Protein AF-A0A5M8SG16-F1 (afdb_monomer)

Solvent-accessible surface area (backbone atoms only — not comparable to full-atom values): 38757 Å² total; per-residue (Å²): 137,87,78,81,84,77,72,60,74,63,59,62,46,60,79,75,53,76,85,70,78,80,72,74,80,71,79,63,68,28,86,44,67,43,66,34,24,41,26,34,72,92,68,40,74,62,63,86,71,55,71,87,38,53,45,42,21,52,70,82,40,81,51,70,75,57,34,71,46,74,31,48,87,50,85,51,88,56,58,54,30,36,37,42,34,42,34,58,57,69,35,53,75,70,54,40,53,52,50,48,55,37,52,35,53,42,30,44,39,77,87,9,53,45,95,43,36,32,28,52,34,39,38,39,83,64,26,34,29,26,46,95,56,70,39,41,52,17,51,62,54,35,48,32,68,79,39,58,85,71,33,44,74,78,43,76,44,81,87,71,86,73,73,93,70,65,76,55,59,57,49,39,52,50,31,53,52,50,54,23,45,54,48,47,52,28,60,63,40,44,76,45,82,43,45,30,44,34,42,37,44,30,84,52,54,70,37,85,74,43,55,65,46,55,48,68,55,54,48,46,51,51,48,40,30,49,71,16,36,36,30,29,30,29,34,36,60,66,87,48,83,79,64,82,57,87,74,44,52,68,71,69,90,66,70,48,68,86,65,49,43,25,45,69,68,17,48,37,16,49,7,41,44,34,34,36,39,65,47,80,69,77,88,53,60,40,60,52,51,52,50,50,47,65,57,57,66,36,29,34,41,38,15,23,66,77,79,82,38,90,43,66,60,36,63,38,44,43,47,63,46,48,78,45,92,64,40,48,62,39,33,51,41,51,47,63,38,38,30,23,83,60,61,68,75,77,87,64,75,61,38,41,67,69,55,47,54,53,48,50,60,75,41,62,85,49,53,40,67,57,39,17,58,53,50,62,73,60,35,66,57,24,19,57,43,73,70,51,45,70,65,50,53,77,74,49,59,80,67,50,28,54,49,33,51,49,52,50,28,58,70,11,67,81,47,62,63,49,76,91,66,41,56,97,63,82,82,73,54,74,67,55,51,51,52,25,51,51,34,27,52,54,46,57,66,43,43,66,80,65,53,66,45,27,34,30,36,40,38,35,36,42,25,32,35,66,78,79,55,92,88,55,61,54,42,48,65,70,93,58,72,52,70,43,81,46,77,76,45,79,45,55,37,35,32,52,92,57,36,77,44,69,65,77,72,76,83,67,76,87,62,94,60,84,82,88,72,82,86,85,77,37,76,76,45,53,56,60,52,50,52,56,56,39,34,72,41,84,88,24,37,74,45,86,70,48,50,39,75,50,102,91,43,75,25,41,29,30,36,38,38,21,76,72,43,84,54,70,48,74,46,93,26,58,39,38,78,93,49,61,54,63,46,70,45,65,36,16,34,34,37,40,42,32,24,35,59,88,67,12,48,68,41,34,40,38,45,36,52,54,63,63,80,89,49,73,40,79,43,49,34,42,33,42,32,38,42,83,42,83,50,98,93,43,77,42,80,39,60,39,38,33,38,37,40,36,30,29,46,37,70,40,76,44,79,54,63,95,37,62,36,39,42,78,23,29,62,42,51,41,37,35,45,34,41,46,44,78,70,43,69,71,68,87,89,81,80,85,81,86,74,83,76,80,82,129

Nearest PDB structures (foldseek):
  3nvt-assembly1_A-2  TM=2.091E-01  e=1.050E+00  Listeria monocytogenes EGD-e
  1zco-assembly1_A  TM=2.314E-01  e=1.676E+00  Pyrococcus furiosus
  4r27-assembly1_A  TM=2.996E-01  e=1.434E+00  Microbacterium sp. Gsoil167
  4ufc-assembly2_B  TM=1.584E-01  e=5.259E+00  Bacteroides ovatus

pLDDT: mean 83.46, std 17.47, range [24.56, 98.5]

Sequence (696 aa):
MARPAQPALLGLLALLLVPRSSAAQAPAEGLIALDVMVTGQSAAIVSGLKAEDFTLLDNGQKTGLVSFRDHTLEPPDPPTEILLVLDALNLSSQQMAVANRQAEAFLRQNSGRLAHPATLYRISDAGLFGSPQPVSDGNQLAEAIASPSRLRAVWHQELRAVEDSLTIDYAHTRNQLSLRALGAIAIEARRRPGRKLLFWIGPGWPVDTGGDSSMDQIVEFSTRLREARITLFSLIVSDSFPLPRADEGFARSVRSAKETAPSDLALAVLATKSGGATLTTPPNLPRLIDACLGESAPFYHLSFDPPRATRPDEYHELTVVINRPGAQARTNAEYYDQPTFYDEAPAAAPVSVAQLAHALDSLNRLSDSDRARHLSTMEPGERLTPAAIDTLKPLLHGSKAPGELAILSDRSSFLPPPPSEVPAMPAPELHDQRLMLDRTLHYVDGLTATLPNLFATRTTISYQEPAQKQDEPWKTVASDQSLHPGAPQTLTVLVRNSREVTEAAKPVRRESGRRRSLVTEGTFGPILAMVLADVAIPPGKIEWARWEQSPQGPQAVFRYSVPSGHYEVGFCCLADPDGTVPFHTTTGYHGEITINPESGIVYRITVQADLAPRLPMLRSDVMVEYGPVSLGGQTYICPVHSVSISRSRTIRLLHQWNMSFGVYGPFETILDDVTFSNYHLFRSDHRILTEVSPAQ

Radius of gyration: 31.91 Å; Cα contacts (8 Å, |Δi|>4): 1355; chains: 1; bounding box: 92×86×84 Å

Structure (mmCIF, N/CA/C/O backbone):
data_AF-A0A5M8SG16-F1
#
_entry.id   AF-A0A5M8SG16-F1
#
loop_
_atom_site.group_PDB
_atom_site.id
_atom_site.type_symbol
_atom_site.label_atom_id
_atom_site.label_alt_id
_atom_site.label_comp_id
_atom_site.label_asym_id
_atom_site.label_entity_id
_atom_site.label_seq_id
_atom_site.pdbx_PDB_ins_code
_atom_site.Cartn_x
_atom_site.Cartn_y
_atom_site.Cartn_z
_atom_site.occupancy
_atom_site.B_iso_or_equiv
_atom_site.auth_seq_id
_atom_site.auth_comp_id
_atom_site.auth_asym_id
_atom_site.auth_atom_id
_atom_site.pdbx_PDB_model_num
ATOM 1 N N . MET A 1 1 ? -55.017 -10.481 8.754 1.00 31.92 1 MET A N 1
ATOM 2 C CA . MET A 1 1 ? -54.733 -10.053 7.368 1.00 31.92 1 MET A CA 1
ATOM 3 C C . MET A 1 1 ? -53.578 -9.074 7.418 1.00 31.92 1 MET A C 1
ATOM 5 O O . MET A 1 1 ? -53.741 -7.975 7.930 1.00 31.92 1 MET A O 1
ATOM 9 N N . ALA A 1 2 ? -52.402 -9.547 7.013 1.00 29.89 2 ALA A N 1
ATOM 10 C CA . ALA A 1 2 ? -51.152 -8.802 7.039 1.00 29.89 2 ALA A CA 1
ATOM 11 C C . ALA A 1 2 ? -51.183 -7.667 6.005 1.00 29.89 2 ALA A C 1
ATOM 13 O O . ALA A 1 2 ? -51.533 -7.896 4.848 1.00 29.89 2 ALA A O 1
ATOM 14 N N . ARG A 1 3 ? -50.825 -6.452 6.427 1.00 24.56 3 ARG A N 1
ATOM 15 C CA . ARG A 1 3 ? -50.432 -5.375 5.513 1.00 24.56 3 ARG A CA 1
ATOM 16 C C . ARG A 1 3 ? -48.914 -5.469 5.317 1.00 24.56 3 ARG A C 1
ATOM 18 O O . ARG A 1 3 ? -48.215 -5.589 6.320 1.00 24.56 3 ARG A O 1
ATOM 25 N N . PRO A 1 4 ? -48.402 -5.444 4.078 1.00 29.47 4 PRO A N 1
ATOM 26 C CA . PRO A 1 4 ? -46.966 -5.466 3.838 1.00 29.47 4 PRO A CA 1
ATOM 27 C C . PRO A 1 4 ? -46.341 -4.139 4.292 1.00 29.47 4 PRO A C 1
ATOM 29 O O . PRO A 1 4 ? -46.902 -3.069 4.046 1.00 29.47 4 PRO A O 1
ATOM 32 N N . ALA A 1 5 ? -45.196 -4.225 4.972 1.00 28.05 5 ALA A N 1
ATOM 33 C CA . ALA A 1 5 ? -44.369 -3.080 5.334 1.00 28.05 5 ALA A CA 1
ATOM 34 C C . ALA A 1 5 ? -43.871 -2.357 4.065 1.00 28.05 5 ALA A C 1
ATOM 36 O O . ALA A 1 5 ? -43.524 -2.989 3.068 1.00 28.05 5 ALA A O 1
ATOM 37 N N . GLN A 1 6 ? -43.910 -1.024 4.096 1.00 33.47 6 GLN A N 1
ATOM 38 C CA . GLN A 1 6 ? -43.607 -0.126 2.978 1.00 33.47 6 GLN A CA 1
ATOM 39 C C . GLN A 1 6 ? -42.090 0.035 2.712 1.00 33.47 6 GLN A C 1
ATOM 41 O O . GLN A 1 6 ? -41.285 -0.109 3.627 1.00 33.47 6 GLN A O 1
ATOM 46 N N . PRO A 1 7 ? -41.692 0.407 1.476 1.00 34.66 7 PRO A N 1
ATOM 47 C CA . PRO A 1 7 ? -40.316 0.369 0.957 1.00 34.66 7 PRO A CA 1
ATOM 48 C C . PRO A 1 7 ? -39.465 1.616 1.294 1.00 34.66 7 PRO A C 1
ATOM 50 O O . PRO A 1 7 ? -38.627 2.031 0.494 1.00 34.66 7 PRO A O 1
ATOM 53 N N . ALA A 1 8 ? -39.679 2.258 2.446 1.00 39.66 8 ALA A N 1
ATOM 54 C CA . ALA A 1 8 ? -39.067 3.560 2.746 1.00 39.66 8 ALA A CA 1
ATOM 55 C C . ALA A 1 8 ? -37.543 3.489 2.988 1.00 39.66 8 ALA A C 1
ATOM 57 O O . ALA A 1 8 ? -36.818 4.379 2.544 1.00 39.66 8 ALA A O 1
ATOM 58 N N . LEU A 1 9 ? -37.047 2.394 3.580 1.00 36.41 9 LEU A N 1
ATOM 59 C CA . LEU A 1 9 ? -35.615 2.195 3.849 1.00 36.41 9 LEU A CA 1
ATOM 60 C C . LEU A 1 9 ? -34.783 2.101 2.550 1.00 36.41 9 LEU A C 1
ATOM 62 O O . LEU A 1 9 ? -33.680 2.632 2.466 1.00 36.41 9 LEU A O 1
ATOM 66 N N . LEU A 1 10 ? -35.350 1.503 1.494 1.00 34.62 10 LEU A N 1
ATOM 67 C CA . LEU A 1 10 ? -34.725 1.387 0.167 1.00 34.62 10 LEU A CA 1
ATOM 68 C C . LEU A 1 10 ? -34.644 2.734 -0.577 1.00 34.62 10 LEU A C 1
ATOM 70 O O . LEU A 1 10 ? -33.715 2.958 -1.350 1.00 34.62 10 LEU A O 1
ATOM 74 N N . GLY A 1 11 ? -35.599 3.641 -0.341 1.00 29.20 11 GLY A N 1
ATOM 75 C CA . GLY A 1 11 ? -35.677 4.934 -1.029 1.00 29.20 11 GLY A CA 1
ATOM 76 C C . GLY A 1 11 ? -34.643 5.962 -0.559 1.00 29.20 11 GLY A C 1
ATOM 77 O O . GLY A 1 11 ? -34.167 6.753 -1.371 1.00 29.20 11 GLY A O 1
ATOM 78 N N . LEU A 1 12 ? -34.259 5.937 0.725 1.00 37.16 12 LEU A N 1
ATOM 79 C CA . LEU A 1 12 ? -33.216 6.823 1.261 1.00 37.16 12 LEU A CA 1
ATOM 80 C C . LEU A 1 12 ? -31.798 6.315 0.941 1.00 37.16 12 LEU A C 1
ATOM 82 O O . LEU A 1 12 ? -30.905 7.124 0.689 1.00 37.16 12 LEU A O 1
ATOM 86 N N . LEU A 1 13 ? -31.611 4.989 0.873 1.00 36.50 13 LEU A N 1
ATOM 87 C CA . LEU A 1 13 ? -30.363 4.362 0.424 1.00 36.50 13 LEU A CA 1
ATOM 88 C C . LEU A 1 13 ? -30.046 4.718 -1.045 1.00 36.50 13 LEU A C 1
ATOM 90 O O . LEU A 1 13 ? -28.898 5.004 -1.376 1.00 36.50 13 LEU A O 1
ATOM 94 N N . ALA A 1 14 ? -31.055 4.801 -1.918 1.00 33.50 14 ALA A N 1
ATOM 95 C CA . ALA A 1 14 ? -30.872 5.081 -3.349 1.00 33.50 14 ALA A CA 1
ATOM 96 C C . ALA A 1 14 ? -30.300 6.481 -3.679 1.00 33.50 14 ALA A C 1
ATOM 98 O O . ALA A 1 14 ? -29.799 6.690 -4.781 1.00 33.50 14 ALA A O 1
ATOM 99 N N . LEU A 1 15 ? -30.348 7.440 -2.745 1.00 33.38 15 LEU A N 1
ATOM 100 C CA . LEU A 1 15 ? -29.772 8.785 -2.917 1.00 33.38 15 LEU A CA 1
ATOM 101 C C . LEU A 1 15 ? -28.333 8.915 -2.383 1.00 33.38 15 LEU A C 1
ATOM 103 O O . LEU A 1 15 ? -27.679 9.920 -2.656 1.00 33.38 15 LEU A O 1
ATOM 107 N N . LEU A 1 16 ? -27.836 7.912 -1.650 1.00 35.41 16 LEU A N 1
ATOM 108 C CA . LEU A 1 16 ? -26.456 7.839 -1.142 1.00 35.41 16 LEU A CA 1
ATOM 109 C C . LEU A 1 16 ? -25.637 6.713 -1.797 1.00 35.41 16 LEU A C 1
ATOM 111 O O . LEU A 1 16 ? -24.411 6.749 -1.759 1.00 35.41 16 LEU A O 1
ATOM 115 N N . LEU A 1 17 ? -26.299 5.756 -2.449 1.00 36.50 17 LEU A N 1
ATOM 116 C CA . LEU A 1 17 ? -25.685 4.624 -3.134 1.00 36.50 17 LEU A CA 1
ATOM 117 C C . LEU A 1 17 ? -25.655 4.860 -4.642 1.00 36.50 17 LEU A C 1
ATOM 119 O O . LEU A 1 17 ? -26.489 4.355 -5.391 1.00 36.50 17 LEU A O 1
ATOM 123 N N . VAL A 1 18 ? -24.653 5.602 -5.110 1.00 27.61 18 VAL A N 1
ATOM 124 C CA . VAL A 1 18 ? -24.173 5.358 -6.473 1.00 27.61 18 VAL A CA 1
ATOM 125 C C . VAL A 1 18 ? -23.434 4.019 -6.414 1.00 27.61 18 VAL A C 1
ATOM 127 O O . VAL A 1 18 ? -22.449 3.936 -5.679 1.00 27.61 18 VAL A O 1
ATOM 130 N N . PRO A 1 19 ? -23.856 2.975 -7.149 1.00 26.28 19 PRO A N 1
ATOM 131 C CA . PRO A 1 19 ? -23.090 1.743 -7.224 1.00 26.28 19 PRO A CA 1
ATOM 132 C C . PRO A 1 19 ? -21.784 2.061 -7.952 1.00 26.28 19 PRO A C 1
ATOM 134 O O . PRO A 1 19 ? -21.729 2.134 -9.179 1.00 26.28 19 PRO A O 1
ATOM 137 N N . ARG A 1 20 ? -20.714 2.304 -7.194 1.00 34.19 20 ARG A N 1
ATOM 138 C CA . ARG A 1 20 ? -19.367 2.176 -7.737 1.00 34.19 20 ARG A CA 1
ATOM 139 C C . ARG A 1 20 ? -19.113 0.685 -7.839 1.00 34.19 20 ARG A C 1
ATOM 141 O O . ARG A 1 20 ? -19.256 -0.030 -6.854 1.00 34.19 20 ARG A O 1
ATOM 148 N N . SER A 1 21 ? -18.843 0.237 -9.064 1.00 26.97 21 SER A N 1
ATOM 149 C CA . SER A 1 21 ? -18.552 -1.153 -9.401 1.00 26.97 21 SER A CA 1
ATOM 150 C C . SER A 1 21 ? -17.704 -1.786 -8.303 1.00 26.97 21 SER A C 1
ATOM 152 O O . SER A 1 21 ? -16.590 -1.326 -8.060 1.00 26.97 21 SER A O 1
ATOM 154 N N . SER A 1 22 ? -18.232 -2.831 -7.660 1.00 31.30 22 SER A N 1
ATOM 155 C CA . SER A 1 22 ? -17.416 -3.761 -6.889 1.00 31.30 22 SER A CA 1
ATOM 156 C C . SER A 1 22 ? -16.332 -4.249 -7.843 1.00 31.30 22 SER A C 1
ATOM 158 O O . SER A 1 22 ? -16.615 -4.957 -8.812 1.00 31.30 22 SER A O 1
ATOM 160 N N . ALA A 1 23 ? -15.107 -3.757 -7.664 1.00 30.78 23 ALA A N 1
ATOM 161 C CA . ALA A 1 23 ? -13.964 -4.344 -8.327 1.00 30.78 23 ALA A CA 1
ATOM 162 C C . ALA A 1 23 ? -13.872 -5.757 -7.755 1.00 30.78 23 ALA A C 1
ATOM 164 O O . ALA A 1 23 ? -13.615 -5.919 -6.562 1.00 30.78 23 ALA A O 1
ATOM 165 N N . ALA A 1 24 ? -14.168 -6.764 -8.580 1.00 29.97 24 ALA A N 1
ATOM 166 C CA . ALA A 1 24 ? -13.884 -8.149 -8.242 1.00 29.97 24 ALA A CA 1
ATOM 167 C C . ALA A 1 24 ? -12.464 -8.190 -7.666 1.00 29.97 24 ALA A C 1
ATOM 169 O O . ALA A 1 24 ? -11.539 -7.698 -8.317 1.00 29.97 24 ALA A O 1
ATOM 170 N N . GLN A 1 25 ? -12.320 -8.669 -6.426 1.00 37.22 25 GLN A N 1
ATOM 171 C CA . GLN A 1 25 ? -11.033 -8.718 -5.734 1.00 37.22 25 GLN A CA 1
ATOM 172 C C . GLN A 1 25 ? -10.010 -9.363 -6.670 1.00 37.22 25 GLN A C 1
ATOM 174 O O . GLN A 1 25 ? -10.120 -10.545 -7.003 1.00 37.22 25 GLN A O 1
ATOM 179 N N . ALA A 1 26 ? -9.048 -8.566 -7.143 1.00 46.12 26 ALA A N 1
ATOM 180 C CA . ALA A 1 26 ? -7.927 -9.093 -7.897 1.00 46.12 26 ALA A CA 1
ATOM 181 C C . ALA A 1 26 ? -7.248 -10.168 -7.028 1.00 46.12 26 ALA A C 1
ATOM 183 O O . ALA A 1 26 ? -7.151 -9.977 -5.810 1.00 46.12 26 ALA A O 1
ATOM 184 N N . PRO A 1 27 ? -6.812 -11.304 -7.604 1.00 52.03 27 PRO A N 1
ATOM 185 C CA . PRO A 1 27 ? -6.087 -12.307 -6.835 1.00 52.03 27 PRO A CA 1
ATOM 186 C C . PRO A 1 27 ? -4.900 -11.633 -6.147 1.00 52.03 27 PRO A C 1
ATOM 188 O O . PRO A 1 27 ? -4.228 -10.800 -6.755 1.00 52.03 27 PRO A O 1
ATOM 191 N N . ALA A 1 28 ? -4.684 -11.961 -4.873 1.00 67.56 28 ALA A N 1
ATOM 192 C CA . ALA A 1 28 ? -3.642 -11.337 -4.072 1.00 67.56 28 ALA A CA 1
ATOM 193 C C . ALA A 1 28 ? -2.271 -11.557 -4.740 1.00 67.56 28 ALA A C 1
ATOM 195 O O . ALA A 1 28 ? -1.840 -12.699 -4.893 1.00 67.56 28 ALA A O 1
ATOM 196 N N . GLU A 1 29 ? -1.602 -10.481 -5.155 1.00 81.19 29 GLU A N 1
ATOM 197 C CA . GLU A 1 29 ? -0.243 -10.529 -5.709 1.00 81.19 29 GLU A CA 1
ATOM 198 C C . GLU A 1 29 ? 0.785 -10.582 -4.578 1.00 81.19 29 GLU A C 1
ATOM 200 O O . GLU A 1 29 ? 0.566 -10.012 -3.515 1.00 81.19 29 GLU A O 1
ATOM 205 N N . GLY A 1 30 ? 1.894 -11.288 -4.789 1.00 85.75 30 GLY A N 1
ATOM 206 C CA . GLY A 1 30 ? 3.037 -11.279 -3.872 1.00 85.75 30 GLY A CA 1
ATOM 207 C C . GLY A 1 30 ? 3.800 -9.953 -3.917 1.00 85.75 30 GLY A C 1
ATOM 208 O O . GLY A 1 30 ? 3.632 -9.165 -4.847 1.00 85.75 30 GLY A O 1
ATOM 209 N N . LEU A 1 31 ? 4.670 -9.720 -2.930 1.00 85.69 31 LEU A N 1
ATOM 210 C CA . LEU A 1 31 ? 5.476 -8.489 -2.829 1.00 85.69 31 LEU A CA 1
ATOM 211 C C . LEU A 1 31 ? 6.380 -8.234 -4.052 1.00 85.69 31 LEU A C 1
ATOM 213 O O . LEU A 1 31 ? 6.687 -7.086 -4.382 1.00 85.69 31 LEU A O 1
ATOM 217 N N . ILE A 1 32 ? 6.818 -9.296 -4.732 1.00 90.88 32 ILE A N 1
ATOM 218 C CA . ILE A 1 32 ? 7.620 -9.211 -5.954 1.00 90.88 32 ILE A CA 1
ATOM 219 C C . ILE A 1 32 ? 6.834 -9.823 -7.099 1.00 90.88 32 ILE A C 1
ATOM 221 O O . ILE A 1 32 ? 6.443 -10.987 -7.037 1.00 90.88 32 ILE A O 1
ATOM 225 N N . ALA A 1 33 ? 6.674 -9.052 -8.171 1.00 92.19 33 ALA A N 1
ATOM 226 C CA . ALA A 1 33 ? 6.099 -9.504 -9.426 1.00 92.19 33 ALA A CA 1
ATOM 227 C C . ALA A 1 33 ? 7.149 -9.533 -10.547 1.00 92.19 33 ALA A C 1
ATOM 229 O O . ALA A 1 33 ? 8.053 -8.693 -10.586 1.00 92.19 33 ALA A O 1
ATOM 230 N N . LEU A 1 34 ? 7.011 -10.505 -11.448 1.00 94.94 34 LEU A N 1
ATOM 231 C CA . LEU A 1 34 ? 7.901 -10.788 -12.570 1.00 94.94 34 LEU A CA 1
ATOM 232 C C . LEU A 1 34 ? 7.074 -11.037 -13.835 1.00 94.94 34 LEU A C 1
ATOM 234 O O . LEU A 1 34 ? 6.135 -11.833 -13.818 1.00 94.94 34 LEU A O 1
ATOM 238 N N . ASP A 1 35 ? 7.467 -10.411 -14.942 1.00 95.12 35 ASP A N 1
ATOM 239 C CA . ASP A 1 35 ? 6.949 -10.736 -16.271 1.00 95.12 35 ASP A CA 1
ATOM 240 C C . ASP A 1 35 ? 7.974 -11.619 -16.998 1.00 95.12 35 ASP A C 1
ATOM 242 O O . ASP A 1 35 ? 9.057 -11.172 -17.380 1.00 95.12 35 ASP A O 1
ATOM 246 N N . VAL A 1 36 ? 7.631 -12.894 -17.172 1.00 95.50 36 VAL A N 1
ATOM 247 C CA . VAL A 1 36 ? 8.528 -13.940 -17.663 1.00 95.50 36 VAL A CA 1
ATOM 248 C C . VAL A 1 36 ? 8.224 -14.273 -19.117 1.00 95.50 36 VAL A C 1
ATOM 250 O O . VAL A 1 36 ? 7.141 -14.750 -19.453 1.00 95.50 36 VAL A O 1
ATOM 253 N N . MET A 1 37 ? 9.213 -14.076 -19.983 1.00 93.62 37 MET A N 1
ATOM 254 C CA . MET A 1 37 ? 9.187 -14.547 -21.368 1.00 93.62 37 MET A CA 1
ATOM 255 C C . MET A 1 37 ? 9.740 -15.964 -21.422 1.00 93.62 37 MET A C 1
ATOM 257 O O . MET A 1 37 ? 10.792 -16.225 -20.836 1.00 93.62 37 MET A O 1
ATOM 261 N N . VAL A 1 38 ? 9.069 -16.866 -22.139 1.00 94.50 38 VAL A N 1
ATOM 262 C CA . VAL A 1 38 ? 9.538 -18.246 -22.306 1.00 94.50 38 VAL A CA 1
ATOM 263 C C . VAL A 1 38 ? 9.713 -18.569 -23.779 1.00 94.50 38 VAL A C 1
ATOM 265 O O . VAL A 1 38 ? 8.770 -18.491 -24.567 1.00 94.50 38 VAL A O 1
ATOM 268 N N . THR A 1 39 ? 10.926 -18.979 -24.132 1.00 91.88 39 THR A N 1
ATOM 269 C CA . THR A 1 39 ? 11.281 -19.425 -25.481 1.00 91.88 39 THR A CA 1
ATOM 270 C C . THR A 1 39 ? 11.749 -20.874 -25.453 1.00 91.88 39 THR A C 1
ATOM 272 O O . THR A 1 39 ? 12.297 -21.342 -24.461 1.00 91.88 39 THR A O 1
ATOM 275 N N . GLY A 1 40 ? 11.483 -21.618 -26.519 1.00 86.69 40 GLY A N 1
ATOM 276 C CA . GLY A 1 40 ? 11.920 -22.991 -26.717 1.00 86.69 40 GLY A CA 1
ATOM 277 C C . GLY A 1 40 ? 13.206 -23.064 -27.534 1.00 86.69 40 GLY A C 1
ATOM 278 O O . GLY A 1 40 ? 13.895 -22.070 -27.779 1.00 86.69 40 GLY A O 1
ATOM 279 N N . GLN A 1 41 ? 13.499 -24.263 -28.033 1.00 77.88 41 GLN A N 1
ATOM 280 C CA . GLN A 1 41 ? 14.555 -24.445 -29.027 1.00 77.88 41 GLN A CA 1
ATOM 281 C C . GLN A 1 41 ? 14.243 -23.583 -30.267 1.00 77.88 41 GLN A C 1
ATOM 283 O O . GLN A 1 41 ? 13.093 -23.497 -30.693 1.00 77.88 41 GLN A O 1
ATOM 288 N N . SER A 1 42 ? 15.262 -22.915 -30.817 1.00 74.88 42 SER A N 1
ATOM 289 C CA . SER A 1 42 ? 15.130 -21.970 -31.943 1.00 74.88 42 SER A CA 1
ATOM 290 C C . SER A 1 42 ? 14.372 -20.662 -31.644 1.00 74.88 42 SER A C 1
ATOM 292 O O . SER A 1 42 ? 13.843 -20.060 -32.573 1.00 74.88 42 SER A O 1
ATOM 294 N N . ALA A 1 43 ? 14.337 -20.207 -30.383 1.00 73.88 43 ALA A N 1
ATOM 295 C CA . ALA A 1 43 ? 13.722 -18.936 -29.957 1.00 73.88 43 ALA A CA 1
ATOM 296 C C . ALA A 1 43 ? 12.200 -18.822 -30.212 1.00 73.88 43 ALA A C 1
ATOM 298 O O . ALA A 1 43 ? 11.624 -17.741 -30.116 1.00 73.88 43 ALA A O 1
ATOM 299 N N . ALA A 1 44 ? 11.521 -19.939 -30.495 1.00 84.44 44 ALA A N 1
ATOM 300 C CA . ALA A 1 44 ? 10.068 -19.970 -30.631 1.00 84.44 44 ALA A CA 1
ATOM 301 C C . ALA A 1 44 ? 9.386 -19.775 -29.269 1.00 84.44 44 ALA A C 1
ATOM 303 O O . ALA A 1 44 ? 9.825 -20.336 -28.269 1.00 84.44 44 ALA A O 1
ATOM 304 N N . ILE A 1 45 ? 8.295 -19.018 -29.223 1.00 88.88 45 ILE A N 1
ATOM 305 C CA . ILE A 1 45 ? 7.548 -18.749 -27.986 1.00 88.88 45 ILE A CA 1
ATOM 306 C C . ILE A 1 45 ? 6.893 -20.033 -27.479 1.00 88.88 45 ILE A C 1
ATOM 308 O O . ILE A 1 45 ? 6.325 -20.800 -28.260 1.00 88.88 45 ILE A O 1
ATOM 312 N N . VAL A 1 46 ? 6.946 -20.255 -26.166 1.00 91.50 46 VAL A N 1
ATOM 313 C CA . VAL A 1 46 ? 6.245 -21.364 -25.511 1.00 91.50 46 VAL A CA 1
ATOM 314 C C . VAL A 1 46 ? 5.028 -20.816 -24.774 1.00 91.50 46 VAL A C 1
ATOM 316 O O . VAL A 1 46 ? 5.168 -20.151 -23.748 1.00 91.50 46 VAL A O 1
ATOM 319 N N . SER A 1 47 ? 3.839 -21.121 -25.289 1.00 93.06 47 SER A N 1
ATOM 320 C CA . SER A 1 47 ? 2.547 -20.689 -24.737 1.00 93.06 47 SER A CA 1
ATOM 321 C C . SER A 1 47 ? 1.837 -21.802 -23.955 1.00 93.06 47 SER A C 1
ATOM 323 O O . SER A 1 47 ? 2.152 -22.985 -24.124 1.00 93.06 47 SER A O 1
ATOM 325 N N . GLY A 1 48 ? 0.843 -21.441 -23.138 1.00 92.94 48 GLY A N 1
ATOM 326 C CA . GLY A 1 48 ? -0.034 -22.398 -22.454 1.00 92.94 48 GLY A CA 1
ATOM 327 C C . GLY A 1 48 ? 0.640 -23.213 -21.346 1.00 92.94 48 GLY A C 1
ATOM 328 O O . GLY A 1 48 ? 0.198 -24.327 -21.043 1.00 92.94 48 GLY A O 1
ATOM 329 N N . LEU A 1 49 ? 1.734 -22.704 -20.772 1.00 95.06 49 LEU A N 1
ATOM 330 C CA . LEU A 1 49 ? 2.347 -23.293 -19.583 1.00 95.06 49 LEU A CA 1
ATOM 331 C C . LEU A 1 49 ? 1.494 -23.013 -18.343 1.00 95.06 49 LEU A C 1
ATOM 333 O O . LEU A 1 49 ? 0.829 -21.985 -18.230 1.00 95.06 49 LEU A O 1
ATOM 337 N N . LYS A 1 50 ? 1.533 -23.937 -17.387 1.00 95.25 50 LYS A N 1
ATOM 338 C CA . LYS A 1 50 ? 0.847 -23.819 -16.096 1.00 95.25 50 LYS A CA 1
ATOM 339 C C . LYS A 1 50 ? 1.832 -23.417 -15.007 1.00 95.25 50 LYS A C 1
ATOM 341 O O . LYS A 1 50 ? 3.025 -23.638 -15.155 1.00 95.25 50 LYS A O 1
ATOM 346 N N . ALA A 1 51 ? 1.338 -22.944 -13.863 1.00 94.81 51 ALA A N 1
ATOM 347 C CA . ALA A 1 51 ? 2.180 -22.600 -12.711 1.00 94.81 51 ALA A CA 1
ATOM 348 C C . ALA A 1 51 ? 3.158 -23.724 -12.293 1.00 94.81 51 ALA A C 1
ATOM 350 O O . ALA A 1 51 ? 4.294 -23.447 -11.930 1.00 94.81 51 ALA A O 1
ATOM 351 N N . GLU A 1 52 ? 2.746 -24.992 -12.397 1.00 95.56 52 GLU A N 1
ATOM 352 C CA . GLU A 1 52 ? 3.572 -26.181 -12.106 1.00 95.56 52 GLU A CA 1
ATOM 353 C C . GLU A 1 52 ? 4.758 -26.388 -13.071 1.00 95.56 52 GLU A C 1
ATOM 355 O O . GLU A 1 52 ? 5.741 -27.048 -12.721 1.00 95.56 52 GLU A O 1
ATOM 360 N N . ASP A 1 53 ? 4.706 -25.791 -14.267 1.00 96.81 53 ASP A N 1
ATOM 361 C CA . ASP A 1 53 ? 5.818 -25.788 -15.220 1.00 96.81 53 ASP A CA 1
ATOM 362 C C . ASP A 1 53 ? 6.946 -24.824 -14.784 1.00 96.81 53 ASP A C 1
ATOM 364 O O . ASP A 1 53 ? 8.017 -24.847 -15.387 1.00 96.81 53 ASP A O 1
ATOM 368 N N . PHE A 1 54 ? 6.747 -23.998 -13.748 1.00 97.31 54 PHE A N 1
ATOM 369 C CA . PHE A 1 54 ? 7.717 -23.003 -13.285 1.00 97.31 54 PHE A CA 1
ATOM 370 C C . PHE A 1 54 ? 8.300 -23.378 -11.921 1.00 97.31 54 PHE A C 1
ATOM 372 O O . PHE A 1 54 ? 7.584 -23.661 -10.960 1.00 97.31 54 PHE A O 1
ATOM 379 N N . THR A 1 55 ? 9.624 -23.297 -11.812 1.00 97.25 55 THR A N 1
ATOM 380 C CA . THR A 1 55 ? 10.337 -23.320 -10.533 1.00 97.25 55 THR A CA 1
ATOM 381 C C . THR A 1 55 ? 11.070 -21.996 -10.364 1.00 97.25 55 THR A C 1
ATOM 383 O O . THR A 1 55 ? 12.021 -21.717 -11.092 1.00 97.25 55 THR A O 1
ATOM 386 N N . LEU A 1 56 ? 10.633 -21.184 -9.400 1.00 97.06 56 LEU A N 1
ATOM 387 C CA . LEU A 1 56 ? 11.321 -19.955 -9.016 1.00 97.06 56 LEU A CA 1
ATOM 388 C C . LEU A 1 56 ? 12.362 -20.257 -7.936 1.00 97.06 56 LEU A C 1
ATOM 390 O O . LEU A 1 56 ? 12.040 -20.878 -6.919 1.00 97.06 56 LEU A O 1
ATOM 394 N N . LEU A 1 57 ? 13.591 -19.802 -8.161 1.00 97.12 57 LEU A N 1
ATOM 395 C CA . LEU A 1 57 ? 14.673 -19.825 -7.188 1.00 97.12 57 LEU A CA 1
ATOM 396 C C . LEU A 1 57 ? 15.056 -18.391 -6.814 1.00 97.12 57 LEU A C 1
ATOM 398 O O . LEU A 1 57 ? 15.322 -17.578 -7.699 1.00 97.12 57 LEU A O 1
ATOM 402 N N . ASP A 1 58 ? 15.128 -18.121 -5.518 1.00 96.12 58 ASP A N 1
ATOM 403 C CA . ASP A 1 58 ? 15.682 -16.907 -4.928 1.00 96.12 58 ASP A CA 1
ATOM 404 C C . ASP A 1 58 ? 16.968 -17.276 -4.178 1.00 96.12 58 ASP A C 1
ATOM 406 O O . ASP A 1 58 ? 16.957 -18.128 -3.287 1.00 96.12 58 ASP A O 1
ATOM 410 N N . ASN A 1 59 ? 18.104 -16.715 -4.602 1.00 95.88 59 ASN A N 1
ATOM 411 C CA . ASN A 1 59 ? 19.440 -17.088 -4.125 1.00 95.88 59 ASN A CA 1
ATOM 412 C C . ASN A 1 59 ? 19.678 -18.615 -4.174 1.00 95.88 59 ASN A C 1
ATOM 414 O O . ASN A 1 59 ? 20.279 -19.215 -3.281 1.00 95.88 59 ASN A O 1
ATOM 418 N N . GLY A 1 60 ? 19.158 -19.263 -5.223 1.00 95.06 60 GLY A N 1
ATOM 419 C CA . GLY A 1 60 ? 19.227 -20.713 -5.425 1.00 95.06 60 GLY A CA 1
ATOM 420 C C . GLY A 1 60 ? 18.255 -21.541 -4.572 1.00 95.06 60 GLY A C 1
ATOM 421 O O . GLY A 1 60 ? 18.183 -22.757 -4.753 1.00 95.06 60 GLY A O 1
ATOM 422 N N . GLN A 1 61 ? 17.483 -20.924 -3.674 1.00 96.31 61 GLN A N 1
ATOM 423 C CA . GLN A 1 61 ? 16.469 -21.598 -2.862 1.00 96.31 61 GLN A CA 1
ATOM 424 C C . GLN A 1 61 ? 15.102 -21.539 -3.538 1.00 96.31 61 GLN A C 1
ATOM 426 O O . GLN A 1 61 ? 14.694 -20.501 -4.044 1.00 96.31 61 GLN A O 1
ATOM 431 N N . LYS A 1 62 ? 14.370 -22.656 -3.544 1.00 95.75 62 LYS A N 1
ATOM 432 C CA . LYS A 1 62 ? 13.037 -22.712 -4.153 1.00 95.75 62 LYS A CA 1
ATOM 433 C C . LYS A 1 62 ? 12.037 -21.870 -3.359 1.00 95.75 62 LYS A C 1
ATOM 435 O O . LYS A 1 62 ? 11.812 -22.150 -2.184 1.00 95.75 62 LYS A O 1
ATOM 440 N N . THR A 1 63 ? 11.362 -20.953 -4.046 1.00 93.69 63 THR A N 1
ATOM 441 C CA . THR A 1 63 ? 10.329 -20.080 -3.474 1.00 93.69 63 THR A CA 1
ATOM 442 C C . THR A 1 63 ? 8.961 -20.392 -4.078 1.00 93.69 63 THR A C 1
ATOM 444 O O . THR A 1 63 ? 8.838 -20.717 -5.261 1.00 93.69 63 THR A O 1
ATOM 447 N N . GLY A 1 64 ? 7.917 -20.350 -3.247 1.00 93.38 64 GLY A N 1
ATOM 448 C CA . GLY A 1 64 ? 6.540 -20.595 -3.674 1.00 93.38 64 GLY A CA 1
ATOM 449 C C . GLY A 1 64 ? 5.959 -19.417 -4.456 1.00 93.38 64 GLY A C 1
ATOM 450 O O . GLY A 1 64 ? 6.150 -18.263 -4.078 1.00 93.38 64 GLY A O 1
ATOM 451 N N . LEU A 1 65 ? 5.219 -19.708 -5.528 1.00 94.56 65 LEU A N 1
ATOM 452 C CA . LEU A 1 65 ? 4.455 -18.692 -6.249 1.00 94.56 65 LEU A CA 1
ATOM 453 C C . LEU A 1 65 ? 3.189 -18.338 -5.461 1.00 94.56 65 LEU A C 1
ATOM 455 O O . LEU A 1 65 ? 2.434 -19.219 -5.056 1.00 94.56 65 LEU A O 1
ATOM 459 N N . VAL A 1 66 ? 2.955 -17.041 -5.284 1.00 92.56 66 VAL A N 1
ATOM 460 C CA . VAL A 1 66 ? 1.729 -16.478 -4.703 1.00 92.56 66 VAL A CA 1
ATOM 461 C C . VAL A 1 66 ? 0.641 -16.353 -5.769 1.00 92.56 66 VAL A C 1
ATOM 463 O O . VAL A 1 66 ? -0.514 -16.678 -5.511 1.00 92.56 66 VAL A O 1
ATOM 466 N N . SER A 1 67 ? 1.005 -15.913 -6.977 1.00 93.00 67 SER A N 1
ATOM 467 C CA . SER A 1 67 ? 0.074 -15.799 -8.102 1.00 93.00 67 SER A CA 1
ATOM 468 C C . SER A 1 67 ? 0.755 -16.131 -9.432 1.00 93.00 67 SER A C 1
ATOM 470 O O . SER A 1 67 ? 1.980 -16.049 -9.562 1.00 93.00 67 SER A O 1
ATOM 472 N N . PHE A 1 68 ? -0.060 -16.546 -10.402 1.00 94.75 68 PHE A N 1
ATOM 473 C CA . PHE A 1 68 ? 0.344 -16.939 -11.748 1.00 94.75 68 PHE A CA 1
ATOM 474 C C . PHE A 1 68 ? -0.732 -16.507 -12.747 1.00 94.75 68 PHE A C 1
ATOM 476 O O . PHE A 1 68 ? -1.911 -16.801 -12.534 1.00 94.75 68 PHE A O 1
ATOM 483 N N . ARG A 1 69 ? -0.344 -15.859 -13.849 1.00 93.44 69 ARG A N 1
ATOM 484 C CA . ARG A 1 69 ? -1.234 -15.566 -14.983 1.00 93.44 69 ARG A CA 1
ATOM 485 C C . ARG A 1 69 ? -0.520 -15.830 -16.304 1.00 93.44 69 ARG A C 1
ATOM 487 O O . ARG A 1 69 ? 0.642 -15.467 -16.465 1.00 93.44 69 ARG A O 1
ATOM 494 N N . ASP A 1 70 ? -1.232 -16.430 -17.248 1.00 94.31 70 ASP A N 1
ATOM 495 C CA . ASP A 1 70 ? -0.758 -16.654 -18.614 1.00 94.31 70 ASP A CA 1
ATOM 496 C C . ASP A 1 70 ? -1.308 -15.553 -19.535 1.00 94.31 70 ASP A C 1
ATOM 498 O O . ASP A 1 70 ? -2.521 -15.424 -19.691 1.00 94.31 70 ASP A O 1
ATOM 502 N N . HIS A 1 71 ? -0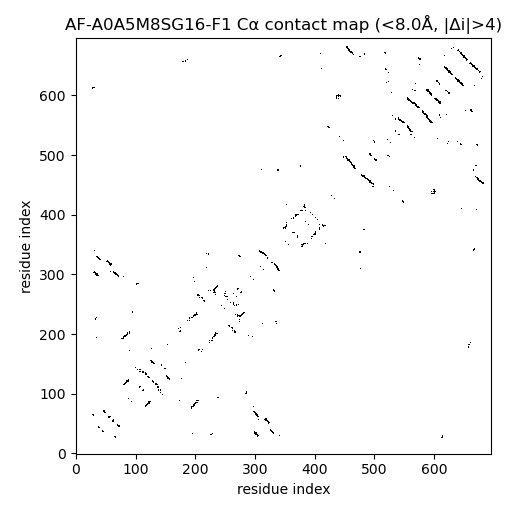.417 -14.762 -20.137 1.00 93.19 71 HIS A N 1
ATOM 503 C CA . HIS A 1 71 ? -0.729 -13.738 -21.141 1.00 93.19 71 HIS A CA 1
ATOM 504 C C . HIS A 1 71 ? -0.156 -14.104 -22.522 1.00 93.19 71 HIS A C 1
ATOM 506 O O . HIS A 1 71 ? 0.138 -13.234 -23.341 1.00 93.19 71 HIS A O 1
ATOM 512 N N . THR A 1 72 ? 0.066 -15.395 -22.782 1.00 91.06 72 THR A N 1
ATOM 513 C CA . THR A 1 72 ? 0.598 -15.898 -24.058 1.00 91.06 72 THR A CA 1
ATOM 514 C C . THR A 1 72 ? -0.475 -16.332 -25.051 1.00 91.06 72 THR A C 1
ATOM 516 O O . THR A 1 72 ? -0.186 -16.448 -26.242 1.00 91.06 72 THR A O 1
ATOM 519 N N . LEU A 1 73 ? -1.694 -16.595 -24.572 1.00 87.06 73 LEU A N 1
ATOM 520 C CA . LEU A 1 73 ? -2.821 -17.071 -25.381 1.00 87.06 73 LEU A CA 1
ATOM 521 C C . LEU A 1 73 ? -3.808 -15.954 -25.736 1.00 87.06 73 LEU A C 1
ATOM 523 O O . LEU A 1 73 ? -4.440 -16.007 -26.789 1.00 87.06 73 LEU A O 1
ATOM 527 N N . GLU A 1 74 ? -3.917 -14.939 -24.880 1.00 84.75 74 GLU A N 1
ATOM 528 C CA . GLU A 1 74 ? -4.823 -13.804 -25.043 1.00 84.75 74 GLU A CA 1
ATOM 529 C C . GLU A 1 74 ? -4.070 -12.486 -24.808 1.00 84.75 74 GLU A C 1
ATOM 531 O O . GLU A 1 74 ? -3.175 -12.441 -23.954 1.00 84.75 74 GLU A O 1
ATOM 536 N N . PRO A 1 75 ? -4.406 -11.402 -25.537 1.00 80.62 75 PRO A N 1
ATOM 537 C CA . PRO A 1 75 ? -3.825 -10.090 -25.282 1.00 80.62 75 PRO A CA 1
ATOM 538 C C . PRO A 1 75 ? -4.091 -9.636 -23.837 1.00 80.62 75 PRO A C 1
ATOM 540 O O . PRO A 1 75 ? -5.223 -9.760 -23.367 1.00 80.62 75 PRO A O 1
ATOM 543 N N . PRO A 1 76 ? -3.089 -9.088 -23.127 1.00 86.94 76 PRO A N 1
ATOM 544 C CA . PRO A 1 76 ? -3.292 -8.588 -21.773 1.00 86.94 76 PRO A CA 1
ATOM 545 C C . PRO A 1 76 ? -4.225 -7.368 -21.768 1.00 86.94 76 PRO A C 1
ATOM 547 O O . PRO A 1 76 ? -4.190 -6.546 -22.685 1.00 86.94 76 PRO A O 1
ATOM 550 N N . ASP A 1 77 ? -5.014 -7.230 -20.702 1.00 83.38 77 ASP A N 1
ATOM 551 C CA . ASP A 1 77 ? -5.773 -6.019 -20.380 1.00 83.38 77 ASP A CA 1
ATOM 552 C C . ASP A 1 77 ? -5.291 -5.482 -19.020 1.00 83.38 77 ASP A C 1
ATOM 554 O O . ASP A 1 77 ? -5.444 -6.173 -18.004 1.00 83.38 77 ASP A O 1
ATOM 558 N N . PRO A 1 78 ? -4.646 -4.303 -18.968 1.00 87.44 78 PRO A N 1
ATOM 559 C CA . PRO A 1 78 ? -4.350 -3.392 -20.083 1.00 87.44 78 PRO A CA 1
ATOM 560 C C . PRO A 1 78 ? -3.269 -3.923 -21.049 1.00 87.44 78 PRO A C 1
ATOM 562 O O . PRO A 1 78 ? -2.408 -4.714 -20.642 1.00 87.44 78 PRO A O 1
ATOM 565 N N . PRO A 1 79 ? -3.268 -3.459 -22.317 1.00 90.88 79 PRO A N 1
ATOM 566 C CA . PRO A 1 79 ? -2.342 -3.930 -23.343 1.00 90.88 79 PRO A CA 1
ATOM 567 C C . PRO A 1 79 ? -0.887 -3.567 -23.034 1.00 90.88 79 PRO A C 1
ATOM 569 O O . PRO A 1 79 ? -0.597 -2.546 -22.410 1.00 90.88 79 PRO A O 1
ATOM 572 N N . THR A 1 80 ? 0.045 -4.375 -23.546 1.00 94.31 80 THR A N 1
ATOM 573 C CA . THR A 1 80 ? 1.477 -4.051 -23.528 1.00 94.31 80 THR A CA 1
ATOM 574 C C . THR A 1 80 ? 1.737 -2.742 -24.269 1.00 94.31 80 THR A C 1
ATOM 576 O O . THR A 1 80 ? 1.279 -2.576 -25.400 1.00 94.31 80 THR A O 1
ATOM 579 N N . GLU A 1 81 ? 2.502 -1.839 -23.653 1.00 95.44 81 GLU A N 1
ATOM 580 C CA . GLU A 1 81 ? 2.866 -0.537 -24.222 1.00 95.44 81 GLU A CA 1
ATOM 581 C C . GLU A 1 81 ? 4.311 -0.530 -24.742 1.00 95.44 81 GLU A C 1
ATOM 583 O O . GLU A 1 81 ? 5.203 -1.167 -24.176 1.00 95.44 81 GLU A O 1
ATOM 588 N N . ILE A 1 82 ? 4.564 0.252 -25.790 1.00 97.25 82 ILE A N 1
ATOM 589 C CA . ILE A 1 82 ? 5.906 0.499 -26.328 1.00 97.25 82 ILE A CA 1
ATOM 590 C C . ILE A 1 82 ? 6.398 1.865 -25.846 1.00 97.25 82 ILE A C 1
ATOM 592 O O . ILE A 1 82 ? 5.710 2.870 -26.011 1.00 97.25 82 ILE A O 1
ATOM 596 N N . LEU A 1 83 ? 7.617 1.939 -25.313 1.00 98.38 83 LEU A N 1
ATOM 597 C CA . LEU A 1 83 ? 8.287 3.206 -25.009 1.00 98.38 83 LEU A CA 1
ATOM 598 C C . LEU A 1 83 ? 9.492 3.360 -25.946 1.00 98.38 83 LEU A C 1
ATOM 600 O O . LEU A 1 83 ? 10.469 2.631 -25.824 1.00 98.38 83 LEU A O 1
ATOM 604 N N . LEU A 1 84 ? 9.431 4.293 -26.895 1.00 97.50 84 LEU A N 1
ATOM 605 C CA . LEU A 1 84 ? 10.525 4.577 -27.832 1.00 97.50 84 LEU A CA 1
ATOM 606 C C . LEU A 1 84 ? 11.318 5.783 -27.339 1.00 97.50 84 LEU A C 1
ATOM 608 O O . LEU A 1 84 ? 10.747 6.863 -27.217 1.00 97.50 84 LEU A O 1
ATOM 612 N N . VAL A 1 85 ? 12.619 5.628 -27.099 1.00 97.94 85 VAL A N 1
ATOM 613 C CA . VAL A 1 85 ? 13.489 6.724 -26.642 1.00 97.94 85 VAL A CA 1
ATOM 614 C C . VAL A 1 85 ? 14.513 7.058 -27.720 1.00 97.94 85 VAL A C 1
ATOM 616 O O . VAL A 1 85 ? 15.312 6.210 -28.105 1.00 97.94 85 VAL A O 1
ATOM 619 N N . LEU A 1 86 ? 14.495 8.303 -28.198 1.00 95.94 86 LEU A N 1
ATOM 620 C CA . LEU A 1 86 ? 15.486 8.843 -29.130 1.00 95.94 86 LEU A CA 1
ATOM 621 C C . LEU A 1 86 ? 16.585 9.583 -28.363 1.00 95.94 86 LEU A C 1
ATOM 623 O O . LEU A 1 86 ? 16.330 10.640 -27.773 1.00 95.94 86 LEU A O 1
ATOM 627 N N . ASP A 1 87 ? 17.805 9.046 -28.401 1.00 93.50 87 ASP A N 1
ATOM 628 C CA . ASP A 1 87 ? 18.953 9.571 -27.660 1.00 93.50 87 ASP A CA 1
ATOM 629 C C . ASP A 1 87 ? 19.691 10.689 -28.414 1.00 93.50 87 ASP A C 1
ATOM 631 O O . ASP A 1 87 ? 20.830 10.537 -28.855 1.00 93.50 87 ASP A O 1
ATOM 635 N N . ALA A 1 88 ? 19.032 11.841 -28.572 1.00 92.75 88 ALA A N 1
ATOM 636 C CA . ALA A 1 88 ? 19.634 13.021 -29.201 1.00 92.75 88 ALA A CA 1
ATOM 637 C C . ALA A 1 88 ? 20.746 13.656 -28.359 1.00 92.75 88 ALA A C 1
ATOM 639 O O . ALA A 1 88 ? 21.430 14.557 -28.842 1.00 92.75 88 ALA A O 1
ATOM 640 N N . LEU A 1 89 ? 20.914 13.200 -27.117 1.00 90.31 89 LEU A N 1
ATOM 641 C CA . LEU A 1 89 ? 22.027 13.581 -26.275 1.00 90.31 89 LEU A CA 1
ATOM 642 C C . LEU A 1 89 ? 23.284 12.845 -26.739 1.00 90.31 89 LEU A C 1
ATOM 644 O O . LEU A 1 89 ? 24.249 13.511 -27.102 1.00 90.31 89 LEU A O 1
ATOM 648 N N . ASN A 1 90 ? 23.266 11.508 -26.784 1.00 86.81 90 ASN A N 1
ATOM 649 C CA . ASN A 1 90 ? 24.446 10.663 -27.011 1.00 86.81 90 ASN A CA 1
ATOM 650 C C . ASN A 1 90 ? 24.751 10.314 -28.467 1.00 86.81 90 ASN A C 1
ATOM 652 O O . ASN A 1 90 ? 25.863 9.885 -28.768 1.00 86.81 90 ASN A O 1
ATOM 656 N N . LEU A 1 91 ? 23.818 10.556 -29.383 1.00 86.94 91 LEU A N 1
ATOM 657 C CA . LEU A 1 91 ? 24.034 10.359 -30.813 1.00 86.94 91 LEU A CA 1
ATOM 658 C C . LEU A 1 91 ? 24.532 11.641 -31.498 1.00 86.94 91 LEU A C 1
ATOM 660 O O . LEU A 1 91 ? 24.040 12.740 -31.249 1.00 86.94 91 LEU A O 1
ATOM 664 N N . SER A 1 92 ? 25.469 11.497 -32.438 1.00 85.38 92 SER A N 1
ATOM 665 C CA . SER A 1 92 ? 25.839 12.581 -33.357 1.00 85.38 92 SER A CA 1
ATOM 666 C C . SER A 1 92 ? 24.675 12.958 -34.282 1.00 85.38 92 SER A C 1
ATOM 668 O O . SER A 1 92 ? 23.780 12.152 -34.541 1.00 85.38 92 SER A O 1
ATOM 670 N N . SER A 1 93 ? 24.717 14.150 -34.885 1.00 87.12 93 SER A N 1
ATOM 671 C CA . SER A 1 93 ? 23.690 14.610 -35.835 1.00 87.12 93 SER A CA 1
ATOM 672 C C . SER A 1 93 ? 23.451 13.634 -36.996 1.00 87.12 93 SER A C 1
ATOM 674 O O . SER A 1 93 ? 22.311 13.440 -37.419 1.00 87.12 93 SER A O 1
ATOM 676 N N . GLN A 1 94 ? 24.508 12.980 -37.495 1.00 86.06 94 GLN A N 1
ATOM 677 C CA . GLN A 1 94 ? 24.393 11.981 -38.561 1.00 86.06 94 GLN A CA 1
ATOM 678 C C . GLN A 1 94 ? 23.666 10.723 -38.076 1.00 86.06 94 GLN A C 1
ATOM 680 O O . GLN A 1 94 ? 22.744 10.250 -38.743 1.00 86.06 94 GLN A O 1
ATOM 685 N N . GLN A 1 95 ? 24.044 10.201 -36.909 1.00 86.06 95 GLN A N 1
ATOM 686 C CA . GLN A 1 95 ? 23.400 9.016 -36.344 1.00 86.06 95 GLN A CA 1
ATOM 687 C C . GLN A 1 95 ? 21.953 9.310 -35.937 1.00 86.06 95 GLN A C 1
ATOM 689 O O . GLN A 1 95 ? 21.077 8.484 -36.173 1.00 86.06 95 GLN A O 1
ATOM 694 N N . MET A 1 96 ? 21.670 10.512 -35.428 1.00 89.94 96 MET A N 1
ATOM 695 C CA . MET A 1 96 ? 20.308 10.958 -35.138 1.00 89.94 96 MET A CA 1
ATOM 696 C C . MET A 1 96 ? 19.429 11.006 -36.382 1.00 89.94 96 MET A C 1
ATOM 698 O O . MET A 1 96 ? 18.266 10.616 -36.318 1.00 89.94 96 MET A O 1
ATOM 702 N N . ALA A 1 97 ? 19.961 11.434 -37.530 1.00 90.06 97 ALA A N 1
ATOM 703 C CA . ALA A 1 97 ? 19.209 11.397 -38.781 1.00 90.06 97 ALA A CA 1
ATOM 704 C C . ALA A 1 97 ? 18.864 9.955 -39.200 1.00 90.06 97 ALA A C 1
ATOM 706 O O . ALA A 1 97 ? 17.768 9.706 -39.704 1.00 90.06 97 ALA A O 1
ATOM 707 N N . VAL A 1 98 ? 19.770 8.996 -38.975 1.00 88.50 98 VAL A N 1
ATOM 708 C CA . VAL A 1 98 ? 19.505 7.567 -39.214 1.00 88.50 98 VAL A CA 1
ATOM 709 C C . VAL A 1 98 ? 18.456 7.038 -38.233 1.00 88.50 98 VAL A C 1
ATOM 711 O O . VAL A 1 98 ? 17.479 6.435 -38.676 1.00 88.50 98 VAL A O 1
ATOM 714 N N . ALA A 1 99 ? 18.618 7.307 -36.934 1.00 89.69 99 ALA A N 1
ATOM 715 C CA . ALA A 1 99 ? 17.693 6.898 -35.881 1.00 89.69 99 ALA A CA 1
ATOM 716 C C . ALA A 1 99 ? 16.275 7.431 -36.131 1.00 89.69 99 ALA A C 1
ATOM 718 O O . ALA A 1 99 ? 15.326 6.652 -36.120 1.00 89.69 99 ALA A O 1
ATOM 719 N N . ASN A 1 100 ? 16.134 8.722 -36.457 1.00 93.69 100 ASN A N 1
ATOM 720 C CA . ASN A 1 100 ? 14.850 9.335 -36.805 1.00 93.69 100 ASN A CA 1
ATOM 721 C C . ASN A 1 100 ? 14.201 8.639 -38.008 1.00 93.69 100 ASN A C 1
ATOM 723 O O . ASN A 1 100 ? 13.062 8.195 -37.905 1.00 93.69 100 ASN A O 1
ATOM 727 N N . ARG A 1 101 ? 14.925 8.478 -39.129 1.00 92.12 101 ARG A N 1
ATOM 728 C CA . ARG A 1 101 ? 14.376 7.812 -40.327 1.00 92.12 101 ARG A CA 1
ATOM 729 C C . ARG A 1 101 ? 13.917 6.387 -40.038 1.00 92.12 101 ARG A C 1
ATOM 731 O O . ARG A 1 101 ? 12.887 5.956 -40.546 1.00 92.12 101 ARG A O 1
ATOM 738 N N . GLN A 1 102 ? 14.690 5.641 -39.255 1.00 91.19 102 GLN A N 1
ATOM 739 C CA . GLN A 1 102 ? 14.360 4.260 -38.931 1.00 91.19 102 GLN A CA 1
ATOM 740 C C . GLN A 1 102 ? 13.197 4.150 -37.932 1.00 91.19 102 GLN A C 1
ATOM 742 O O . GLN A 1 102 ? 12.344 3.278 -38.094 1.00 91.19 102 GLN A O 1
ATOM 747 N N . ALA A 1 103 ? 13.123 5.042 -36.942 1.00 93.56 103 ALA A N 1
ATOM 748 C CA . ALA A 1 103 ? 12.002 5.111 -36.010 1.00 93.56 103 ALA A CA 1
ATOM 749 C C . ALA A 1 103 ? 10.709 5.537 -36.722 1.00 93.56 103 ALA A C 1
ATOM 751 O O . ALA A 1 103 ? 9.666 4.927 -36.510 1.00 93.56 103 ALA A O 1
ATOM 752 N N . GLU A 1 104 ? 10.772 6.514 -37.634 1.00 95.50 104 GLU A N 1
ATOM 753 C CA . GLU A 1 104 ? 9.642 6.883 -38.494 1.00 95.50 104 GLU A CA 1
ATOM 754 C C . GLU A 1 104 ? 9.189 5.713 -39.372 1.00 95.50 104 GLU A C 1
ATOM 756 O O . GLU A 1 104 ? 7.989 5.492 -39.519 1.00 95.50 104 GLU A O 1
ATOM 761 N N . ALA A 1 105 ? 10.126 4.939 -39.933 1.00 93.88 105 ALA A N 1
ATOM 762 C CA . ALA A 1 105 ? 9.792 3.764 -40.731 1.00 93.88 105 ALA A CA 1
ATOM 763 C C . ALA A 1 105 ? 9.016 2.720 -39.915 1.00 93.88 105 ALA A C 1
ATOM 765 O O . ALA A 1 105 ? 8.033 2.191 -40.424 1.00 93.88 105 ALA A O 1
ATOM 766 N N . PHE A 1 106 ? 9.416 2.467 -38.662 1.00 94.12 106 PHE A N 1
ATOM 767 C CA . PHE A 1 106 ? 8.695 1.585 -37.736 1.00 94.12 106 PHE A CA 1
ATOM 768 C C . PHE A 1 106 ? 7.301 2.143 -37.430 1.00 94.12 106 PHE A C 1
ATOM 770 O O . PHE A 1 106 ? 6.292 1.484 -37.655 1.00 94.12 106 PHE A O 1
ATOM 777 N N . LEU A 1 107 ? 7.232 3.409 -37.018 1.00 96.81 107 LEU A N 1
ATOM 778 C CA . LEU A 1 107 ? 5.978 4.058 -36.643 1.00 96.81 107 LEU A CA 1
ATOM 779 C C . LEU A 1 107 ? 4.965 4.140 -37.793 1.00 96.81 107 LEU A C 1
ATOM 781 O O . LEU A 1 107 ? 3.763 4.166 -37.550 1.00 96.81 107 LEU A O 1
ATOM 785 N N . ARG A 1 108 ? 5.429 4.175 -39.046 1.00 96.25 108 ARG A N 1
ATOM 786 C CA . ARG A 1 108 ? 4.576 4.213 -40.245 1.00 96.25 108 ARG A CA 1
ATOM 787 C C . ARG A 1 108 ? 4.259 2.834 -40.829 1.00 96.25 108 ARG A C 1
ATOM 789 O O . ARG A 1 108 ? 3.524 2.767 -41.820 1.00 96.25 108 ARG A O 1
ATOM 796 N N . GLN A 1 109 ? 4.755 1.739 -40.244 1.00 92.62 109 GLN A N 1
ATOM 797 C CA . GLN A 1 109 ? 4.320 0.390 -40.623 1.00 92.62 109 GLN A CA 1
ATOM 798 C C . GLN A 1 109 ? 2.795 0.263 -40.496 1.00 92.62 109 GLN A C 1
ATOM 800 O O . GLN A 1 109 ? 2.152 0.989 -39.737 1.00 92.62 109 GLN A O 1
ATOM 805 N N . ASN A 1 110 ? 2.193 -0.642 -41.275 1.00 93.88 110 ASN A N 1
ATOM 806 C CA . ASN A 1 110 ? 0.744 -0.886 -41.266 1.00 93.88 110 ASN A CA 1
ATOM 807 C C . ASN A 1 110 ? -0.093 0.404 -41.418 1.00 93.88 110 ASN A C 1
ATOM 809 O O . ASN A 1 110 ? -1.098 0.601 -40.735 1.00 93.88 110 ASN A O 1
ATOM 813 N N . SER A 1 111 ? 0.357 1.312 -42.294 1.00 94.81 111 SER A N 1
ATOM 814 C CA . SER A 1 111 ? -0.256 2.632 -42.526 1.00 94.81 111 SER A CA 1
ATOM 815 C C . SER A 1 111 ? -0.303 3.537 -41.283 1.00 94.81 111 SER A C 1
ATOM 817 O O . SER A 1 111 ? -1.153 4.422 -41.189 1.00 94.81 111 SER A O 1
ATOM 819 N N . GLY A 1 112 ? 0.611 3.324 -40.333 1.00 94.75 112 GLY A N 1
ATOM 820 C CA . GLY A 1 112 ? 0.683 4.041 -39.063 1.00 94.75 112 GLY A CA 1
ATOM 821 C C . GLY A 1 112 ? -0.270 3.519 -37.990 1.00 94.75 112 GLY A C 1
ATOM 822 O O . GLY A 1 112 ? -0.535 4.229 -37.029 1.00 94.75 112 GLY A O 1
ATOM 823 N N . ARG A 1 113 ? -0.808 2.302 -38.125 1.00 96.31 113 ARG A N 1
ATOM 824 C CA . ARG A 1 113 ? -1.588 1.652 -37.060 1.00 96.31 113 ARG A CA 1
ATOM 825 C C . ARG A 1 113 ? -0.688 0.718 -36.264 1.00 96.31 113 ARG A C 1
ATOM 827 O O . ARG A 1 113 ? -0.311 -0.347 -36.751 1.00 96.31 113 ARG A O 1
ATOM 834 N N . LEU A 1 114 ? -0.355 1.117 -35.043 1.00 93.94 114 LEU A N 1
ATOM 835 C CA . LEU A 1 114 ? 0.500 0.337 -34.156 1.00 93.94 114 LEU A CA 1
ATOM 836 C C . LEU A 1 114 ? -0.304 -0.783 -33.487 1.00 93.94 114 LEU A C 1
ATOM 838 O O . LEU A 1 114 ? -1.399 -0.546 -32.979 1.00 93.94 114 LEU A O 1
ATOM 842 N N . ALA A 1 115 ? 0.259 -1.994 -33.458 1.00 90.12 115 ALA A N 1
ATOM 843 C CA . ALA A 1 115 ? -0.340 -3.144 -32.772 1.00 90.12 115 ALA A CA 1
ATOM 844 C C . ALA A 1 115 ? -0.380 -2.964 -31.244 1.00 90.12 115 ALA A C 1
ATOM 846 O O . ALA A 1 115 ? -1.260 -3.495 -30.573 1.00 90.12 115 ALA A O 1
ATOM 847 N N . HIS A 1 116 ? 0.557 -2.176 -30.716 1.00 92.88 116 HIS A N 1
ATOM 848 C CA . HIS A 1 116 ? 0.656 -1.808 -29.313 1.00 92.88 116 HIS A CA 1
ATOM 849 C C . HIS A 1 116 ? 0.660 -0.281 -29.195 1.00 92.88 116 HIS A C 1
ATOM 851 O O . HIS A 1 116 ? 1.322 0.379 -30.003 1.00 92.88 116 HIS A O 1
ATOM 857 N N . PRO A 1 117 ? -0.050 0.304 -28.216 1.00 95.38 117 PRO A N 1
ATOM 858 C CA . PRO A 1 117 ? 0.031 1.737 -27.972 1.00 95.38 117 PRO A CA 1
ATOM 859 C C . PRO A 1 117 ? 1.471 2.129 -27.617 1.00 95.38 117 PRO A C 1
ATOM 861 O O . PRO A 1 117 ? 2.152 1.428 -26.865 1.00 95.38 117 PRO A O 1
ATOM 864 N N . ALA A 1 118 ? 1.942 3.250 -28.160 1.00 97.00 118 ALA A N 1
ATOM 865 C CA . ALA A 1 118 ? 3.324 3.687 -28.016 1.00 97.00 118 ALA A CA 1
ATOM 866 C C . ALA A 1 118 ? 3.443 5.096 -27.427 1.00 97.00 118 ALA A C 1
ATOM 868 O O . ALA A 1 118 ? 2.622 5.977 -27.679 1.00 97.00 118 ALA A O 1
ATOM 869 N N . THR A 1 119 ? 4.504 5.323 -26.659 1.00 97.38 119 THR A N 1
ATOM 870 C CA . THR A 1 119 ? 4.937 6.638 -26.182 1.00 97.38 119 THR A CA 1
ATOM 871 C C . THR A 1 119 ? 6.311 6.943 -26.769 1.00 97.38 119 THR A C 1
ATOM 873 O O . THR A 1 119 ? 7.237 6.148 -26.622 1.00 97.38 119 THR A O 1
ATOM 876 N N . LEU A 1 120 ? 6.457 8.101 -27.416 1.00 98.25 120 LEU A N 1
ATOM 877 C CA . LEU A 1 120 ? 7.749 8.597 -27.890 1.00 98.25 120 LEU A CA 1
ATOM 878 C C . LEU A 1 120 ? 8.369 9.535 -26.854 1.00 98.25 120 LEU A C 1
ATOM 880 O O . LEU A 1 120 ? 7.708 10.480 -26.418 1.00 98.25 120 LEU A O 1
ATOM 884 N N . TYR A 1 121 ? 9.641 9.307 -26.546 1.00 98.31 121 TYR A N 1
ATOM 885 C CA . TYR A 1 121 ? 10.516 10.157 -25.750 1.00 98.31 121 TYR A CA 1
ATOM 886 C C . TYR A 1 121 ? 11.730 10.609 -26.567 1.00 98.31 121 TYR A C 1
ATOM 888 O O . TYR A 1 121 ? 12.231 9.890 -27.432 1.00 98.31 121 TYR A O 1
ATOM 896 N N . ARG A 1 122 ? 12.237 11.802 -26.260 1.00 97.56 122 ARG A N 1
ATOM 897 C CA . ARG A 1 122 ? 13.469 12.361 -26.817 1.00 97.56 122 ARG A CA 1
ATOM 898 C C . ARG A 1 122 ? 14.268 13.022 -25.701 1.00 97.56 122 ARG A C 1
ATOM 900 O O . ARG A 1 122 ? 13.763 13.937 -25.054 1.00 97.56 122 ARG A O 1
ATOM 907 N N . ILE A 1 123 ? 15.505 12.578 -25.502 1.00 95.88 123 ILE A N 1
ATOM 908 C CA . ILE A 1 123 ? 16.463 13.200 -24.581 1.00 95.88 123 ILE A CA 1
ATOM 909 C C . ILE A 1 123 ? 17.468 14.029 -25.383 1.00 95.88 123 ILE A C 1
ATOM 911 O O . ILE A 1 123 ? 17.928 13.595 -26.436 1.00 95.88 123 ILE A O 1
ATOM 915 N N . SER A 1 124 ? 17.763 15.240 -24.917 1.00 92.38 124 SER A N 1
ATOM 916 C CA . SER A 1 124 ? 18.709 16.184 -25.523 1.00 92.38 124 SER A CA 1
ATOM 917 C C . SER A 1 124 ? 19.369 17.048 -24.445 1.00 92.38 124 SER A C 1
ATOM 919 O O . SER A 1 124 ? 19.028 16.944 -23.267 1.00 92.38 124 SER A O 1
ATOM 921 N N . ASP A 1 125 ? 20.281 17.928 -24.844 1.00 88.19 125 ASP A N 1
ATOM 922 C CA . ASP A 1 125 ? 20.878 18.952 -23.980 1.00 88.19 125 ASP A CA 1
ATOM 923 C C . ASP A 1 125 ? 19.842 19.910 -23.358 1.00 88.19 125 ASP A C 1
ATOM 925 O O . ASP A 1 125 ? 20.041 20.378 -22.241 1.00 88.19 125 ASP A O 1
ATOM 929 N N . ALA A 1 126 ? 18.712 20.144 -24.032 1.00 89.75 126 ALA A N 1
ATOM 930 C CA . ALA A 1 126 ? 17.600 20.957 -23.531 1.00 89.75 126 ALA A CA 1
ATOM 931 C C . ALA A 1 126 ? 16.710 20.243 -22.489 1.00 89.75 126 ALA A C 1
ATOM 933 O O . ALA A 1 126 ? 15.894 20.888 -21.821 1.00 89.75 126 ALA A O 1
ATOM 934 N N . GLY A 1 127 ? 16.845 18.920 -22.355 1.00 93.44 127 GLY A N 1
ATOM 935 C CA . GLY A 1 127 ? 16.107 18.094 -21.401 1.00 93.44 127 GLY A CA 1
ATOM 936 C C . GLY A 1 127 ? 15.393 16.887 -22.013 1.00 93.44 127 GLY A C 1
ATOM 937 O O . GLY A 1 127 ? 15.704 16.467 -23.134 1.00 93.44 127 GLY A O 1
ATOM 938 N N . LEU A 1 128 ? 14.446 16.318 -21.256 1.00 96.44 128 LEU A N 1
ATOM 939 C CA . LEU A 1 128 ? 13.622 15.177 -21.666 1.00 96.44 128 LEU A CA 1
ATOM 940 C C . LEU A 1 128 ? 12.235 15.644 -22.102 1.00 96.44 128 LEU A C 1
ATOM 942 O O . LEU A 1 128 ? 11.515 16.305 -21.351 1.00 96.44 128 LEU A O 1
ATOM 946 N N . PHE A 1 129 ? 11.829 15.205 -23.287 1.00 97.19 129 PHE A N 1
ATOM 947 C CA . PHE A 1 129 ? 10.531 15.504 -23.874 1.00 97.19 129 PHE A CA 1
ATOM 948 C C . PHE A 1 129 ? 9.804 14.211 -24.232 1.00 97.19 129 PHE A C 1
ATOM 950 O O . PHE A 1 129 ? 10.440 13.240 -24.640 1.00 97.19 129 PHE A O 1
ATOM 957 N N . GLY A 1 130 ? 8.479 14.186 -24.102 1.00 96.50 130 GLY A N 1
ATOM 958 C CA . GLY A 1 130 ? 7.683 12.987 -24.355 1.00 96.50 130 GLY A CA 1
ATOM 959 C C . GLY A 1 130 ? 6.274 13.256 -24.876 1.00 96.50 130 GLY A C 1
ATOM 960 O O . GLY A 1 130 ? 5.704 14.335 -24.699 1.00 96.50 130 GLY A O 1
ATOM 961 N N . SER A 1 131 ? 5.671 12.238 -25.483 1.00 94.75 131 SER A N 1
ATOM 962 C CA . SER A 1 131 ? 4.259 12.255 -25.898 1.00 94.75 131 SER A CA 1
ATOM 963 C C . SER A 1 131 ? 3.343 12.182 -24.674 1.00 94.75 131 SER A C 1
ATOM 965 O O . SER A 1 131 ? 3.623 11.365 -23.796 1.00 94.75 131 SER A O 1
ATOM 967 N N . PRO A 1 132 ? 2.285 13.009 -24.569 1.00 86.31 132 PRO A N 1
ATOM 968 C CA . PRO A 1 132 ? 1.502 13.169 -23.335 1.00 86.31 132 PRO A CA 1
ATOM 969 C C . PRO A 1 132 ? 0.821 11.886 -22.848 1.00 86.31 132 PRO A C 1
ATOM 971 O O . PRO A 1 132 ? 0.578 11.743 -21.656 1.00 86.31 132 PRO A O 1
ATOM 974 N N . GLN A 1 133 ? 0.532 10.962 -23.759 1.00 89.00 133 GLN A N 1
ATOM 975 C CA . GLN A 1 133 ? -0.090 9.675 -23.477 1.00 89.00 133 GLN A CA 1
ATOM 976 C C . GLN A 1 133 ? 0.353 8.639 -24.523 1.00 89.00 133 GLN A C 1
ATOM 978 O O . GLN A 1 133 ? 0.850 9.032 -25.586 1.00 89.00 133 GLN A O 1
ATOM 983 N N . PRO A 1 134 ? 0.172 7.335 -24.255 1.00 93.56 134 PRO A N 1
ATOM 984 C CA . PRO A 1 134 ? 0.287 6.294 -25.269 1.00 93.56 134 PRO A CA 1
ATOM 985 C C . PRO A 1 134 ? -0.705 6.507 -26.408 1.00 93.56 134 PRO A C 1
ATOM 987 O O . PRO A 1 134 ? -1.865 6.841 -26.169 1.00 93.56 134 PRO A O 1
ATOM 990 N N . VAL A 1 135 ? -0.269 6.279 -27.643 1.00 95.44 135 VAL A N 1
ATOM 991 C CA . VAL A 1 135 ? -1.119 6.401 -28.832 1.00 95.44 135 VAL A CA 1
ATOM 992 C C . VAL A 1 135 ? -0.919 5.210 -29.760 1.00 95.44 135 VAL A C 1
ATOM 994 O O . VAL A 1 135 ? 0.185 4.687 -29.887 1.00 95.44 135 VAL A O 1
ATOM 997 N N . SER A 1 136 ? -1.991 4.780 -30.420 1.00 95.81 136 SER A N 1
ATOM 998 C CA . SER A 1 136 ? -1.943 3.709 -31.430 1.00 95.81 136 SER A CA 1
ATOM 999 C C . SER A 1 136 ? -1.767 4.242 -32.858 1.00 95.81 136 SER A C 1
ATOM 1001 O O . SER A 1 136 ? -1.553 3.454 -33.778 1.00 95.81 136 SER A O 1
ATOM 1003 N N . ASP A 1 137 ? -1.854 5.564 -33.054 1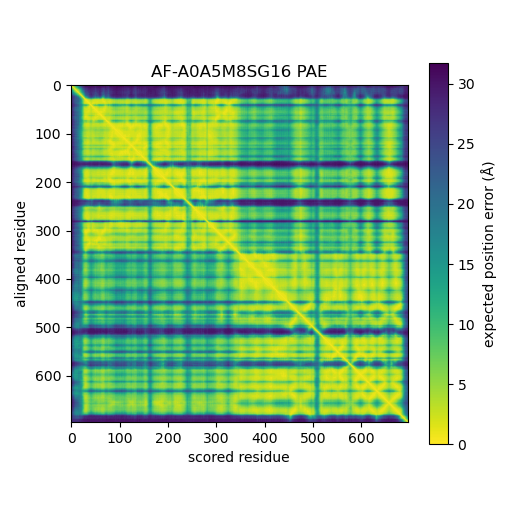.00 97.31 137 ASP A N 1
ATOM 1004 C CA . ASP A 1 137 ? -1.563 6.225 -34.330 1.00 97.31 137 ASP A CA 1
ATOM 1005 C C . ASP A 1 137 ? -0.071 6.574 -34.417 1.00 97.31 137 ASP A C 1
ATOM 1007 O O . ASP A 1 137 ? 0.406 7.584 -33.895 1.00 97.31 137 ASP A O 1
ATOM 1011 N N . GLY A 1 138 ? 0.687 5.721 -35.093 1.00 97.31 138 GLY A N 1
ATOM 1012 C CA . GLY A 1 138 ? 2.106 5.916 -35.335 1.00 97.31 138 GLY A CA 1
ATOM 1013 C C . GLY A 1 138 ? 2.416 7.075 -36.286 1.00 97.31 138 GLY A C 1
ATOM 1014 O O . GLY A 1 138 ? 3.510 7.635 -36.201 1.00 97.31 138 GLY A O 1
ATOM 1015 N N . ASN A 1 139 ? 1.474 7.534 -37.125 1.00 97.75 139 ASN A N 1
ATOM 1016 C CA . ASN A 1 139 ? 1.704 8.742 -37.929 1.00 97.75 139 ASN A CA 1
ATOM 1017 C C . ASN A 1 139 ? 1.827 9.979 -37.035 1.00 97.75 139 ASN A C 1
ATOM 1019 O O . ASN A 1 139 ? 2.693 10.819 -37.284 1.00 97.75 139 ASN A O 1
ATOM 1023 N N . GLN A 1 140 ? 1.030 10.052 -35.964 1.00 96.19 140 GLN A N 1
ATOM 1024 C CA . GLN A 1 140 ? 1.117 11.123 -34.972 1.00 96.19 140 GLN A CA 1
ATOM 1025 C C . GLN A 1 140 ? 2.501 11.168 -34.307 1.00 96.19 140 GLN A C 1
ATOM 1027 O O . GLN A 1 140 ? 3.083 12.244 -34.150 1.00 96.19 140 GLN A O 1
ATOM 1032 N N . LEU A 1 141 ? 3.057 10.006 -33.950 1.00 97.31 141 LEU A N 1
ATOM 1033 C CA . LEU A 1 141 ? 4.396 9.921 -33.361 1.00 97.31 141 LEU A CA 1
ATOM 1034 C C . LEU A 1 141 ? 5.495 10.236 -34.382 1.00 97.31 141 LEU A C 1
ATOM 1036 O O . LEU A 1 141 ? 6.448 10.936 -34.049 1.00 97.31 141 LEU A O 1
ATOM 1040 N N . ALA A 1 142 ? 5.354 9.793 -35.634 1.00 97.00 142 ALA A N 1
ATOM 1041 C CA . ALA A 1 142 ? 6.297 10.125 -36.700 1.00 97.00 142 ALA A CA 1
ATOM 1042 C C . ALA A 1 142 ? 6.330 11.640 -36.985 1.00 97.00 142 ALA A C 1
ATOM 1044 O O . ALA A 1 142 ? 7.396 12.212 -37.198 1.00 97.00 142 ALA A O 1
ATOM 1045 N N . GLU A 1 143 ? 5.184 12.324 -36.922 1.00 95.88 143 GLU A N 1
ATOM 1046 C CA . GLU A 1 143 ? 5.134 13.791 -36.981 1.00 95.88 143 GLU A CA 1
ATOM 1047 C C . GLU A 1 143 ? 5.835 14.452 -35.788 1.00 95.88 143 GLU A C 1
ATOM 1049 O O . GLU A 1 143 ? 6.475 15.489 -35.957 1.00 95.88 143 GLU A O 1
ATOM 1054 N N . ALA A 1 144 ? 5.750 13.863 -34.592 1.00 95.06 144 ALA A N 1
ATOM 1055 C CA . ALA A 1 144 ? 6.458 14.360 -33.414 1.00 95.06 144 ALA A CA 1
ATOM 1056 C C . ALA A 1 144 ? 7.986 14.170 -33.507 1.00 95.06 144 ALA A C 1
ATOM 1058 O O . ALA A 1 144 ? 8.726 14.985 -32.959 1.00 95.06 144 ALA A O 1
ATOM 1059 N N . ILE A 1 145 ? 8.475 13.162 -34.245 1.00 95.69 145 ILE A N 1
ATOM 1060 C CA . ILE A 1 145 ? 9.906 13.035 -34.585 1.00 95.69 145 ILE A CA 1
ATOM 1061 C C . ILE A 1 145 ? 10.342 14.188 -35.498 1.00 95.69 145 ILE A C 1
ATOM 1063 O O . ILE A 1 145 ? 11.356 14.836 -35.231 1.00 95.69 145 ILE A O 1
ATOM 1067 N N . ALA A 1 146 ? 9.565 14.464 -36.550 1.00 92.19 146 ALA A N 1
ATOM 1068 C CA . ALA A 1 146 ? 9.856 15.528 -37.510 1.00 92.19 146 ALA A CA 1
ATOM 1069 C C . ALA A 1 146 ? 9.694 16.939 -36.914 1.00 92.19 146 ALA A C 1
ATOM 1071 O O . ALA A 1 146 ? 10.364 17.880 -37.337 1.00 92.19 146 ALA A O 1
ATOM 1072 N N . SER A 1 147 ? 8.800 17.104 -35.936 1.00 91.75 147 SER A N 1
ATOM 1073 C CA . SER A 1 147 ? 8.518 18.363 -35.238 1.00 91.75 147 SER A CA 1
ATOM 1074 C C . SER A 1 147 ? 8.558 18.167 -33.716 1.00 91.75 147 SER A C 1
ATOM 1076 O O . SER A 1 147 ? 7.499 18.055 -33.088 1.00 91.75 147 SER A O 1
ATOM 1078 N N . PRO A 1 148 ? 9.758 18.173 -33.094 1.00 86.69 148 PRO A N 1
ATOM 1079 C CA . PRO A 1 148 ? 9.925 17.902 -31.662 1.00 86.69 148 PRO A CA 1
ATOM 1080 C C . PRO A 1 148 ? 9.160 18.848 -30.727 1.00 86.69 148 PRO A C 1
ATOM 1082 O O . PRO A 1 148 ? 8.892 18.485 -29.588 1.00 86.69 148 PRO A O 1
ATOM 1085 N N . SER A 1 149 ? 8.749 20.029 -31.203 1.00 87.38 149 SER A N 1
ATOM 1086 C CA . SER A 1 149 ? 7.893 20.971 -30.465 1.00 87.38 149 SER A CA 1
ATOM 1087 C C . SER A 1 149 ? 6.511 20.413 -30.101 1.00 87.38 149 SER A C 1
ATOM 1089 O O . SER A 1 149 ? 5.817 21.000 -29.276 1.00 87.38 149 SER A O 1
ATOM 1091 N N . ARG A 1 150 ? 6.099 19.287 -30.700 1.00 89.81 150 ARG A N 1
ATOM 1092 C CA . ARG A 1 150 ? 4.866 18.564 -30.348 1.00 89.81 150 ARG A CA 1
ATOM 1093 C C . ARG A 1 150 ? 4.997 17.715 -29.082 1.00 89.81 150 ARG A C 1
ATOM 1095 O O . ARG A 1 150 ? 3.985 17.254 -28.560 1.00 89.81 150 ARG A O 1
ATOM 1102 N N . LEU A 1 151 ? 6.218 17.475 -28.607 1.00 94.50 151 LEU A N 1
ATOM 1103 C CA . LEU A 1 151 ? 6.467 16.742 -27.372 1.00 94.50 151 LEU A CA 1
ATOM 1104 C C . LEU A 1 151 ? 6.345 17.692 -26.177 1.00 94.50 151 LEU A C 1
ATOM 1106 O O . LEU A 1 151 ? 6.851 18.813 -26.207 1.00 94.50 151 LEU A O 1
ATOM 1110 N N . ARG A 1 152 ? 5.703 17.231 -25.099 1.00 95.25 152 ARG A N 1
ATOM 1111 C CA . ARG A 1 152 ? 5.688 17.977 -23.834 1.00 95.25 152 ARG A CA 1
ATOM 1112 C C . ARG A 1 152 ? 7.056 17.849 -23.174 1.00 95.25 152 ARG A C 1
ATOM 1114 O O . ARG A 1 152 ? 7.682 16.793 -23.268 1.00 95.25 152 ARG A O 1
ATOM 1121 N N . ALA A 1 153 ? 7.488 18.872 -22.454 1.00 93.75 153 ALA A N 1
ATOM 1122 C CA . ALA A 1 153 ? 8.630 18.723 -21.566 1.00 93.75 153 ALA A CA 1
ATOM 1123 C C . ALA A 1 153 ? 8.242 17.845 -20.370 1.00 93.75 153 ALA A C 1
ATOM 1125 O O . ALA A 1 153 ? 7.261 18.131 -19.687 1.00 93.75 153 ALA A O 1
ATOM 1126 N N . VAL A 1 154 ? 9.009 16.784 -20.131 1.00 92.44 154 VAL A N 1
ATOM 1127 C CA . VAL A 1 154 ? 8.974 16.037 -18.864 1.00 92.44 154 VAL A CA 1
ATOM 1128 C C . VAL A 1 154 ? 9.795 16.807 -17.832 1.00 92.44 154 VAL A C 1
ATOM 1130 O O . VAL A 1 154 ? 9.368 17.007 -16.701 1.00 92.44 154 VAL A O 1
ATOM 1133 N N . TRP A 1 155 ? 10.959 17.307 -18.250 1.00 92.19 155 TRP A N 1
ATOM 1134 C CA . TRP A 1 155 ? 11.747 18.287 -17.514 1.00 92.19 155 TRP A CA 1
ATOM 1135 C C . TRP A 1 155 ? 12.658 19.056 -18.473 1.00 92.19 155 TRP A C 1
ATOM 1137 O O . TRP A 1 155 ? 13.075 18.536 -19.509 1.00 92.19 155 TRP A O 1
ATOM 1147 N N . HIS A 1 156 ? 12.991 20.291 -18.102 1.00 89.25 156 HIS A N 1
ATOM 1148 C CA . HIS A 1 156 ? 13.949 21.127 -18.820 1.00 89.25 156 HIS A CA 1
ATOM 1149 C C . HIS A 1 156 ? 15.311 21.120 -18.129 1.00 89.25 156 HIS A C 1
ATOM 1151 O O . HIS A 1 156 ? 15.400 20.985 -16.905 1.00 89.25 156 HIS A O 1
ATOM 1157 N N . GLN A 1 157 ? 16.363 21.297 -18.921 1.00 82.31 157 GLN A N 1
ATOM 1158 C CA . GLN A 1 157 ? 17.688 21.635 -18.425 1.00 82.31 157 GLN A CA 1
ATOM 1159 C C . GLN A 1 157 ? 17.884 23.149 -18.547 1.00 82.31 157 GLN A C 1
ATOM 1161 O O . GLN A 1 157 ? 17.755 23.710 -19.635 1.00 82.31 157 GLN A O 1
ATOM 1166 N N . GLU A 1 158 ? 18.183 23.829 -17.439 1.00 66.88 158 GLU A N 1
ATOM 1167 C CA . GLU A 1 158 ? 18.579 25.237 -17.500 1.00 66.88 158 GLU A CA 1
ATOM 1168 C C . GLU A 1 158 ? 19.949 25.343 -18.182 1.00 66.88 158 GLU A C 1
ATOM 1170 O O . GLU A 1 158 ? 20.906 24.677 -17.776 1.00 66.88 158 GLU A O 1
ATOM 1175 N N . LEU A 1 159 ? 20.050 26.181 -19.219 1.00 54.53 159 LEU A N 1
ATOM 1176 C CA . LEU A 1 159 ? 21.318 26.521 -19.862 1.00 54.53 159 LEU A CA 1
ATOM 1177 C C . LEU A 1 159 ? 22.197 27.263 -18.847 1.00 54.53 159 LEU A C 1
ATOM 1179 O O . LEU A 1 159 ? 22.110 28.483 -18.711 1.00 54.53 159 LEU A O 1
ATOM 1183 N N . ARG A 1 160 ? 23.053 26.546 -18.115 1.00 51.75 160 ARG A N 1
ATOM 1184 C CA . ARG A 1 160 ? 24.173 27.195 -17.432 1.00 51.75 160 ARG A CA 1
ATOM 1185 C C . ARG A 1 160 ? 25.187 27.587 -18.498 1.00 51.75 160 ARG A C 1
ATOM 1187 O O . ARG A 1 160 ? 25.612 26.740 -19.280 1.00 51.75 160 ARG A O 1
ATOM 1194 N N . ALA A 1 161 ? 25.559 28.865 -18.532 1.00 41.97 161 ALA A N 1
ATOM 1195 C CA . ALA A 1 161 ? 26.738 29.323 -19.253 1.00 41.97 161 ALA A CA 1
ATOM 1196 C C . ALA A 1 161 ? 27.960 28.677 -18.586 1.00 41.97 161 ALA A C 1
ATOM 1198 O O . ALA A 1 161 ? 28.501 29.205 -17.619 1.00 41.97 161 ALA A O 1
ATOM 1199 N N . VAL A 1 162 ? 28.316 27.470 -19.021 1.00 45.88 162 VAL A N 1
ATOM 1200 C CA . VAL A 1 162 ? 29.555 26.822 -18.605 1.00 45.88 162 VAL A CA 1
ATOM 1201 C C . VAL A 1 162 ? 30.651 27.486 -19.426 1.00 45.88 162 VAL A C 1
ATOM 1203 O O . VAL A 1 162 ? 30.814 27.192 -20.609 1.00 45.88 162 VAL A O 1
ATOM 1206 N N . GLU A 1 163 ? 31.324 28.463 -18.816 1.00 39.62 163 GLU A N 1
ATOM 1207 C CA . GLU A 1 163 ? 32.628 28.927 -19.283 1.00 39.62 163 GLU A CA 1
ATOM 1208 C C . GLU A 1 163 ? 33.537 27.707 -19.476 1.00 39.62 163 GLU A C 1
ATOM 1210 O O . GLU A 1 163 ? 33.589 26.825 -18.619 1.00 39.62 163 GLU A O 1
ATOM 1215 N N . ASP A 1 164 ? 34.197 27.663 -20.634 1.00 46.09 164 ASP A N 1
ATOM 1216 C CA . ASP A 1 164 ? 35.168 26.658 -21.068 1.00 46.09 164 ASP A CA 1
ATOM 1217 C C . ASP A 1 164 ? 35.888 25.946 -19.911 1.00 46.09 164 ASP A C 1
ATOM 1219 O O . ASP A 1 164 ? 36.762 26.522 -19.260 1.00 46.09 164 ASP A O 1
ATOM 1223 N N . SER A 1 165 ? 35.587 24.663 -19.688 1.00 40.31 165 SER A N 1
ATOM 1224 C CA . SER A 1 165 ? 36.468 23.756 -18.943 1.00 40.31 165 SER A CA 1
ATOM 1225 C C . SER A 1 165 ? 36.209 22.282 -19.281 1.00 40.31 165 SER A C 1
ATOM 1227 O O . SER A 1 165 ? 35.217 21.695 -18.876 1.00 40.31 165 SER A O 1
ATOM 1229 N N . LEU A 1 166 ? 37.166 21.709 -20.023 1.00 48.47 166 LEU A N 1
ATOM 1230 C CA . LEU A 1 166 ? 37.655 20.317 -20.024 1.00 48.47 166 LEU A CA 1
ATOM 1231 C C . LEU A 1 166 ? 36.631 19.151 -20.120 1.00 48.47 166 LEU A C 1
ATOM 1233 O O . LEU A 1 166 ? 35.796 18.917 -19.257 1.00 48.47 166 LEU A O 1
ATOM 1237 N N . THR A 1 167 ? 36.826 18.317 -21.151 1.00 54.66 167 THR A N 1
ATOM 1238 C CA . THR A 1 167 ? 36.053 17.121 -21.584 1.00 54.66 167 THR A CA 1
ATOM 1239 C C . THR A 1 167 ? 35.419 16.198 -20.522 1.00 54.66 167 THR A C 1
ATOM 1241 O O . THR A 1 167 ? 34.398 15.576 -20.816 1.00 54.66 167 THR A O 1
ATOM 1244 N N . ILE A 1 168 ? 35.973 16.096 -19.309 1.00 51.84 168 ILE A N 1
ATOM 1245 C CA . ILE A 1 168 ? 35.490 15.193 -18.247 1.00 51.84 168 ILE A CA 1
ATOM 1246 C C . ILE A 1 168 ? 34.179 15.700 -17.615 1.00 51.84 168 ILE A C 1
ATOM 1248 O O . ILE A 1 168 ? 33.273 14.901 -17.371 1.00 51.84 168 ILE A O 1
ATOM 1252 N N . ASP A 1 169 ? 34.028 17.013 -17.411 1.00 60.69 169 ASP A N 1
ATOM 1253 C CA . ASP A 1 169 ? 32.828 17.598 -16.780 1.00 60.69 169 ASP A CA 1
ATOM 1254 C C . ASP A 1 169 ? 31.594 17.496 -17.703 1.00 60.69 169 ASP A C 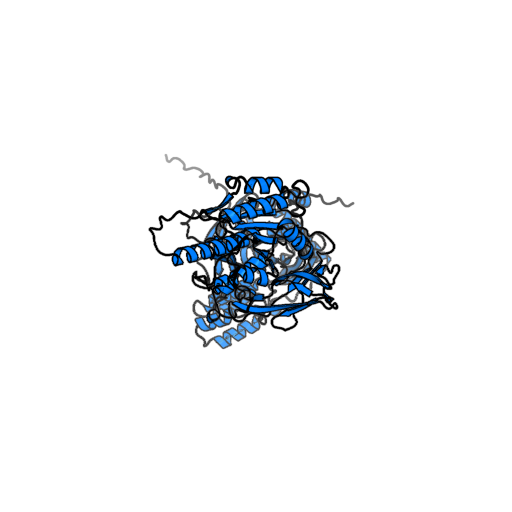1
ATOM 1256 O O . ASP A 1 169 ? 30.460 17.241 -17.283 1.00 60.69 169 ASP A O 1
ATOM 1260 N N . TYR A 1 170 ? 31.842 17.563 -19.015 1.00 65.81 170 TYR A N 1
ATOM 1261 C CA . TYR A 1 170 ? 30.832 17.375 -20.054 1.00 65.81 170 TYR A CA 1
ATOM 1262 C C . TYR A 1 170 ? 30.317 15.926 -20.129 1.00 65.81 170 TYR A C 1
ATOM 1264 O O . TYR A 1 170 ? 29.106 15.705 -20.213 1.00 65.81 170 TYR A O 1
ATOM 1272 N N . ALA A 1 171 ? 31.211 14.931 -20.063 1.00 66.62 171 ALA A N 1
ATOM 1273 C CA . ALA A 1 171 ? 30.823 13.518 -20.041 1.00 66.62 171 ALA A CA 1
ATOM 1274 C C . ALA A 1 171 ? 30.032 13.172 -18.767 1.00 66.62 171 ALA A C 1
ATOM 1276 O O . ALA A 1 171 ? 28.967 12.562 -18.846 1.00 66.62 171 ALA A O 1
ATOM 1277 N N . HIS A 1 172 ? 30.489 13.647 -17.603 1.00 73.38 172 HIS A N 1
ATOM 1278 C CA . HIS A 1 172 ? 29.793 13.441 -16.333 1.00 73.38 172 HIS A CA 1
ATOM 1279 C C . HIS A 1 172 ? 28.370 14.024 -16.347 1.00 73.38 172 HIS A C 1
ATOM 1281 O O . HIS A 1 172 ? 27.412 13.342 -15.977 1.00 73.38 172 HIS A O 1
ATOM 1287 N N . THR A 1 173 ? 28.210 15.249 -16.858 1.00 77.75 173 THR A N 1
ATOM 1288 C CA . THR A 1 173 ? 26.896 15.899 -16.995 1.00 77.75 173 THR A CA 1
ATOM 1289 C C . THR A 1 173 ? 25.954 15.089 -17.893 1.00 77.75 173 THR A C 1
ATOM 1291 O O . THR A 1 173 ? 24.789 14.883 -17.554 1.00 77.75 173 THR A O 1
ATOM 1294 N N . ARG A 1 174 ? 26.443 14.567 -19.024 1.00 82.75 174 ARG A N 1
ATOM 1295 C CA . ARG A 1 174 ? 25.628 13.761 -19.954 1.00 82.75 174 ARG A CA 1
ATOM 1296 C C . ARG A 1 174 ? 25.190 12.430 -19.356 1.00 82.75 174 ARG A C 1
ATOM 1298 O O . ARG A 1 174 ? 24.049 12.017 -19.577 1.00 82.75 174 ARG A O 1
ATOM 1305 N N . ASN A 1 175 ? 26.047 11.801 -18.557 1.00 85.44 175 ASN A N 1
ATOM 1306 C CA . ASN A 1 175 ? 25.711 10.575 -17.835 1.00 85.44 175 ASN A CA 1
ATOM 1307 C C . ASN A 1 175 ? 24.578 10.825 -16.840 1.00 85.44 175 ASN A C 1
ATOM 1309 O O . ASN A 1 175 ? 23.578 10.109 -16.853 1.00 85.44 175 ASN A O 1
ATOM 1313 N N . GLN A 1 176 ? 24.687 11.893 -16.043 1.00 86.38 176 GLN A N 1
ATOM 1314 C CA . GLN A 1 176 ? 23.634 12.282 -15.105 1.00 86.38 176 GLN A CA 1
ATOM 1315 C C . GLN A 1 176 ? 22.310 12.576 -15.820 1.00 86.38 176 GLN A C 1
ATOM 1317 O O . GLN A 1 176 ? 21.265 12.116 -15.366 1.00 86.38 176 GLN A O 1
ATOM 1322 N N . LEU A 1 177 ? 22.333 13.296 -16.950 1.00 90.56 177 LEU A N 1
ATOM 1323 C CA . LEU A 1 177 ? 21.127 13.577 -17.739 1.00 90.56 177 LEU A CA 1
ATOM 1324 C C . LEU A 1 177 ? 20.497 12.308 -18.323 1.00 90.56 177 LEU A C 1
ATOM 1326 O O . LEU A 1 177 ? 19.271 12.201 -18.358 1.00 90.56 177 LEU A O 1
ATOM 1330 N N . SER A 1 178 ? 21.311 11.339 -18.746 1.00 92.94 178 SER A N 1
ATOM 1331 C CA . SER A 1 178 ? 20.822 10.082 -19.320 1.00 92.94 178 SER A CA 1
ATOM 1332 C C . SER A 1 178 ? 20.202 9.169 -18.256 1.00 92.94 178 SER A C 1
ATOM 1334 O O . SER A 1 178 ? 19.077 8.698 -18.435 1.00 92.94 178 SER A O 1
ATOM 1336 N N . LEU A 1 179 ? 20.873 9.000 -17.109 1.00 93.62 179 LEU A N 1
ATOM 1337 C CA . LEU A 1 179 ? 20.329 8.285 -15.946 1.00 93.62 179 LEU A CA 1
ATOM 1338 C C . LEU A 1 179 ? 19.047 8.962 -15.454 1.00 93.62 179 LEU A C 1
ATOM 1340 O O . LEU A 1 179 ? 18.026 8.308 -15.245 1.00 93.62 179 LEU A O 1
ATOM 1344 N N . ARG A 1 180 ? 19.059 10.296 -15.363 1.00 93.69 180 ARG A N 1
ATOM 1345 C CA . ARG A 1 180 ? 17.878 11.088 -15.025 1.00 93.69 180 ARG A CA 1
ATOM 1346 C C . ARG A 1 180 ? 16.721 10.851 -15.993 1.00 93.69 180 ARG A C 1
ATOM 1348 O O . ARG A 1 180 ? 15.579 10.745 -15.555 1.00 93.69 180 ARG A O 1
ATOM 1355 N N . ALA A 1 181 ? 16.996 10.778 -17.293 1.00 96.56 181 ALA A N 1
ATOM 1356 C CA . ALA A 1 181 ? 15.976 10.529 -18.300 1.00 96.56 181 ALA A CA 1
ATOM 1357 C C . ALA A 1 181 ? 15.355 9.135 -18.151 1.00 96.56 181 ALA A C 1
ATOM 1359 O O . ALA A 1 181 ? 14.130 9.024 -18.126 1.00 96.56 181 ALA A O 1
ATOM 1360 N N . LEU A 1 182 ? 16.174 8.088 -17.993 1.00 97.56 182 LEU A N 1
ATOM 1361 C CA . LEU A 1 182 ? 15.673 6.729 -17.776 1.00 97.56 182 LEU A CA 1
ATOM 1362 C C . LEU A 1 182 ? 14.854 6.633 -16.483 1.00 97.56 182 LEU A C 1
ATOM 1364 O O . LEU A 1 182 ? 13.764 6.063 -16.488 1.00 97.56 182 LEU A O 1
ATOM 1368 N N . GLY A 1 183 ? 15.348 7.238 -15.400 1.00 95.75 183 GLY A N 1
ATOM 1369 C CA . GLY A 1 183 ? 14.642 7.312 -14.126 1.00 95.75 183 GLY A CA 1
ATOM 1370 C C . GLY A 1 183 ? 13.289 8.002 -14.266 1.00 95.75 183 GLY A C 1
ATOM 1371 O O . GLY A 1 183 ? 12.271 7.470 -13.832 1.00 95.75 183 GLY A O 1
ATOM 1372 N N . ALA A 1 184 ? 13.246 9.137 -14.967 1.00 95.12 184 ALA A N 1
ATOM 1373 C CA . ALA A 1 184 ? 12.007 9.862 -15.217 1.00 95.12 184 ALA A CA 1
ATOM 1374 C C . ALA A 1 184 ? 10.985 9.054 -16.019 1.00 95.12 184 ALA A C 1
ATOM 1376 O O . ALA A 1 184 ? 9.808 9.019 -15.660 1.00 95.12 184 ALA A O 1
ATOM 1377 N N . ILE A 1 185 ? 11.439 8.351 -17.060 1.00 96.62 185 ILE A N 1
ATOM 1378 C CA . ILE A 1 185 ? 10.584 7.460 -17.848 1.00 96.62 185 ILE A CA 1
ATOM 1379 C C . ILE A 1 185 ? 10.039 6.327 -16.972 1.00 96.62 185 ILE A C 1
ATOM 1381 O O . ILE A 1 185 ? 8.849 6.029 -17.053 1.00 96.62 185 ILE A O 1
ATOM 1385 N N . ALA A 1 186 ? 10.867 5.725 -16.111 1.00 95.38 186 ALA A N 1
ATOM 1386 C CA . ALA A 1 186 ? 10.426 4.673 -15.197 1.00 95.38 186 ALA A CA 1
ATOM 1387 C C . ALA A 1 186 ? 9.350 5.179 -14.222 1.00 95.38 186 ALA A C 1
ATOM 1389 O O . ALA A 1 186 ? 8.322 4.525 -14.053 1.00 95.38 186 ALA A O 1
ATOM 1390 N N . ILE A 1 187 ? 9.532 6.371 -13.642 1.00 92.19 187 ILE A N 1
ATOM 1391 C CA . ILE A 1 187 ? 8.551 6.972 -12.728 1.00 92.19 187 ILE A CA 1
ATOM 1392 C C . ILE A 1 187 ? 7.243 7.342 -13.447 1.00 92.19 187 ILE A C 1
ATOM 1394 O O . ILE A 1 187 ? 6.168 7.050 -12.923 1.00 92.19 187 ILE A O 1
ATOM 1398 N N . GLU A 1 188 ? 7.294 7.925 -14.650 1.00 90.06 188 GLU A N 1
ATOM 1399 C CA . GLU A 1 188 ? 6.081 8.192 -15.442 1.00 90.06 188 GLU A CA 1
ATOM 1400 C C . GLU A 1 188 ? 5.365 6.899 -15.868 1.00 90.06 188 GLU A C 1
ATOM 1402 O O . GLU A 1 188 ? 4.134 6.834 -15.874 1.00 90.06 188 GLU A O 1
ATOM 1407 N N . ALA A 1 189 ? 6.117 5.860 -16.240 1.00 91.50 189 ALA A N 1
ATOM 1408 C CA . ALA A 1 189 ? 5.570 4.576 -16.668 1.00 91.50 189 ALA A CA 1
ATOM 1409 C C . ALA A 1 189 ? 4.935 3.791 -15.514 1.00 91.50 189 ALA A C 1
ATOM 1411 O O . ALA A 1 189 ? 3.905 3.157 -15.727 1.00 91.50 189 ALA A O 1
ATOM 1412 N N . ARG A 1 190 ? 5.484 3.888 -14.294 1.00 87.88 190 ARG A N 1
ATOM 1413 C CA . ARG A 1 190 ? 4.958 3.236 -13.081 1.00 87.88 190 ARG A CA 1
ATOM 1414 C C . ARG A 1 190 ? 3.508 3.602 -12.766 1.00 87.88 190 ARG A C 1
ATOM 1416 O O . ARG A 1 190 ? 2.793 2.824 -12.148 1.00 87.88 190 ARG A O 1
ATOM 1423 N N . ARG A 1 191 ? 3.056 4.774 -13.213 1.00 83.38 191 ARG A N 1
ATOM 1424 C CA . ARG A 1 191 ? 1.677 5.251 -13.019 1.00 83.38 191 ARG A CA 1
ATOM 1425 C C . ARG A 1 191 ? 0.663 4.610 -13.954 1.00 83.38 191 ARG A C 1
ATOM 1427 O O . ARG A 1 191 ? -0.537 4.788 -13.766 1.00 83.38 191 ARG A O 1
ATOM 1434 N N . ARG A 1 192 ? 1.130 3.915 -14.990 1.00 86.31 192 ARG A N 1
ATOM 1435 C CA . ARG A 1 192 ? 0.281 3.262 -15.983 1.00 86.31 192 ARG A CA 1
ATOM 1436 C C . ARG A 1 192 ? 0.319 1.756 -15.753 1.00 86.31 192 ARG A C 1
ATOM 1438 O O . ARG A 1 192 ? 1.407 1.181 -15.788 1.00 86.31 192 ARG A O 1
ATOM 1445 N N . PRO A 1 193 ? -0.830 1.089 -15.576 1.00 84.25 193 PRO A N 1
ATOM 1446 C CA . PRO A 1 193 ? -0.857 -0.361 -15.425 1.00 84.25 193 PRO A CA 1
ATOM 1447 C C . PRO A 1 193 ? -0.398 -1.064 -16.715 1.00 84.25 193 PRO A C 1
ATOM 1449 O O . PRO A 1 193 ? -0.295 -0.448 -17.776 1.00 84.25 193 PRO A O 1
ATOM 1452 N N . GLY A 1 194 ? -0.103 -2.362 -16.627 1.00 87.38 194 GLY A N 1
ATOM 1453 C CA . GLY A 1 194 ? 0.337 -3.180 -17.765 1.00 87.38 194 GLY A CA 1
ATOM 1454 C C . GLY A 1 194 ? 1.841 -3.158 -18.014 1.00 87.38 194 GLY A C 1
ATOM 1455 O O . GLY A 1 194 ? 2.568 -2.312 -17.496 1.00 87.38 194 GLY A O 1
ATOM 1456 N N . ARG A 1 195 ? 2.312 -4.099 -18.829 1.00 94.00 195 ARG A N 1
ATOM 1457 C CA . ARG A 1 195 ? 3.732 -4.267 -19.153 1.00 94.00 195 ARG A CA 1
ATOM 1458 C C . ARG A 1 195 ? 4.211 -3.223 -20.166 1.00 94.00 195 ARG A C 1
ATOM 1460 O O . ARG A 1 195 ? 3.459 -2.859 -21.070 1.00 94.00 195 ARG A O 1
ATOM 1467 N N . LYS A 1 196 ? 5.463 -2.772 -20.054 1.00 96.69 196 LYS A N 1
ATOM 1468 C CA . LYS A 1 196 ? 6.090 -1.844 -21.006 1.00 96.69 196 LYS A CA 1
ATOM 1469 C C . LYS A 1 196 ? 7.375 -2.423 -21.589 1.00 96.69 196 LYS A C 1
ATOM 1471 O O . LYS A 1 196 ? 8.214 -2.958 -20.869 1.00 96.69 196 LYS A O 1
ATOM 1476 N N . LEU A 1 197 ? 7.547 -2.278 -22.898 1.00 97.38 197 LEU A N 1
ATOM 1477 C CA . LEU A 1 197 ? 8.782 -2.618 -23.603 1.00 97.38 197 LEU A CA 1
ATOM 1478 C C . LEU A 1 197 ? 9.464 -1.310 -24.013 1.00 97.38 197 LEU A C 1
ATOM 1480 O O . LEU A 1 197 ? 8.952 -0.579 -24.865 1.00 97.38 197 LEU A O 1
ATOM 1484 N N . LEU A 1 198 ? 10.580 -0.981 -23.360 1.00 98.12 198 LEU A N 1
ATOM 1485 C CA . LEU A 1 198 ? 11.330 0.248 -23.614 1.00 98.12 198 LEU A CA 1
ATOM 1486 C C . LEU A 1 198 ? 12.456 -0.034 -24.599 1.00 98.12 198 LEU A C 1
ATOM 1488 O O . LEU A 1 198 ? 13.325 -0.851 -24.325 1.00 98.12 198 LEU A O 1
ATOM 1492 N N . PHE A 1 199 ? 12.478 0.690 -25.709 1.00 96.62 199 PHE A N 1
ATOM 1493 C CA . PHE A 1 199 ? 13.522 0.627 -26.721 1.00 96.62 199 PHE A CA 1
ATOM 1494 C C . PHE A 1 199 ? 14.316 1.933 -26.705 1.00 96.62 199 PHE A C 1
ATOM 1496 O O . PHE A 1 199 ? 13.834 2.975 -27.158 1.00 96.62 199 PHE A O 1
ATOM 1503 N N . TRP A 1 200 ? 15.537 1.877 -26.173 1.00 96.06 200 TRP A N 1
ATOM 1504 C CA . TRP A 1 200 ? 16.462 3.006 -26.159 1.00 96.06 200 TRP A CA 1
ATOM 1505 C C . TRP A 1 200 ? 17.311 3.000 -27.427 1.00 96.06 200 TRP A C 1
ATOM 1507 O O . TRP A 1 200 ? 18.188 2.152 -27.593 1.00 96.06 200 TRP A O 1
ATOM 1517 N N . ILE A 1 201 ? 17.043 3.941 -28.333 1.00 92.88 201 ILE A N 1
ATOM 1518 C CA . ILE A 1 201 ? 17.732 4.065 -29.619 1.00 92.88 201 ILE A CA 1
ATOM 1519 C C . ILE A 1 201 ? 18.929 4.995 -29.433 1.00 92.88 201 ILE A C 1
ATOM 1521 O O . ILE A 1 201 ? 18.798 6.220 -29.484 1.00 92.88 201 ILE A O 1
ATOM 1525 N N . GLY A 1 202 ? 20.094 4.393 -29.203 1.00 87.81 202 GLY A N 1
ATOM 1526 C CA . GLY A 1 202 ? 21.341 5.088 -28.912 1.00 87.81 202 GLY A CA 1
ATOM 1527 C C . GLY A 1 202 ? 22.366 4.176 -28.234 1.00 87.81 202 GLY A C 1
ATOM 1528 O O . GLY A 1 202 ? 22.004 3.104 -27.748 1.00 87.81 202 GLY A O 1
ATOM 1529 N N . PRO A 1 203 ? 23.644 4.592 -28.169 1.00 80.62 203 PRO A N 1
ATOM 1530 C CA . PRO A 1 203 ? 24.695 3.820 -27.505 1.00 80.62 203 PRO A CA 1
ATOM 1531 C C . PRO A 1 203 ? 24.553 3.798 -25.972 1.00 80.62 203 PRO A C 1
ATOM 1533 O O . PRO A 1 203 ? 25.275 3.062 -25.308 1.00 80.62 203 PRO A O 1
ATOM 1536 N N . GLY A 1 204 ? 23.637 4.592 -25.406 1.00 84.81 204 GLY A N 1
ATOM 1537 C CA . GLY A 1 204 ? 23.604 4.893 -23.980 1.00 84.81 204 GLY A CA 1
ATOM 1538 C C . GLY A 1 204 ? 24.631 5.966 -23.631 1.00 84.81 204 GLY A C 1
ATOM 1539 O O . GLY A 1 204 ? 24.953 6.822 -24.454 1.00 84.81 204 GLY A O 1
ATOM 1540 N N . TRP A 1 205 ? 25.136 5.923 -22.405 1.00 86.56 205 TRP A N 1
ATOM 1541 C CA . TRP A 1 205 ? 26.098 6.884 -21.871 1.00 86.56 205 TRP A CA 1
ATOM 1542 C C . TRP A 1 205 ? 27.445 6.209 -21.575 1.00 86.56 205 TRP A C 1
ATOM 1544 O O . TRP A 1 205 ? 27.458 5.028 -21.216 1.00 86.56 205 TRP A O 1
ATOM 1554 N N . PRO A 1 206 ? 28.575 6.929 -21.718 1.00 76.69 206 PRO A N 1
ATOM 1555 C CA . PRO A 1 206 ? 29.894 6.382 -21.412 1.00 76.69 206 PRO A CA 1
ATOM 1556 C C . PRO A 1 206 ? 30.023 6.065 -19.920 1.00 76.69 206 PRO A C 1
ATOM 1558 O O . PRO A 1 206 ? 29.577 6.844 -19.082 1.00 76.69 206 PRO A O 1
ATOM 1561 N N . VAL A 1 207 ? 30.659 4.946 -19.576 1.00 77.88 207 VAL A N 1
ATOM 1562 C CA . VAL A 1 207 ? 30.922 4.556 -18.175 1.00 77.88 207 VAL A CA 1
ATOM 1563 C C . VAL A 1 207 ? 32.417 4.471 -17.851 1.00 77.88 207 VAL A C 1
ATOM 1565 O O . VAL A 1 207 ? 32.792 4.447 -16.681 1.00 77.88 207 VAL A O 1
ATOM 1568 N N . ASP A 1 208 ? 33.285 4.478 -18.865 1.00 67.75 208 ASP A N 1
ATOM 1569 C CA . ASP A 1 208 ? 34.739 4.360 -18.736 1.00 67.75 208 ASP A CA 1
ATOM 1570 C C . ASP A 1 208 ? 35.460 5.711 -18.566 1.00 67.75 208 ASP A C 1
ATOM 1572 O O . ASP A 1 208 ? 36.477 5.794 -17.878 1.00 67.75 208 ASP A O 1
ATOM 1576 N N . THR A 1 209 ? 34.925 6.793 -19.136 1.00 61.47 209 THR A N 1
ATOM 1577 C CA . THR A 1 209 ? 35.489 8.155 -19.043 1.00 61.47 209 THR A CA 1
ATOM 1578 C C . THR A 1 209 ? 34.915 8.985 -17.886 1.00 61.47 209 THR A C 1
ATOM 1580 O O . THR A 1 209 ? 35.002 10.214 -17.894 1.00 61.47 209 THR A O 1
ATOM 1583 N N . GLY A 1 210 ? 34.302 8.319 -16.906 1.00 62.09 210 GLY A N 1
ATOM 1584 C CA . GLY A 1 210 ? 33.534 8.912 -15.809 1.00 62.09 210 GLY A CA 1
ATOM 1585 C C . GLY A 1 210 ? 32.122 8.326 -15.746 1.00 62.09 210 GLY A C 1
ATOM 1586 O O . GLY A 1 210 ? 31.595 7.855 -16.746 1.00 62.09 210 GLY A O 1
ATOM 1587 N N . GLY A 1 211 ? 31.496 8.337 -14.570 1.00 65.69 211 GLY A N 1
ATOM 1588 C CA . GLY A 1 211 ? 30.148 7.801 -14.378 1.00 65.69 211 GLY A CA 1
ATOM 1589 C C . GLY A 1 211 ? 29.764 7.717 -12.907 1.00 65.69 211 GLY A C 1
ATOM 1590 O O . GLY A 1 211 ? 30.606 7.893 -12.029 1.00 65.69 211 GLY A O 1
ATOM 1591 N N . ASP A 1 212 ? 28.475 7.519 -12.654 1.00 71.50 212 ASP A N 1
ATOM 1592 C CA . ASP A 1 212 ? 27.940 7.369 -11.303 1.00 71.50 212 ASP A CA 1
ATOM 1593 C C . ASP A 1 212 ? 28.141 5.925 -10.828 1.00 71.50 212 ASP A C 1
ATOM 1595 O O . ASP A 1 212 ? 27.962 4.995 -11.606 1.00 71.50 212 ASP A O 1
ATOM 1599 N N . SER A 1 213 ? 28.513 5.727 -9.569 1.00 81.12 213 SER A N 1
ATOM 1600 C CA . SER A 1 213 ? 28.644 4.405 -8.947 1.00 81.12 213 SER A CA 1
ATOM 1601 C C . SER A 1 213 ? 27.786 4.302 -7.684 1.00 81.12 213 SER A C 1
ATOM 1603 O O . SER A 1 213 ? 28.176 3.678 -6.702 1.00 81.12 213 SER A O 1
ATOM 1605 N N . SER A 1 214 ? 26.637 4.973 -7.662 1.00 89.69 214 SER A N 1
ATOM 1606 C CA . SER A 1 214 ? 25.738 4.986 -6.513 1.00 89.69 214 SER A CA 1
ATOM 1607 C C . SER A 1 214 ? 24.986 3.662 -6.351 1.00 89.69 214 SER A C 1
ATOM 1609 O O . SER A 1 214 ? 24.184 3.274 -7.204 1.00 89.69 214 SER A O 1
ATOM 1611 N N . MET A 1 215 ? 25.188 3.006 -5.202 1.00 92.00 215 MET A N 1
ATOM 1612 C CA . MET A 1 215 ? 24.396 1.840 -4.787 1.00 92.00 215 MET A CA 1
ATOM 1613 C C . MET A 1 215 ? 22.900 2.163 -4.763 1.00 92.00 215 MET A C 1
ATOM 1615 O O . MET A 1 215 ? 22.094 1.366 -5.236 1.00 92.00 215 MET A O 1
ATOM 1619 N N . ASP A 1 216 ? 22.530 3.348 -4.266 1.00 90.44 216 ASP A N 1
ATOM 1620 C CA . ASP A 1 216 ? 21.131 3.768 -4.210 1.00 90.44 216 ASP A CA 1
ATOM 1621 C C . ASP A 1 216 ? 20.516 3.845 -5.610 1.00 90.44 216 ASP A C 1
ATOM 1623 O O . ASP A 1 216 ? 19.392 3.392 -5.799 1.00 90.44 216 ASP A O 1
ATOM 1627 N N . GLN A 1 217 ? 21.251 4.329 -6.618 1.00 91.94 217 GLN A N 1
ATOM 1628 C CA . GLN A 1 217 ? 20.736 4.345 -7.991 1.00 91.94 217 GLN A CA 1
ATOM 1629 C C . GLN A 1 217 ? 20.577 2.942 -8.573 1.00 91.94 217 GLN A C 1
ATOM 1631 O O . GLN A 1 217 ? 19.587 2.687 -9.252 1.00 91.94 217 GLN A O 1
ATOM 1636 N N . ILE A 1 218 ? 21.510 2.025 -8.303 1.00 94.25 218 ILE A N 1
ATOM 1637 C CA . ILE A 1 218 ? 21.404 0.629 -8.758 1.00 94.25 218 ILE A CA 1
ATOM 1638 C C . ILE A 1 218 ? 20.142 -0.021 -8.173 1.00 94.25 218 ILE A C 1
ATOM 1640 O O . ILE A 1 218 ? 19.342 -0.608 -8.909 1.00 94.25 218 ILE A O 1
ATOM 1644 N N . VAL A 1 219 ? 19.931 0.144 -6.864 1.00 94.50 219 VAL A N 1
ATOM 1645 C CA . VAL A 1 219 ? 18.743 -0.344 -6.150 1.00 94.50 219 VAL A CA 1
ATOM 1646 C C . VAL A 1 219 ? 17.466 0.261 -6.732 1.00 94.50 219 VAL A C 1
ATOM 1648 O O . VAL A 1 219 ? 16.489 -0.452 -6.975 1.00 94.50 219 VAL A O 1
ATOM 1651 N N . GLU A 1 220 ? 17.455 1.569 -6.974 1.00 93.38 220 GLU A N 1
ATOM 1652 C CA . GLU A 1 220 ? 16.268 2.277 -7.446 1.00 93.38 220 GLU A CA 1
ATOM 1653 C C . GLU A 1 220 ? 15.969 1.971 -8.911 1.00 93.38 220 GLU A C 1
ATOM 1655 O O . GLU A 1 220 ? 14.809 1.766 -9.243 1.00 93.38 220 GLU A O 1
ATOM 1660 N N . PHE A 1 221 ? 16.957 1.818 -9.796 1.00 95.56 221 PHE A N 1
ATOM 1661 C CA . PHE A 1 221 ? 16.684 1.334 -11.153 1.00 95.56 221 PHE A CA 1
ATOM 1662 C C . PHE A 1 221 ? 16.130 -0.090 -11.145 1.00 95.56 221 PHE A C 1
ATOM 1664 O O . PHE A 1 221 ? 15.118 -0.339 -11.799 1.00 95.56 221 PHE A O 1
ATOM 1671 N N . SER A 1 222 ? 16.732 -1.000 -10.371 1.00 95.25 222 SER A N 1
ATOM 1672 C CA . SER A 1 222 ? 16.224 -2.370 -10.214 1.00 95.25 222 SER A CA 1
ATOM 1673 C C . SER A 1 222 ? 14.766 -2.373 -9.734 1.00 95.25 222 SER A C 1
ATOM 1675 O O . SER A 1 222 ? 13.901 -3.022 -10.326 1.00 95.25 222 SER A O 1
ATOM 1677 N N . THR A 1 223 ? 14.460 -1.564 -8.718 1.00 94.00 223 THR A N 1
ATOM 1678 C CA . THR A 1 223 ? 13.123 -1.482 -8.119 1.00 94.00 223 THR A CA 1
ATOM 1679 C C . THR A 1 223 ? 12.115 -0.788 -9.035 1.00 94.00 223 THR A C 1
ATOM 1681 O O . THR A 1 223 ? 11.055 -1.347 -9.307 1.00 94.00 223 THR A O 1
ATOM 1684 N N . ARG A 1 224 ? 12.418 0.412 -9.546 1.00 94.06 224 ARG A N 1
ATOM 1685 C CA . ARG A 1 224 ? 11.460 1.236 -10.303 1.00 94.06 224 ARG A CA 1
ATOM 1686 C C . ARG A 1 224 ? 11.202 0.704 -11.705 1.00 94.06 224 ARG A C 1
ATOM 1688 O O . ARG A 1 224 ? 10.067 0.803 -12.159 1.00 94.06 224 ARG A O 1
ATOM 1695 N N . LEU A 1 225 ? 12.188 0.095 -12.374 1.00 96.12 225 LEU A N 1
ATOM 1696 C CA . LEU A 1 225 ? 11.939 -0.590 -13.650 1.00 96.12 225 LEU A CA 1
ATOM 1697 C C . LEU A 1 225 ? 11.024 -1.804 -13.449 1.00 96.12 225 LEU A C 1
ATOM 1699 O O . LEU A 1 225 ? 10.109 -2.006 -14.245 1.00 96.12 225 LEU A O 1
ATOM 1703 N N . ARG A 1 226 ? 11.217 -2.569 -12.364 1.00 95.00 226 ARG A N 1
ATOM 1704 C CA . ARG A 1 226 ? 10.363 -3.713 -12.014 1.00 95.00 226 ARG A CA 1
ATOM 1705 C C . ARG A 1 226 ? 8.944 -3.286 -11.633 1.00 95.00 226 ARG A C 1
ATOM 1707 O O . ARG A 1 226 ? 7.995 -3.818 -12.194 1.00 95.00 226 ARG A O 1
ATOM 1714 N N . GLU A 1 227 ? 8.784 -2.298 -10.751 1.00 90.69 227 GLU A N 1
ATOM 1715 C CA . GLU A 1 227 ? 7.469 -1.738 -10.385 1.00 90.69 227 GLU A CA 1
ATOM 1716 C C . GLU A 1 227 ? 6.731 -1.158 -11.597 1.00 90.69 227 GLU A C 1
ATOM 1718 O O . GLU A 1 227 ? 5.521 -1.320 -11.726 1.00 90.69 227 GLU A O 1
ATOM 1723 N N . ALA A 1 228 ? 7.457 -0.509 -12.513 1.00 93.19 228 ALA A N 1
ATOM 1724 C CA . ALA A 1 228 ? 6.901 -0.013 -13.767 1.00 93.19 228 ALA A CA 1
ATOM 1725 C C . ALA A 1 228 ? 6.670 -1.111 -14.813 1.00 93.19 228 ALA A C 1
ATOM 1727 O O . ALA A 1 228 ? 6.171 -0.810 -15.895 1.00 93.19 228 ALA A O 1
ATOM 1728 N N . ARG A 1 229 ? 7.042 -2.366 -14.523 1.00 95.12 229 ARG A N 1
ATOM 1729 C CA . ARG A 1 229 ? 6.968 -3.508 -15.445 1.00 95.12 229 ARG A CA 1
ATOM 1730 C C . ARG A 1 229 ? 7.649 -3.223 -16.787 1.00 95.12 229 ARG A C 1
ATOM 1732 O O . ARG A 1 229 ? 7.119 -3.558 -17.849 1.00 95.12 229 ARG A O 1
ATOM 1739 N N . ILE A 1 230 ? 8.808 -2.561 -16.742 1.00 97.44 230 ILE A N 1
ATOM 1740 C CA . ILE A 1 230 ? 9.622 -2.238 -17.916 1.00 97.44 230 ILE A CA 1
ATOM 1741 C C . ILE A 1 230 ? 10.613 -3.369 -18.191 1.00 97.44 230 ILE A C 1
ATOM 1743 O O . ILE A 1 230 ? 11.469 -3.673 -17.363 1.00 97.44 230 ILE A O 1
ATOM 1747 N N . THR A 1 231 ? 10.566 -3.906 -19.409 1.00 96.19 231 THR A N 1
ATOM 1748 C CA . THR A 1 231 ? 11.685 -4.633 -20.021 1.00 96.19 231 THR A CA 1
ATOM 1749 C C . THR A 1 231 ? 12.440 -3.670 -20.941 1.00 96.19 231 THR A C 1
ATOM 1751 O O . THR A 1 231 ? 11.850 -3.115 -21.871 1.00 96.19 231 THR A O 1
ATOM 1754 N N . LEU A 1 232 ? 13.726 -3.442 -20.674 1.00 96.31 232 LEU A N 1
ATOM 1755 C CA . LEU A 1 232 ? 14.561 -2.447 -21.353 1.00 96.31 232 LEU A CA 1
ATOM 1756 C C . LEU A 1 232 ? 15.446 -3.087 -22.432 1.00 96.31 232 LEU A C 1
ATOM 1758 O O . LEU A 1 232 ? 16.228 -3.989 -22.154 1.00 96.31 232 LEU A O 1
ATOM 1762 N N . PHE A 1 233 ? 15.380 -2.562 -23.651 1.00 93.44 233 PHE A N 1
ATOM 1763 C CA . PHE A 1 233 ? 16.220 -2.940 -24.783 1.00 93.44 233 PHE A CA 1
ATOM 1764 C C . PHE A 1 233 ? 17.143 -1.786 -25.178 1.00 93.44 233 PHE A C 1
ATOM 1766 O O . PHE A 1 233 ? 16.685 -0.669 -25.431 1.00 93.44 233 PHE A O 1
ATOM 1773 N N . SER A 1 234 ? 18.442 -2.070 -25.268 1.00 90.31 234 SER A N 1
ATOM 1774 C CA . SER A 1 234 ? 19.450 -1.139 -25.780 1.00 90.31 234 SER A CA 1
ATOM 1775 C C . SER A 1 234 ? 19.681 -1.407 -27.266 1.00 90.31 234 SER A C 1
ATOM 1777 O O . SER A 1 234 ? 20.062 -2.517 -27.642 1.00 90.31 234 SER A O 1
ATOM 1779 N N . LEU A 1 235 ? 19.423 -0.411 -28.117 1.00 86.88 235 LEU A N 1
ATOM 1780 C CA . LEU A 1 235 ? 19.517 -0.532 -29.571 1.00 86.88 235 LEU A CA 1
ATOM 1781 C C . LEU A 1 235 ? 20.670 0.321 -30.100 1.00 86.88 235 LEU A C 1
ATOM 1783 O O . LEU A 1 235 ? 20.560 1.545 -30.219 1.00 86.88 235 LEU A O 1
ATOM 1787 N N . ILE A 1 236 ? 21.770 -0.340 -30.458 1.00 75.25 236 ILE A N 1
ATOM 1788 C CA . ILE A 1 236 ? 22.977 0.323 -30.951 1.00 75.25 236 ILE A CA 1
ATOM 1789 C C . ILE A 1 236 ? 22.878 0.462 -32.472 1.00 75.25 236 ILE A C 1
ATOM 1791 O O . ILE A 1 236 ? 22.923 -0.519 -33.217 1.00 75.25 236 ILE A O 1
ATOM 1795 N N . VAL A 1 237 ? 22.749 1.701 -32.947 1.00 65.88 237 VAL A N 1
ATOM 1796 C CA . VAL A 1 237 ? 22.688 2.007 -34.383 1.00 65.88 237 VAL A CA 1
ATOM 1797 C C . VAL A 1 237 ? 24.082 1.795 -34.986 1.00 65.88 237 VAL A C 1
ATOM 1799 O O . VAL A 1 237 ? 25.045 2.400 -34.524 1.00 65.88 237 VAL A O 1
ATOM 1802 N N . SER A 1 238 ? 24.189 0.933 -36.002 1.00 56.03 238 SER A N 1
ATOM 1803 C CA . SER A 1 238 ? 25.433 0.355 -36.557 1.00 56.03 238 SER A CA 1
ATOM 1804 C C . SER A 1 238 ? 26.552 1.316 -36.948 1.00 56.03 238 SER A C 1
ATOM 1806 O O . SER A 1 238 ? 27.698 0.896 -37.072 1.00 56.03 238 SER A O 1
ATOM 1808 N N . ASP A 1 239 ? 26.234 2.590 -37.146 1.00 53.59 239 ASP A N 1
ATOM 1809 C CA . ASP A 1 239 ? 27.187 3.609 -37.588 1.00 53.59 239 ASP A CA 1
ATOM 1810 C C . ASP A 1 239 ? 27.812 4.329 -36.369 1.00 53.59 239 ASP A C 1
ATOM 1812 O O . ASP A 1 239 ? 28.395 5.410 -36.478 1.00 53.59 239 ASP A O 1
ATOM 1816 N N . SER A 1 240 ? 27.646 3.744 -35.176 1.00 49.53 240 SER A N 1
ATOM 1817 C CA . SER A 1 240 ? 28.156 4.237 -33.897 1.00 49.53 240 SER A CA 1
ATOM 1818 C C . SER A 1 240 ? 29.533 3.665 -33.601 1.00 49.53 240 SER A C 1
ATOM 1820 O O . SER A 1 240 ? 29.664 2.551 -33.105 1.00 49.53 240 SER A O 1
ATOM 1822 N N . PHE A 1 241 ? 30.566 4.446 -33.920 1.00 42.12 241 PHE A N 1
ATOM 1823 C CA . PHE A 1 241 ? 31.904 4.267 -33.366 1.00 42.12 241 PHE A CA 1
ATOM 1824 C C . PHE A 1 241 ? 32.124 5.261 -32.214 1.00 42.12 241 PHE A C 1
ATOM 1826 O O . PHE A 1 241 ? 31.863 6.450 -32.412 1.00 42.12 241 PHE A O 1
ATOM 1833 N N . PRO A 1 242 ? 32.652 4.814 -31.060 1.00 50.44 242 PRO A N 1
ATOM 1834 C CA . PRO A 1 242 ? 32.949 3.426 -30.693 1.00 50.44 242 PRO A CA 1
ATOM 1835 C C . PRO A 1 242 ? 31.681 2.660 -30.272 1.00 50.44 242 PRO A C 1
ATOM 1837 O O . PRO A 1 242 ? 30.759 3.238 -29.703 1.00 50.44 242 PRO A O 1
ATOM 1840 N N . LEU A 1 243 ? 31.657 1.348 -30.528 1.00 49.41 243 LEU A N 1
ATOM 1841 C CA . LEU A 1 243 ? 30.756 0.429 -29.826 1.00 49.41 243 LEU A CA 1
ATOM 1842 C C . LEU A 1 243 ? 31.129 0.418 -28.330 1.00 49.41 243 LEU A C 1
ATOM 1844 O O . LEU A 1 243 ? 32.318 0.580 -28.031 1.00 49.41 243 LEU A O 1
ATOM 1848 N N . PRO A 1 244 ? 30.175 0.173 -27.411 1.00 49.62 244 PRO A N 1
ATOM 1849 C CA . PRO A 1 244 ? 30.503 -0.132 -26.021 1.00 49.62 244 PRO A CA 1
ATOM 1850 C C . PRO A 1 244 ? 31.558 -1.242 -25.963 1.00 49.62 244 PRO A C 1
ATOM 1852 O O . PRO A 1 244 ? 31.497 -2.198 -26.751 1.00 49.62 244 PRO A O 1
ATOM 1855 N N . ARG A 1 245 ? 32.555 -1.118 -25.082 1.00 50.19 245 ARG A N 1
ATOM 1856 C CA . ARG A 1 245 ? 33.581 -2.166 -24.947 1.00 50.19 245 ARG A CA 1
ATOM 1857 C C . ARG A 1 245 ? 32.935 -3.456 -24.417 1.00 50.19 245 ARG A C 1
ATOM 1859 O O . ARG A 1 245 ? 31.908 -3.431 -23.746 1.00 50.19 245 ARG A O 1
ATOM 1866 N N . ALA A 1 246 ? 33.529 -4.611 -24.733 1.00 43.16 246 ALA A N 1
ATOM 1867 C CA . ALA A 1 246 ? 32.977 -5.931 -24.394 1.00 43.16 246 ALA A CA 1
ATOM 1868 C C . ALA A 1 246 ? 32.773 -6.171 -22.877 1.00 43.16 246 ALA A C 1
ATOM 1870 O O . ALA A 1 246 ? 32.018 -7.061 -22.495 1.00 43.16 246 ALA A O 1
ATOM 1871 N N . ASP A 1 247 ? 33.430 -5.386 -22.022 1.00 42.16 247 ASP A N 1
ATOM 1872 C CA . ASP A 1 247 ? 33.318 -5.375 -20.561 1.00 42.16 247 ASP A CA 1
ATOM 1873 C C . ASP A 1 247 ? 32.150 -4.519 -20.023 1.00 42.16 247 ASP A C 1
ATOM 1875 O O . ASP A 1 247 ? 31.681 -4.773 -18.915 1.00 42.16 247 ASP A O 1
ATOM 1879 N N . GLU A 1 248 ? 31.597 -3.585 -20.808 1.00 50.72 248 GLU A N 1
ATOM 1880 C CA . GLU A 1 248 ? 30.471 -2.705 -20.423 1.00 50.72 248 GLU A CA 1
ATOM 1881 C C . GLU A 1 248 ? 29.094 -3.408 -20.442 1.00 50.72 248 GLU A C 1
ATOM 1883 O O . GLU A 1 248 ? 28.063 -2.795 -20.165 1.00 50.72 248 GLU A O 1
ATOM 1888 N N . GLY A 1 249 ? 29.065 -4.708 -20.757 1.00 52.66 249 GLY A N 1
ATOM 1889 C CA . GLY A 1 249 ? 27.856 -5.537 -20.821 1.00 52.66 249 GLY A CA 1
ATOM 1890 C C . GLY A 1 249 ? 27.802 -6.690 -19.815 1.00 52.66 249 GLY A C 1
ATOM 1891 O O . GLY A 1 249 ? 26.825 -7.439 -19.821 1.00 52.66 249 GLY A O 1
ATOM 1892 N N . PHE A 1 250 ? 28.822 -6.874 -18.965 1.00 62.31 250 PHE A N 1
ATOM 1893 C CA . PHE A 1 250 ? 28.814 -7.972 -17.996 1.00 62.31 250 PHE A CA 1
ATOM 1894 C C . PHE A 1 250 ? 27.952 -7.606 -16.783 1.00 62.31 250 PHE A C 1
ATOM 1896 O O . PHE A 1 250 ? 28.406 -6.961 -15.838 1.00 62.31 250 PHE A O 1
ATOM 1903 N N . ALA A 1 251 ? 26.685 -8.024 -16.812 1.00 75.94 251 ALA A N 1
ATOM 1904 C CA . ALA A 1 251 ? 25.800 -7.916 -15.663 1.00 75.94 251 ALA A CA 1
ATOM 1905 C C . ALA A 1 251 ? 26.330 -8.800 -14.524 1.00 75.94 251 ALA A C 1
ATOM 1907 O O . ALA A 1 251 ? 26.172 -10.019 -14.534 1.00 75.94 251 ALA A O 1
ATOM 1908 N N . ARG A 1 252 ? 26.975 -8.172 -13.542 1.00 86.62 252 ARG A N 1
ATOM 1909 C CA . ARG A 1 252 ? 27.406 -8.820 -12.301 1.00 86.62 252 ARG A CA 1
ATOM 1910 C C . ARG A 1 252 ? 26.472 -8.484 -11.144 1.00 86.62 252 ARG A C 1
ATOM 1912 O O . ARG A 1 252 ? 25.786 -7.455 -11.146 1.00 86.62 252 ARG A O 1
ATOM 1919 N N . SER A 1 253 ? 26.522 -9.319 -10.115 1.00 88.31 253 SER A N 1
ATOM 1920 C CA . SER A 1 253 ? 25.905 -9.029 -8.824 1.00 88.31 253 SER A CA 1
ATOM 1921 C C . SER A 1 253 ? 26.628 -7.870 -8.136 1.00 88.31 253 SER A C 1
ATOM 1923 O O . SER A 1 253 ? 27.859 -7.850 -8.072 1.00 88.31 253 SER A O 1
ATOM 1925 N N . VAL A 1 254 ? 25.858 -6.929 -7.591 1.00 92.25 254 VAL A N 1
ATOM 1926 C CA . VAL A 1 254 ? 26.366 -5.829 -6.762 1.00 92.25 254 VAL A CA 1
ATOM 1927 C C . VAL A 1 254 ? 25.702 -5.949 -5.400 1.00 92.25 254 VAL A C 1
ATOM 1929 O O . VAL A 1 254 ? 24.526 -5.625 -5.249 1.00 92.25 254 VAL A O 1
ATOM 1932 N N . ARG A 1 255 ? 26.434 -6.473 -4.415 1.00 93.12 255 ARG A N 1
ATOM 1933 C CA . ARG A 1 255 ? 25.884 -6.839 -3.098 1.00 93.12 255 ARG A CA 1
ATOM 1934 C C . ARG A 1 255 ? 26.103 -5.766 -2.036 1.00 93.12 255 ARG A C 1
ATOM 1936 O O . ARG A 1 255 ? 25.567 -5.876 -0.933 1.00 93.12 255 ARG A O 1
ATOM 1943 N N . SER A 1 256 ? 26.929 -4.762 -2.326 1.00 92.19 256 SER A N 1
ATOM 1944 C CA . SER A 1 256 ? 27.242 -3.680 -1.396 1.00 92.19 256 SER A CA 1
ATOM 1945 C C . SER A 1 256 ? 27.766 -2.431 -2.103 1.00 92.19 256 SER A C 1
ATOM 1947 O O . SER A 1 256 ? 28.327 -2.506 -3.193 1.00 92.19 256 SER A O 1
ATOM 1949 N N . ALA A 1 257 ? 27.692 -1.286 -1.418 1.00 90.50 257 ALA A N 1
ATOM 1950 C CA . ALA A 1 257 ? 28.225 -0.012 -1.907 1.00 90.50 257 ALA A CA 1
ATOM 1951 C C . ALA A 1 257 ? 29.742 -0.015 -2.182 1.00 90.50 257 ALA A C 1
ATOM 1953 O O . ALA A 1 257 ? 30.241 0.854 -2.881 1.00 90.50 257 ALA A O 1
ATOM 1954 N N . LYS A 1 258 ? 30.503 -0.973 -1.637 1.00 90.81 258 LYS A N 1
ATOM 1955 C CA . LYS A 1 258 ? 31.946 -1.097 -1.918 1.00 90.81 258 LYS A CA 1
ATOM 1956 C C . LYS A 1 258 ? 32.229 -1.792 -3.246 1.00 90.81 258 LYS A C 1
ATOM 1958 O O . LYS A 1 258 ? 33.330 -1.673 -3.769 1.00 90.81 258 LYS A O 1
ATOM 1963 N N . GLU A 1 259 ? 31.263 -2.553 -3.748 1.00 91.50 259 GLU A N 1
ATOM 1964 C CA . GLU A 1 259 ? 31.386 -3.294 -4.996 1.00 91.50 259 GLU A CA 1
ATOM 1965 C C . GLU A 1 259 ? 30.954 -2.466 -6.196 1.00 91.50 259 GLU A C 1
ATOM 1967 O O . GLU A 1 259 ? 31.142 -2.938 -7.304 1.00 91.50 259 GLU A O 1
ATOM 1972 N N . THR A 1 260 ? 30.360 -1.288 -6.018 1.00 90.75 260 THR A N 1
ATOM 1973 C CA . THR A 1 260 ? 29.791 -0.495 -7.113 1.00 90.75 260 THR A CA 1
ATOM 1974 C C . THR A 1 260 ? 30.862 0.039 -8.054 1.00 90.75 260 THR A C 1
ATOM 1976 O O . THR A 1 260 ? 31.883 0.568 -7.612 1.00 90.75 260 THR A O 1
ATOM 1979 N N . ALA A 1 261 ? 30.588 -0.018 -9.349 1.00 89.62 261 ALA A N 1
ATOM 1980 C CA . ALA A 1 261 ? 31.383 0.590 -10.402 1.00 89.62 261 ALA A CA 1
ATOM 1981 C C . ALA A 1 261 ? 30.463 1.318 -11.397 1.00 89.62 261 ALA A C 1
ATOM 1983 O O . ALA A 1 261 ? 29.309 0.919 -11.556 1.00 89.62 261 ALA A O 1
ATOM 1984 N N . PRO A 1 262 ? 30.962 2.337 -12.120 1.00 87.06 262 PRO A N 1
ATOM 1985 C CA . PRO A 1 262 ? 30.182 3.023 -13.150 1.00 87.06 262 PRO A CA 1
ATOM 1986 C C . PRO A 1 262 ? 29.533 2.104 -14.191 1.00 87.06 262 PRO A C 1
ATOM 1988 O O . PRO A 1 262 ? 28.421 2.368 -14.646 1.00 87.06 262 PRO A O 1
ATOM 1991 N N . SER A 1 263 ? 30.193 0.994 -14.534 1.00 87.12 263 SER A N 1
ATOM 1992 C CA . SER A 1 263 ? 29.677 0.006 -15.484 1.00 87.12 263 SER A CA 1
ATOM 1993 C C . SER A 1 263 ? 28.413 -0.713 -15.009 1.00 87.12 263 SER A C 1
ATOM 1995 O O . SER A 1 263 ? 27.644 -1.177 -15.845 1.00 87.12 263 SER A O 1
ATOM 1997 N N . ASP A 1 264 ? 28.126 -0.753 -13.704 1.00 90.06 264 ASP A N 1
ATOM 1998 C CA . ASP A 1 264 ? 26.893 -1.367 -13.188 1.00 90.06 264 ASP A CA 1
ATOM 1999 C C . ASP A 1 264 ? 25.638 -0.566 -13.567 1.00 90.06 264 ASP A C 1
ATOM 2001 O O . ASP A 1 264 ? 24.535 -1.114 -13.600 1.00 90.06 264 ASP A O 1
ATOM 2005 N N . LEU A 1 265 ? 25.812 0.725 -13.870 1.00 91.44 265 LEU A N 1
ATOM 2006 C CA . LEU A 1 265 ? 24.776 1.629 -14.365 1.00 91.44 265 LEU A CA 1
ATOM 2007 C C . LEU A 1 265 ? 24.857 1.831 -15.886 1.00 91.44 265 LEU A C 1
ATOM 2009 O O . LEU A 1 265 ? 24.208 2.732 -16.413 1.00 91.44 265 LEU A O 1
ATOM 2013 N N . ALA A 1 266 ? 25.629 1.019 -16.616 1.00 90.75 266 ALA A N 1
ATOM 2014 C CA . ALA A 1 266 ? 25.622 1.048 -18.075 1.00 90.75 266 ALA A CA 1
ATOM 2015 C C . ALA A 1 266 ? 24.242 0.641 -18.618 1.00 90.75 266 ALA A C 1
ATOM 2017 O O . ALA A 1 266 ? 23.604 -0.286 -18.109 1.00 90.75 266 ALA A O 1
ATOM 2018 N N . LEU A 1 267 ? 23.799 1.277 -19.709 1.00 91.56 267 LEU A N 1
ATOM 2019 C CA . LEU A 1 267 ? 22.504 0.983 -20.335 1.00 91.56 267 LEU A CA 1
ATOM 2020 C C . LEU A 1 267 ? 22.349 -0.511 -20.677 1.00 91.56 267 LEU A C 1
ATOM 2022 O O . LEU A 1 267 ? 21.282 -1.083 -20.470 1.00 91.56 267 LEU A O 1
ATOM 2026 N N . ALA A 1 268 ? 23.421 -1.151 -21.152 1.00 88.56 268 ALA A N 1
ATOM 2027 C CA . ALA A 1 268 ? 23.445 -2.578 -21.473 1.00 88.56 268 ALA A CA 1
ATOM 2028 C C . ALA A 1 268 ? 23.254 -3.480 -20.239 1.00 88.56 268 ALA A C 1
ATOM 2030 O O . ALA A 1 268 ? 22.554 -4.496 -20.307 1.00 88.56 268 ALA A O 1
ATOM 2031 N N . VAL A 1 269 ? 23.841 -3.102 -19.099 1.00 90.94 269 VAL A N 1
ATOM 2032 C CA . VAL A 1 269 ? 23.691 -3.831 -17.833 1.00 90.94 269 VAL A CA 1
ATOM 2033 C C . VAL A 1 269 ? 22.265 -3.687 -17.306 1.00 90.94 269 VAL A C 1
ATOM 2035 O O . VAL A 1 269 ? 21.638 -4.695 -16.981 1.00 90.94 269 VAL A O 1
ATOM 2038 N N . LEU A 1 270 ? 21.707 -2.471 -17.304 1.00 94.00 270 LEU A N 1
ATOM 2039 C CA . LEU A 1 270 ? 20.315 -2.229 -16.903 1.00 94.00 270 LEU A CA 1
ATOM 2040 C C . LEU A 1 270 ? 19.320 -2.965 -17.817 1.00 94.00 270 LEU A C 1
ATOM 2042 O O . LEU A 1 270 ? 18.367 -3.576 -17.329 1.00 94.00 270 LEU A O 1
ATOM 2046 N N . ALA A 1 271 ? 19.567 -2.966 -19.133 1.00 93.06 271 ALA A N 1
ATOM 2047 C CA . ALA A 1 271 ? 18.779 -3.715 -20.110 1.00 93.06 271 ALA A CA 1
ATOM 2048 C C . ALA A 1 271 ? 18.749 -5.209 -19.765 1.00 93.06 271 ALA A C 1
ATOM 2050 O O . ALA A 1 271 ? 17.676 -5.788 -19.591 1.00 93.06 271 ALA A O 1
ATOM 2051 N N . THR A 1 272 ? 19.923 -5.806 -19.557 1.00 90.50 272 THR A N 1
ATOM 2052 C CA . THR A 1 272 ? 20.064 -7.224 -19.199 1.00 90.50 272 THR A CA 1
ATOM 2053 C C . THR A 1 272 ? 19.371 -7.551 -17.872 1.00 90.50 272 THR A C 1
ATOM 2055 O O . THR A 1 272 ? 18.580 -8.490 -17.804 1.00 90.50 272 THR A O 1
ATOM 2058 N N . LYS A 1 273 ? 19.587 -6.743 -16.824 1.00 92.38 273 LYS A N 1
ATOM 2059 C CA . LYS A 1 273 ? 18.999 -6.960 -15.488 1.00 92.38 273 LYS A CA 1
ATOM 2060 C C . LYS A 1 273 ? 17.474 -6.832 -15.457 1.00 92.38 273 LYS A C 1
ATOM 2062 O O . LYS A 1 273 ? 16.836 -7.458 -14.615 1.00 92.38 273 LYS A O 1
ATOM 2067 N N . SER A 1 274 ? 16.884 -6.077 -16.384 1.00 93.81 274 SER A N 1
ATOM 2068 C CA . SER A 1 274 ? 15.425 -5.969 -16.554 1.00 93.81 274 SER A CA 1
ATOM 2069 C C . SER A 1 274 ? 14.782 -7.149 -17.308 1.00 93.81 274 SER A C 1
ATOM 2071 O O . SER A 1 274 ? 13.573 -7.151 -17.537 1.00 93.81 274 SER A O 1
ATOM 2073 N N . GLY A 1 275 ? 15.580 -8.132 -17.744 1.00 90.94 275 GLY A N 1
ATOM 2074 C CA . GLY A 1 275 ? 15.136 -9.212 -18.628 1.00 90.94 275 GLY A CA 1
ATOM 2075 C C . GLY A 1 275 ? 15.060 -8.815 -20.105 1.00 90.94 275 GLY A C 1
ATOM 2076 O O . GLY A 1 275 ? 14.458 -9.530 -20.903 1.00 90.94 275 GLY A O 1
ATOM 2077 N N . GLY A 1 276 ? 15.621 -7.668 -20.483 1.00 91.94 276 GLY A N 1
ATOM 2078 C CA . GLY A 1 276 ? 15.744 -7.248 -21.873 1.00 91.94 276 GLY A CA 1
ATOM 2079 C C . GLY A 1 276 ? 17.074 -7.677 -22.484 1.00 91.94 276 GLY A C 1
ATOM 2080 O O . GLY A 1 276 ? 17.631 -8.716 -22.124 1.00 91.94 276 GLY A O 1
ATOM 2081 N N . ALA A 1 277 ? 17.569 -6.905 -23.450 1.00 87.62 277 ALA A N 1
ATOM 2082 C CA . ALA A 1 277 ? 18.799 -7.234 -24.165 1.00 87.62 277 ALA A CA 1
ATOM 2083 C C . ALA A 1 277 ? 19.465 -6.006 -24.796 1.00 87.62 277 ALA A C 1
ATOM 2085 O O . ALA A 1 277 ? 18.817 -4.995 -25.078 1.00 87.62 277 ALA A O 1
ATOM 2086 N N . THR A 1 278 ? 20.756 -6.144 -25.087 1.00 85.50 278 THR A N 1
ATOM 2087 C CA . THR A 1 278 ? 21.507 -5.223 -25.946 1.00 85.50 278 THR A CA 1
ATOM 2088 C C . THR A 1 278 ? 21.599 -5.807 -27.344 1.00 85.50 278 THR A C 1
ATOM 2090 O O . THR A 1 278 ? 22.054 -6.936 -27.517 1.00 85.50 278 THR A O 1
ATOM 2093 N N . LEU A 1 279 ? 21.182 -5.039 -28.346 1.00 81.88 279 LEU A N 1
ATOM 2094 C CA . LEU A 1 279 ? 21.142 -5.468 -29.739 1.00 81.88 279 LEU A CA 1
ATOM 2095 C C . LEU A 1 279 ? 22.136 -4.634 -30.561 1.00 81.88 279 LEU A C 1
ATOM 2097 O O . LEU A 1 279 ? 22.018 -3.410 -30.645 1.00 81.88 279 LEU A O 1
ATOM 2101 N N . THR A 1 280 ? 23.119 -5.306 -31.168 1.00 71.12 280 THR A N 1
ATOM 2102 C CA . THR A 1 280 ? 24.111 -4.738 -32.100 1.00 71.12 280 THR A CA 1
ATOM 2103 C C . THR A 1 280 ? 23.956 -5.395 -33.477 1.00 71.12 280 THR A C 1
ATOM 2105 O O . THR A 1 280 ? 23.773 -6.608 -33.512 1.00 71.12 280 THR A O 1
ATOM 2108 N N . THR A 1 281 ? 24.028 -4.615 -34.580 1.00 51.66 281 THR A N 1
ATOM 2109 C CA . THR A 1 281 ? 24.227 -4.960 -36.037 1.00 51.66 281 THR A CA 1
ATOM 2110 C C . THR A 1 281 ? 23.245 -4.258 -37.035 1.00 51.66 281 THR A C 1
ATOM 2112 O O . THR A 1 281 ? 22.154 -3.871 -36.620 1.00 51.66 281 THR A O 1
ATOM 2115 N N . PRO A 1 282 ? 23.593 -4.031 -38.342 1.00 55.91 282 PRO A N 1
ATOM 2116 C CA . PRO A 1 282 ? 22.814 -3.206 -39.309 1.00 55.91 282 PRO A CA 1
ATOM 2117 C C . PRO A 1 282 ? 21.859 -3.967 -40.267 1.00 55.91 282 PRO A C 1
ATOM 2119 O O . PRO A 1 282 ? 22.139 -5.124 -40.581 1.00 55.91 282 PRO A O 1
ATOM 2122 N N . PRO A 1 283 ? 20.894 -3.292 -40.958 1.00 59.91 283 PRO A N 1
ATOM 2123 C CA . PRO A 1 283 ? 20.159 -2.077 -40.597 1.00 59.91 283 PRO A CA 1
ATOM 2124 C C . PRO A 1 283 ? 18.645 -2.266 -40.854 1.00 59.91 283 PRO A C 1
ATOM 2126 O O . PRO A 1 283 ? 18.161 -2.080 -41.970 1.00 59.91 283 PRO A O 1
ATOM 2129 N N . ASN A 1 284 ? 17.861 -2.629 -39.841 1.00 76.44 284 ASN A N 1
ATOM 2130 C CA . ASN A 1 284 ? 16.407 -2.463 -39.909 1.00 76.44 284 ASN A CA 1
ATOM 2131 C C . ASN A 1 284 ? 15.823 -2.445 -38.494 1.00 76.44 284 ASN A C 1
ATOM 2133 O O . ASN A 1 284 ? 15.342 -3.466 -38.008 1.00 76.44 284 ASN A O 1
ATOM 2137 N N . LEU A 1 285 ? 15.887 -1.285 -37.836 1.00 84.44 285 LEU A N 1
ATOM 2138 C CA . LEU A 1 285 ? 15.230 -1.067 -36.547 1.00 84.44 285 LEU A CA 1
ATOM 2139 C C . LEU A 1 285 ? 13.773 -1.562 -36.531 1.00 84.44 285 LEU A C 1
ATOM 2141 O O . LEU A 1 285 ? 13.449 -2.258 -35.575 1.00 84.44 285 LEU A O 1
ATOM 2145 N N . PRO A 1 286 ? 12.921 -1.308 -37.554 1.00 89.12 286 PRO A N 1
ATOM 2146 C CA . PRO A 1 286 ? 11.585 -1.899 -37.585 1.00 89.12 286 PRO A CA 1
ATOM 2147 C C . PRO A 1 286 ? 11.583 -3.422 -37.403 1.00 89.12 286 PRO A C 1
ATOM 2149 O O . PRO A 1 286 ? 10.917 -3.919 -36.508 1.00 89.12 286 PRO A O 1
ATOM 2152 N N . ARG A 1 287 ? 12.404 -4.166 -38.159 1.00 88.00 287 ARG A N 1
ATOM 2153 C CA . ARG A 1 287 ? 12.505 -5.632 -38.009 1.00 88.00 287 ARG A CA 1
ATOM 2154 C C . ARG A 1 287 ? 13.024 -6.063 -36.641 1.00 88.00 287 ARG A C 1
ATOM 2156 O O . ARG A 1 287 ? 12.595 -7.097 -36.146 1.00 88.00 287 ARG A O 1
ATOM 2163 N N . LEU A 1 288 ? 13.966 -5.318 -36.063 1.00 86.94 288 LEU A N 1
ATOM 2164 C CA . LEU A 1 288 ? 14.493 -5.617 -34.729 1.00 86.94 288 LEU A CA 1
ATOM 2165 C C . LEU A 1 288 ? 13.417 -5.422 -33.661 1.00 86.94 288 LEU A C 1
ATOM 2167 O O . LEU A 1 288 ? 13.223 -6.305 -32.833 1.00 86.94 288 LEU A O 1
ATOM 2171 N N . ILE A 1 289 ? 12.691 -4.303 -33.714 1.00 89.75 289 ILE A N 1
ATOM 2172 C CA . ILE A 1 289 ? 11.575 -4.048 -32.803 1.00 89.75 289 ILE A CA 1
ATOM 2173 C C . ILE A 1 289 ? 10.493 -5.114 -33.005 1.00 89.75 289 ILE A C 1
ATOM 2175 O O . ILE A 1 289 ? 10.068 -5.705 -32.021 1.00 89.75 289 ILE A O 1
ATOM 2179 N N . ASP A 1 290 ? 10.106 -5.430 -34.244 1.00 89.81 290 ASP A N 1
ATOM 2180 C CA . ASP A 1 290 ? 9.106 -6.465 -34.548 1.00 89.81 290 ASP A CA 1
ATOM 2181 C C . ASP A 1 290 ? 9.512 -7.844 -34.002 1.00 89.81 290 ASP A C 1
ATOM 2183 O O . ASP A 1 290 ? 8.682 -8.547 -33.426 1.00 89.81 290 ASP A O 1
ATOM 2187 N N . ALA A 1 291 ? 10.788 -8.226 -34.127 1.00 87.81 291 ALA A N 1
ATOM 2188 C CA . ALA A 1 291 ? 11.304 -9.469 -33.554 1.00 87.81 291 ALA A CA 1
ATOM 2189 C C . ALA A 1 291 ? 11.215 -9.461 -32.019 1.00 87.81 291 ALA A C 1
ATOM 2191 O O . ALA A 1 291 ? 10.699 -10.408 -31.424 1.00 87.81 291 ALA A O 1
ATOM 2192 N N . CYS A 1 292 ? 11.635 -8.368 -31.373 1.00 88.19 292 CYS A N 1
ATOM 2193 C CA . CYS A 1 292 ? 11.528 -8.226 -29.923 1.00 88.19 292 CYS A CA 1
ATOM 2194 C C . CYS A 1 292 ? 10.078 -8.221 -29.437 1.00 88.19 292 CYS A C 1
ATOM 2196 O O . CYS A 1 292 ? 9.797 -8.827 -28.407 1.00 88.19 292 CYS A O 1
ATOM 2198 N N . LEU A 1 293 ? 9.166 -7.558 -30.152 1.00 89.50 293 LEU A N 1
ATOM 2199 C CA . LEU A 1 293 ? 7.735 -7.557 -29.851 1.00 89.50 293 LEU A CA 1
ATOM 2200 C C . LEU A 1 293 ? 7.156 -8.962 -29.984 1.00 89.50 293 LEU A C 1
ATOM 2202 O O . LEU A 1 293 ? 6.452 -9.400 -29.081 1.00 89.50 293 LEU A O 1
ATOM 2206 N N . GLY A 1 294 ? 7.504 -9.680 -31.054 1.00 86.75 294 GLY A N 1
ATOM 2207 C CA . GLY A 1 294 ? 7.126 -11.076 -31.236 1.00 86.75 294 GLY A CA 1
ATOM 2208 C C . GLY A 1 294 ? 7.528 -11.917 -30.030 1.00 86.75 294 GLY A C 1
ATOM 2209 O O . GLY A 1 294 ? 6.669 -12.526 -29.413 1.00 86.75 294 GLY A O 1
ATOM 2210 N N . GLU A 1 295 ? 8.801 -11.884 -29.638 1.00 84.19 295 GLU A N 1
ATOM 2211 C CA . GLU A 1 295 ? 9.322 -12.681 -28.518 1.00 84.19 295 GLU A CA 1
ATOM 2212 C C . GLU A 1 295 ? 8.836 -12.227 -27.135 1.00 84.19 295 GLU A C 1
ATOM 2214 O O . GLU A 1 295 ? 8.724 -13.046 -26.224 1.00 84.19 295 GLU A O 1
ATOM 2219 N N . SER A 1 296 ? 8.608 -10.924 -26.950 1.00 83.75 296 SER A N 1
ATOM 2220 C CA . SER A 1 296 ? 8.462 -10.325 -25.618 1.00 83.75 296 SER A CA 1
ATOM 2221 C C . SER A 1 296 ? 7.044 -9.889 -25.285 1.00 83.75 296 SER A C 1
ATOM 2223 O O . SER A 1 296 ? 6.770 -9.669 -24.109 1.00 83.75 296 SER A O 1
ATOM 2225 N N . ALA A 1 297 ? 6.145 -9.732 -26.261 1.00 83.12 297 ALA A N 1
ATOM 2226 C CA . ALA A 1 297 ? 4.760 -9.358 -25.986 1.00 83.12 297 ALA A CA 1
ATOM 2227 C C . ALA A 1 297 ? 3.953 -10.496 -25.333 1.00 83.12 297 ALA A C 1
ATOM 2229 O O . ALA A 1 297 ? 3.173 -10.182 -24.437 1.00 83.12 297 ALA A O 1
ATOM 2230 N N . PRO A 1 298 ? 4.150 -11.784 -25.681 1.00 90.81 298 PRO A N 1
ATOM 2231 C CA . PRO A 1 298 ? 3.620 -12.913 -24.911 1.00 90.81 298 PRO A CA 1
ATOM 2232 C C . PRO A 1 298 ? 4.448 -13.166 -23.645 1.00 90.81 298 PRO A C 1
ATOM 2234 O O . PRO A 1 298 ? 5.677 -13.227 -23.702 1.00 90.81 298 PRO A O 1
ATOM 2237 N N . PHE A 1 299 ? 3.796 -13.327 -22.491 1.00 94.75 299 PHE A N 1
ATOM 2238 C CA . PHE A 1 299 ? 4.492 -13.577 -21.223 1.00 94.75 299 PHE A CA 1
ATOM 2239 C C . PHE A 1 299 ? 3.634 -14.270 -20.175 1.00 94.75 299 PHE A C 1
ATOM 2241 O O . PHE A 1 299 ? 2.415 -14.355 -20.293 1.00 94.75 299 PHE A O 1
ATOM 2248 N N . TYR A 1 300 ? 4.298 -14.708 -19.112 1.00 95.75 300 TYR A N 1
ATOM 2249 C CA . TYR A 1 300 ? 3.683 -15.194 -17.888 1.00 95.75 300 TYR A CA 1
ATOM 2250 C C . TYR A 1 300 ? 3.932 -14.190 -16.772 1.00 95.75 300 TYR A C 1
ATOM 2252 O O . TYR A 1 300 ? 5.063 -13.754 -16.572 1.00 95.75 300 TYR A O 1
ATOM 2260 N N . HIS A 1 301 ? 2.888 -13.826 -16.043 1.00 94.62 301 HIS A N 1
ATOM 2261 C CA . HIS A 1 301 ? 3.003 -12.986 -14.863 1.00 94.62 301 HIS A CA 1
ATOM 2262 C C . HIS A 1 301 ? 3.093 -13.868 -13.621 1.00 94.62 301 HIS A C 1
ATOM 2264 O O . HIS A 1 301 ? 2.177 -14.645 -13.345 1.00 94.62 301 HIS A O 1
ATOM 2270 N N . LEU A 1 302 ? 4.192 -13.757 -12.882 1.00 95.38 302 LEU A N 1
ATOM 2271 C CA . LEU A 1 302 ? 4.441 -14.494 -11.647 1.00 95.38 302 LEU A CA 1
ATOM 2272 C C . LEU A 1 302 ? 4.570 -13.511 -10.491 1.00 95.38 302 LEU A C 1
ATOM 2274 O O . LEU A 1 302 ? 5.206 -12.473 -10.648 1.00 95.38 302 LEU A O 1
ATOM 2278 N N . SER A 1 303 ? 4.074 -13.868 -9.311 1.00 94.00 303 SER A N 1
ATOM 2279 C CA . SER A 1 303 ? 4.412 -13.131 -8.091 1.00 94.00 303 SER A CA 1
ATOM 2280 C C . SER A 1 303 ? 4.789 -14.059 -6.949 1.00 94.00 303 SER A C 1
ATOM 2282 O O . SER A 1 303 ? 4.236 -15.154 -6.845 1.00 94.00 303 SER A O 1
ATOM 2284 N N . PHE A 1 304 ? 5.654 -13.603 -6.050 1.00 93.50 304 PHE A N 1
ATOM 2285 C CA . PHE A 1 304 ? 6.071 -14.336 -4.856 1.00 93.50 304 PHE A CA 1
ATOM 2286 C C . PHE A 1 304 ? 6.327 -13.384 -3.681 1.00 93.50 304 PHE A C 1
ATOM 2288 O O . PHE A 1 304 ? 6.457 -12.174 -3.873 1.00 93.50 304 PHE A O 1
ATOM 2295 N N . ASP A 1 305 ? 6.400 -13.941 -2.473 1.00 90.31 305 ASP A N 1
ATOM 2296 C CA . ASP A 1 305 ? 6.847 -13.211 -1.287 1.00 90.31 305 ASP A CA 1
ATOM 2297 C C . ASP A 1 305 ? 8.316 -13.565 -1.011 1.00 90.31 305 ASP A C 1
ATOM 2299 O O . ASP A 1 305 ? 8.629 -14.756 -0.880 1.00 90.31 305 ASP A O 1
ATOM 2303 N N . PRO A 1 306 ? 9.222 -12.576 -0.958 1.00 91.00 306 PRO A N 1
ATOM 2304 C CA . PRO A 1 306 ? 10.611 -12.840 -0.642 1.00 91.00 306 PRO A CA 1
ATOM 2305 C C . PRO A 1 306 ? 10.815 -13.219 0.833 1.00 91.00 306 PRO A C 1
ATOM 2307 O O . PRO A 1 306 ? 9.947 -12.974 1.681 1.00 91.00 306 PRO A O 1
ATOM 2310 N N . PRO A 1 307 ? 11.947 -13.864 1.165 1.00 89.88 307 PRO A N 1
ATOM 2311 C CA . PRO A 1 307 ? 12.350 -14.059 2.550 1.00 89.88 307 PRO A CA 1
ATOM 2312 C C . PRO A 1 307 ? 12.594 -12.701 3.220 1.00 89.88 307 PRO A C 1
ATOM 2314 O O . PRO A 1 307 ? 13.094 -11.775 2.596 1.00 89.88 307 PRO A O 1
ATOM 2317 N N . ARG A 1 308 ? 12.280 -12.591 4.517 1.00 89.69 308 ARG A N 1
ATOM 2318 C CA . ARG A 1 308 ? 12.377 -11.318 5.245 1.00 89.69 308 ARG A CA 1
ATOM 2319 C C . ARG A 1 308 ? 13.804 -10.759 5.234 1.00 89.69 308 ARG A C 1
ATOM 2321 O O . ARG A 1 308 ? 14.684 -11.331 5.880 1.00 89.69 308 ARG A O 1
ATOM 2328 N N . ALA A 1 309 ? 13.995 -9.611 4.590 1.00 90.75 309 ALA A N 1
ATOM 2329 C CA . ALA A 1 309 ? 15.251 -8.871 4.622 1.00 90.75 309 ALA A CA 1
ATOM 2330 C C . ALA A 1 309 ? 15.619 -8.435 6.046 1.00 90.75 309 ALA A C 1
ATOM 2332 O O . ALA A 1 309 ? 14.789 -7.931 6.807 1.00 90.75 309 ALA A O 1
ATOM 2333 N N . THR A 1 310 ? 16.897 -8.579 6.390 1.00 89.12 310 THR A N 1
ATOM 2334 C CA . THR A 1 310 ? 17.421 -8.212 7.722 1.00 89.12 310 THR A CA 1
ATOM 2335 C C . THR A 1 310 ? 18.142 -6.869 7.730 1.00 89.12 310 THR A C 1
ATOM 2337 O O . THR A 1 310 ? 18.369 -6.278 8.787 1.00 89.12 310 THR A O 1
ATOM 2340 N N . ARG A 1 311 ? 18.494 -6.368 6.546 1.00 90.38 311 ARG A N 1
ATOM 2341 C CA . ARG A 1 311 ? 19.166 -5.087 6.334 1.00 90.38 311 ARG A CA 1
ATOM 2342 C C . ARG A 1 311 ? 18.669 -4.436 5.043 1.00 90.38 311 ARG A C 1
ATOM 2344 O O . ARG A 1 311 ? 18.237 -5.158 4.150 1.00 90.38 311 ARG A O 1
ATOM 2351 N N . PRO A 1 312 ? 18.741 -3.101 4.928 1.00 91.88 312 PRO A N 1
ATOM 2352 C CA . PRO A 1 312 ? 18.440 -2.418 3.677 1.00 91.88 312 PRO A CA 1
ATOM 2353 C C . PRO A 1 312 ? 19.298 -2.921 2.518 1.00 91.88 312 PRO A C 1
ATOM 2355 O O . PRO A 1 312 ? 20.468 -3.265 2.713 1.00 91.88 312 PRO A O 1
ATOM 2358 N N . ASP A 1 313 ? 18.714 -2.886 1.323 1.00 93.75 313 ASP A N 1
ATOM 2359 C CA . ASP A 1 313 ? 19.378 -3.197 0.055 1.00 93.75 313 ASP A CA 1
ATOM 2360 C C . ASP A 1 313 ? 19.981 -4.611 0.015 1.00 93.75 313 ASP A C 1
ATOM 2362 O O . ASP A 1 313 ? 21.070 -4.831 -0.526 1.00 93.75 313 ASP A O 1
ATOM 2366 N N . GLU A 1 314 ? 19.284 -5.585 0.606 1.00 95.19 314 GLU A N 1
ATOM 2367 C CA . GLU A 1 314 ? 19.713 -6.981 0.578 1.00 95.19 314 GLU A CA 1
ATOM 2368 C C . GLU A 1 314 ? 19.590 -7.521 -0.852 1.00 95.19 314 GLU A C 1
ATOM 2370 O O . GLU A 1 314 ? 18.535 -7.436 -1.468 1.00 95.19 314 GLU A O 1
ATOM 2375 N N . TYR A 1 315 ? 20.695 -8.010 -1.417 1.00 96.19 315 TYR A N 1
ATOM 2376 C CA . TYR A 1 315 ? 20.741 -8.492 -2.797 1.00 96.19 315 TYR A CA 1
ATOM 2377 C C . TYR A 1 315 ? 20.175 -9.905 -2.922 1.00 96.19 315 TYR A C 1
ATOM 2379 O O . TYR A 1 315 ? 20.614 -10.812 -2.207 1.00 96.19 315 TYR A O 1
ATOM 2387 N N . HIS A 1 316 ? 19.318 -10.103 -3.918 1.00 96.44 316 HIS A N 1
ATOM 2388 C CA . HIS A 1 316 ? 18.748 -11.397 -4.261 1.00 96.44 316 HIS A CA 1
ATOM 2389 C C . HIS A 1 316 ? 18.892 -11.695 -5.750 1.00 96.44 316 HIS A C 1
ATOM 2391 O O . HIS A 1 316 ? 18.476 -10.905 -6.598 1.00 96.44 316 HIS A O 1
ATOM 2397 N N . GLU A 1 317 ? 19.463 -12.855 -6.060 1.00 95.75 317 GLU A N 1
ATOM 2398 C CA . GLU A 1 317 ? 19.518 -13.398 -7.416 1.00 95.75 317 GLU A CA 1
ATOM 2399 C C . GLU A 1 317 ? 18.257 -14.216 -7.710 1.00 95.75 317 GLU A C 1
ATOM 2401 O O . GLU A 1 317 ? 17.870 -15.080 -6.922 1.00 95.75 317 GLU A O 1
ATOM 2406 N N . LEU A 1 318 ? 17.641 -13.975 -8.866 1.00 95.69 318 LEU A N 1
ATOM 2407 C CA . LEU A 1 318 ? 16.446 -14.672 -9.321 1.00 95.69 318 LEU A CA 1
ATOM 2408 C C . LEU A 1 318 ? 16.766 -15.608 -10.477 1.00 95.69 318 LEU A C 1
ATOM 2410 O O . LEU A 1 318 ? 17.332 -15.212 -11.493 1.00 95.69 318 LEU A O 1
ATOM 2414 N N . THR A 1 319 ? 16.322 -16.855 -10.361 1.00 95.69 319 THR A N 1
ATOM 2415 C CA . THR A 1 319 ? 16.353 -17.818 -11.464 1.00 95.69 319 THR A CA 1
ATOM 2416 C C . THR A 1 319 ? 14.972 -18.424 -11.655 1.00 95.69 319 THR A C 1
ATOM 2418 O O . THR A 1 319 ? 14.398 -18.995 -10.731 1.00 95.69 319 THR A O 1
ATOM 2421 N N . VAL A 1 320 ? 14.444 -18.342 -12.876 1.00 96.38 320 VAL A N 1
ATOM 2422 C CA . VAL A 1 320 ? 13.208 -19.029 -13.263 1.00 96.38 320 VAL A CA 1
ATOM 2423 C C . VAL A 1 320 ? 13.568 -20.223 -14.133 1.00 96.38 320 VAL A C 1
ATOM 2425 O O . VAL A 1 320 ? 14.044 -20.070 -15.256 1.00 96.38 320 VAL A O 1
ATOM 2428 N N . VAL A 1 321 ? 13.335 -21.424 -13.613 1.00 96.31 321 VAL A N 1
ATOM 2429 C CA . VAL A 1 321 ? 13.528 -22.674 -14.348 1.00 96.31 321 VAL A CA 1
ATOM 2430 C C . VAL A 1 321 ? 12.190 -23.117 -14.921 1.00 96.31 321 VAL A C 1
ATOM 2432 O O . VAL A 1 321 ? 11.203 -23.228 -14.194 1.00 96.31 321 VAL A O 1
ATOM 2435 N N . ILE A 1 322 ? 12.168 -23.398 -16.223 1.00 96.25 322 ILE A N 1
ATOM 2436 C CA . ILE A 1 322 ? 11.007 -23.984 -16.890 1.00 96.25 322 ILE A CA 1
ATOM 2437 C C . ILE A 1 322 ? 11.187 -25.497 -16.917 1.00 96.25 322 ILE A C 1
ATOM 2439 O O . ILE A 1 322 ? 12.154 -26.009 -17.479 1.00 96.25 322 ILE A O 1
ATOM 2443 N N . ASN A 1 323 ? 10.233 -26.228 -16.350 1.00 93.50 323 ASN A N 1
ATOM 2444 C CA . ASN A 1 323 ? 10.222 -27.688 -16.258 1.00 93.50 323 ASN A CA 1
ATOM 2445 C C . ASN A 1 323 ? 9.830 -28.339 -17.606 1.00 93.50 323 ASN A C 1
ATOM 2447 O O . ASN A 1 323 ? 9.065 -29.301 -17.660 1.00 93.50 323 ASN A O 1
ATOM 2451 N N . ARG A 1 324 ? 10.348 -27.801 -18.718 1.00 90.06 324 ARG A N 1
ATOM 2452 C CA . ARG A 1 324 ? 10.122 -28.247 -20.099 1.00 90.06 324 ARG A CA 1
ATOM 2453 C C . ARG A 1 324 ? 11.475 -28.347 -20.816 1.00 90.06 324 ARG A C 1
ATOM 2455 O O . ARG A 1 324 ? 12.215 -27.364 -20.839 1.00 90.06 324 ARG A O 1
ATOM 2462 N N . PRO A 1 325 ? 11.818 -29.493 -21.431 1.00 87.69 325 PRO A N 1
ATOM 2463 C CA . PRO A 1 325 ? 13.100 -29.654 -22.112 1.00 87.69 325 PRO A CA 1
ATOM 2464 C C . PRO A 1 325 ? 13.347 -28.584 -23.185 1.00 87.69 325 PRO A C 1
ATOM 2466 O O . PRO A 1 325 ? 12.531 -28.395 -24.083 1.00 87.69 325 PRO A O 1
ATOM 2469 N N . GLY A 1 326 ? 14.495 -27.905 -23.108 1.00 87.19 326 GLY A N 1
ATOM 2470 C CA . GLY A 1 326 ? 14.908 -26.891 -24.083 1.00 87.19 326 GLY A CA 1
ATOM 2471 C C . GLY A 1 326 ? 14.199 -25.538 -23.973 1.00 87.19 326 GLY A C 1
ATOM 2472 O O . GLY A 1 326 ? 14.484 -24.670 -24.795 1.00 87.19 326 GLY A O 1
ATOM 2473 N N . ALA A 1 327 ? 13.311 -25.351 -22.992 1.00 92.44 327 ALA A N 1
ATOM 2474 C CA . ALA A 1 327 ? 12.713 -24.054 -22.704 1.00 92.44 327 ALA A CA 1
ATOM 2475 C C . ALA A 1 327 ? 13.649 -23.188 -21.847 1.00 92.44 327 ALA A C 1
ATOM 2477 O O . ALA A 1 327 ? 14.332 -23.685 -20.951 1.00 92.44 327 ALA A O 1
ATOM 2478 N N . GLN A 1 328 ? 13.663 -21.887 -22.117 1.00 92.06 328 GLN A N 1
ATOM 2479 C CA . GLN A 1 328 ? 14.449 -20.879 -21.416 1.00 92.06 328 GLN A CA 1
ATOM 2480 C C . GLN A 1 328 ? 13.544 -19.724 -21.002 1.00 92.06 328 GLN A C 1
ATOM 2482 O O . GLN A 1 328 ? 12.670 -19.310 -21.766 1.00 92.06 328 GLN A O 1
ATOM 2487 N N . ALA A 1 329 ? 13.771 -19.201 -19.800 1.00 92.50 329 ALA A N 1
ATOM 2488 C CA . ALA A 1 329 ? 13.060 -18.049 -19.269 1.00 92.50 329 ALA A CA 1
ATOM 2489 C C . ALA A 1 329 ? 13.931 -16.791 -19.355 1.00 92.50 329 ALA A C 1
ATOM 2491 O O . ALA A 1 329 ? 15.129 -16.845 -19.077 1.00 92.50 329 ALA A O 1
ATOM 2492 N N . ARG A 1 330 ? 13.320 -15.648 -19.671 1.00 91.50 330 ARG A N 1
ATOM 2493 C CA . ARG A 1 330 ? 13.945 -14.327 -19.558 1.00 91.50 330 ARG A CA 1
ATOM 2494 C C . ARG A 1 330 ? 13.031 -13.397 -18.758 1.00 91.50 330 ARG A C 1
ATOM 2496 O O . ARG A 1 330 ? 11.853 -13.259 -19.077 1.00 91.50 330 ARG A O 1
ATOM 2503 N N . THR A 1 331 ? 13.574 -12.807 -17.699 1.00 93.94 331 THR A N 1
ATOM 2504 C CA . THR A 1 331 ? 12.883 -11.949 -16.718 1.00 93.94 331 THR A CA 1
ATOM 2505 C C . THR A 1 331 ? 13.929 -11.130 -15.948 1.00 93.94 331 THR A C 1
ATOM 2507 O O . THR A 1 331 ? 15.122 -11.262 -16.228 1.00 93.94 331 THR A O 1
ATOM 2510 N N . ASN A 1 332 ? 13.517 -10.305 -14.982 1.00 93.50 332 ASN A N 1
ATOM 2511 C CA . ASN A 1 332 ? 14.434 -9.677 -14.031 1.00 93.50 332 ASN A CA 1
ATOM 2512 C C . ASN A 1 332 ? 15.341 -10.726 -13.367 1.00 93.50 332 ASN A C 1
ATOM 2514 O O . ASN A 1 332 ? 14.848 -11.703 -12.803 1.00 93.50 332 ASN A O 1
ATOM 2518 N N . ALA A 1 333 ? 16.654 -10.506 -13.429 1.00 88.06 333 ALA A N 1
ATOM 2519 C CA . ALA A 1 333 ? 17.656 -11.446 -12.915 1.00 88.06 333 ALA A CA 1
ATOM 2520 C C . ALA A 1 333 ? 17.937 -11.274 -11.413 1.00 88.06 333 ALA A C 1
ATOM 2522 O O . ALA A 1 333 ? 18.572 -12.121 -10.794 1.00 88.06 333 ALA A O 1
ATOM 2523 N N . GLU A 1 334 ? 17.494 -10.164 -10.825 1.00 93.88 334 GLU A N 1
ATOM 2524 C CA . GLU A 1 334 ? 17.781 -9.809 -9.439 1.00 93.88 334 GLU A CA 1
ATOM 2525 C C . GLU A 1 334 ? 16.757 -8.811 -8.892 1.00 93.88 334 GLU A C 1
ATOM 2527 O O . GLU A 1 334 ? 16.024 -8.164 -9.647 1.00 93.88 334 GLU A O 1
ATOM 2532 N N . TYR A 1 335 ? 16.749 -8.655 -7.572 1.00 95.56 335 TYR A N 1
ATOM 2533 C CA . TYR A 1 335 ? 16.099 -7.546 -6.881 1.00 95.56 335 TYR A CA 1
ATOM 2534 C C . TYR A 1 335 ? 16.859 -7.193 -5.598 1.00 95.56 335 TYR A C 1
ATOM 2536 O O . TYR A 1 335 ? 17.727 -7.938 -5.138 1.00 95.56 335 TYR A O 1
ATOM 2544 N N . TYR A 1 336 ? 16.523 -6.033 -5.038 1.00 95.31 336 TYR A N 1
ATOM 2545 C CA . TYR A 1 336 ? 17.007 -5.582 -3.740 1.00 95.31 336 TYR A CA 1
ATOM 2546 C C . TYR A 1 336 ? 15.842 -5.520 -2.766 1.00 95.31 336 TYR A C 1
ATOM 2548 O O . TYR A 1 336 ? 14.848 -4.836 -3.030 1.00 95.31 336 TYR A O 1
ATOM 2556 N N . ASP A 1 337 ? 15.960 -6.250 -1.667 1.00 93.50 337 ASP A N 1
ATOM 2557 C CA . ASP A 1 337 ? 14.922 -6.356 -0.656 1.00 93.50 337 ASP A CA 1
ATOM 2558 C C . ASP A 1 337 ? 15.119 -5.343 0.477 1.00 93.50 337 ASP A C 1
ATOM 2560 O O . ASP A 1 337 ? 16.232 -4.872 0.735 1.00 93.50 337 ASP A O 1
ATOM 2564 N N . GLN A 1 338 ? 14.020 -4.976 1.137 1.00 91.44 338 GLN A N 1
ATOM 2565 C CA . GLN A 1 338 ? 13.991 -3.950 2.173 1.00 91.44 338 GLN A CA 1
ATOM 2566 C C . GLN A 1 338 ? 13.286 -4.468 3.432 1.00 91.44 338 GLN A C 1
ATOM 2568 O O . GLN A 1 338 ? 12.166 -4.970 3.332 1.00 91.44 338 GLN A O 1
ATOM 2573 N N . PRO A 1 339 ? 13.854 -4.264 4.639 1.00 89.69 339 PRO A N 1
ATOM 2574 C CA . PRO A 1 339 ? 13.208 -4.647 5.897 1.00 89.69 339 PRO A CA 1
ATOM 2575 C C . PRO A 1 339 ? 11.805 -4.057 6.055 1.00 89.69 339 PRO A C 1
ATOM 2577 O O . PRO A 1 339 ? 10.919 -4.693 6.621 1.00 89.69 339 PRO A O 1
ATOM 2580 N N . THR A 1 340 ? 11.592 -2.855 5.508 1.00 85.81 340 THR A N 1
ATOM 2581 C CA . THR A 1 340 ? 10.294 -2.178 5.516 1.00 85.81 340 THR A CA 1
ATOM 2582 C C . THR A 1 340 ? 9.184 -3.029 4.898 1.00 85.81 340 THR A C 1
ATOM 2584 O O . THR A 1 340 ? 8.049 -2.886 5.306 1.00 85.81 340 THR A O 1
ATOM 2587 N N . PHE A 1 341 ? 9.439 -3.963 3.974 1.00 80.88 341 PHE A N 1
ATOM 2588 C CA . PHE A 1 341 ? 8.361 -4.784 3.403 1.00 80.88 341 PHE A CA 1
ATOM 2589 C C . PHE A 1 341 ? 7.754 -5.796 4.393 1.00 80.88 341 PHE A C 1
ATOM 2591 O O . PHE A 1 341 ? 6.685 -6.335 4.119 1.00 80.88 341 PHE A O 1
ATOM 2598 N N . TYR A 1 342 ? 8.373 -5.996 5.564 1.00 80.69 342 TYR A N 1
ATOM 2599 C CA . TYR A 1 342 ? 8.027 -7.048 6.533 1.00 80.69 342 TYR A CA 1
ATOM 2600 C C . TYR A 1 342 ? 7.810 -6.545 7.958 1.00 80.69 342 TYR A C 1
ATOM 2602 O O . TYR A 1 342 ? 7.901 -7.311 8.918 1.00 80.69 342 TYR A O 1
ATOM 2610 N N . ASP A 1 343 ? 7.542 -5.260 8.115 1.00 74.38 343 ASP A N 1
ATOM 2611 C CA . ASP A 1 343 ? 7.401 -4.567 9.394 1.00 74.38 343 ASP A CA 1
ATOM 2612 C C . ASP A 1 343 ? 6.026 -4.746 10.060 1.00 74.38 343 ASP A C 1
ATOM 2614 O O . ASP A 1 343 ? 5.587 -3.983 10.930 1.00 74.38 343 ASP A O 1
ATOM 2618 N N . GLU A 1 344 ? 5.348 -5.812 9.658 1.00 71.56 344 GLU A N 1
ATOM 2619 C CA . GLU A 1 344 ? 4.238 -6.387 10.386 1.00 71.56 344 GLU A CA 1
ATOM 2620 C C . GLU A 1 344 ? 4.792 -7.013 11.668 1.00 71.56 344 GLU A C 1
ATOM 2622 O O . GLU A 1 344 ? 5.615 -7.939 11.631 1.00 71.56 344 GLU A O 1
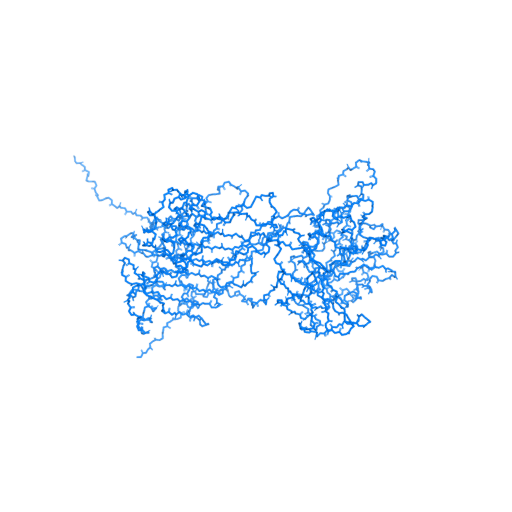ATOM 2627 N N . ALA A 1 345 ? 4.356 -6.490 12.815 1.00 64.00 345 ALA A N 1
ATOM 2628 C CA . ALA A 1 345 ? 4.728 -7.060 14.097 1.00 64.00 345 ALA A CA 1
ATOM 2629 C C . ALA A 1 345 ? 4.271 -8.530 14.142 1.00 64.00 345 ALA A C 1
ATOM 2631 O O . ALA A 1 345 ? 3.136 -8.831 13.757 1.00 64.00 345 ALA A O 1
ATOM 2632 N N . PRO A 1 346 ? 5.125 -9.468 14.589 1.00 64.31 346 PRO A N 1
ATOM 2633 C CA . PRO A 1 346 ? 4.670 -10.826 14.836 1.00 64.31 346 PRO A CA 1
ATOM 2634 C C . PRO A 1 346 ? 3.532 -10.788 15.860 1.00 64.31 346 PRO A C 1
ATOM 2636 O O . PRO A 1 346 ? 3.595 -10.026 16.825 1.00 64.31 346 PRO A O 1
ATOM 2639 N N . ALA A 1 347 ? 2.502 -11.609 15.652 1.00 65.38 347 ALA A N 1
ATOM 2640 C CA . ALA A 1 347 ? 1.385 -11.696 16.582 1.00 65.38 347 ALA A CA 1
ATOM 2641 C C . ALA A 1 347 ? 1.904 -12.085 17.977 1.00 65.38 347 ALA A C 1
ATOM 2643 O O . ALA A 1 347 ? 2.386 -13.203 18.181 1.00 65.38 347 ALA A O 1
ATOM 2644 N N . ALA A 1 348 ? 1.843 -11.148 18.923 1.00 78.12 348 ALA A N 1
ATOM 2645 C CA . ALA A 1 348 ? 2.140 -11.424 20.318 1.00 78.12 348 ALA A CA 1
ATOM 2646 C C . ALA A 1 348 ? 1.002 -12.253 20.932 1.00 78.12 348 ALA A C 1
ATOM 2648 O O . ALA A 1 348 ? -0.146 -12.201 20.486 1.00 78.12 348 ALA A O 1
ATOM 2649 N N . ALA A 1 349 ? 1.323 -13.049 21.953 1.00 87.38 349 ALA A N 1
ATOM 2650 C CA . ALA A 1 349 ? 0.306 -13.819 22.655 1.00 87.38 349 ALA A CA 1
ATOM 2651 C C . ALA A 1 349 ? -0.667 -12.860 23.373 1.00 87.38 349 ALA A C 1
ATOM 2653 O O . ALA A 1 349 ? -0.197 -11.985 24.107 1.00 87.38 349 ALA A O 1
ATOM 2654 N N . PRO A 1 350 ? -1.991 -13.019 23.191 1.00 93.56 350 PRO A N 1
ATOM 2655 C CA . PRO A 1 350 ? -2.970 -12.158 23.840 1.00 93.56 350 PRO A CA 1
ATOM 2656 C C . PRO A 1 350 ? -2.942 -12.338 25.364 1.00 93.56 350 PRO A C 1
ATOM 2658 O O . PRO A 1 350 ? -2.820 -13.455 25.872 1.00 93.56 350 PRO A O 1
ATOM 2661 N N . VAL A 1 351 ? -3.085 -11.230 26.089 1.00 95.06 351 VAL A N 1
ATOM 2662 C CA . VAL A 1 351 ? -3.047 -11.146 27.553 1.00 95.06 351 VAL A CA 1
ATOM 2663 C C . VAL A 1 351 ? -4.454 -10.864 28.086 1.00 95.06 351 VAL A C 1
ATOM 2665 O O . VAL A 1 351 ? -5.068 -9.857 27.736 1.00 95.06 351 VAL A O 1
ATOM 2668 N N . SER A 1 352 ? -4.971 -11.742 28.946 1.00 96.75 352 SER A N 1
ATOM 2669 C CA . SER A 1 352 ? -6.237 -11.519 29.672 1.00 96.75 352 SER A CA 1
ATOM 2670 C C . SER A 1 352 ? -6.118 -10.389 30.702 1.00 96.75 352 SER A C 1
ATOM 2672 O O . SER A 1 352 ? -5.024 -10.094 31.192 1.00 96.75 352 SER A O 1
ATOM 2674 N N . VAL A 1 353 ? -7.242 -9.805 31.121 1.00 96.25 353 VAL A N 1
ATOM 2675 C CA . VAL A 1 353 ? -7.281 -8.782 32.182 1.00 96.25 353 VAL A CA 1
ATOM 2676 C C . VAL A 1 353 ? -6.697 -9.325 33.492 1.00 96.25 353 VAL A C 1
ATOM 2678 O O . VAL A 1 353 ? -5.968 -8.618 34.189 1.00 96.25 353 VAL A O 1
ATOM 2681 N N . ALA A 1 354 ? -6.928 -10.604 33.806 1.00 95.19 354 ALA A N 1
ATOM 2682 C CA . ALA A 1 354 ? -6.352 -11.251 34.986 1.00 95.19 354 ALA A CA 1
ATOM 2683 C C . ALA A 1 354 ? -4.819 -11.384 34.902 1.00 95.19 354 ALA A C 1
ATOM 2685 O O . ALA A 1 354 ? -4.112 -11.120 35.877 1.00 95.19 354 ALA A O 1
ATOM 2686 N N . GLN A 1 355 ? -4.288 -11.765 33.735 1.00 95.19 355 GLN A N 1
ATOM 2687 C CA . GLN A 1 355 ? -2.840 -11.826 33.513 1.00 95.19 355 GLN A CA 1
ATOM 2688 C C . GLN A 1 355 ? -2.206 -10.435 33.550 1.00 95.19 355 GLN A C 1
ATOM 2690 O O . GLN A 1 355 ? -1.126 -10.288 34.120 1.00 95.19 355 GLN A O 1
ATOM 2695 N N . LEU A 1 356 ? -2.881 -9.416 33.011 1.00 95.38 356 LEU A N 1
ATOM 2696 C CA . LEU A 1 356 ? -2.445 -8.027 33.114 1.00 95.38 356 LEU A CA 1
ATOM 2697 C C . LEU A 1 356 ? -2.383 -7.572 34.579 1.00 95.38 356 LEU A C 1
ATOM 2699 O O . LEU A 1 356 ? -1.378 -7.000 34.991 1.00 95.38 356 LEU A O 1
ATOM 2703 N N . ALA A 1 357 ? -3.406 -7.872 35.385 1.00 93.69 357 ALA A N 1
ATOM 2704 C CA . ALA A 1 357 ? -3.414 -7.555 36.814 1.00 93.69 357 ALA A CA 1
ATOM 2705 C C . ALA A 1 357 ? -2.217 -8.186 37.548 1.00 93.69 357 ALA A C 1
ATOM 2707 O O . ALA A 1 357 ? -1.506 -7.508 38.292 1.00 93.69 357 ALA A O 1
ATOM 2708 N N . HIS A 1 358 ? -1.950 -9.470 37.288 1.00 92.75 358 HIS A N 1
ATOM 2709 C CA . HIS A 1 358 ? -0.797 -10.175 37.849 1.00 92.75 358 HIS A CA 1
ATOM 2710 C C . HIS A 1 358 ? 0.535 -9.578 37.365 1.00 92.75 358 HIS A C 1
ATOM 2712 O O . HIS A 1 358 ? 1.479 -9.425 38.143 1.00 92.75 358 HIS A O 1
ATOM 2718 N N . ALA A 1 359 ? 0.629 -9.222 36.081 1.00 91.81 359 ALA A N 1
ATOM 2719 C CA . ALA A 1 359 ? 1.809 -8.571 35.530 1.00 91.81 359 ALA A CA 1
ATOM 2720 C C . ALA A 1 359 ? 2.068 -7.233 36.238 1.00 91.81 359 ALA A C 1
ATOM 2722 O O . ALA A 1 359 ? 3.184 -7.002 36.696 1.00 91.81 359 ALA A O 1
ATOM 2723 N N . LEU A 1 360 ? 1.046 -6.392 36.416 1.00 92.44 360 LEU A N 1
ATOM 2724 C CA . LEU A 1 360 ? 1.173 -5.101 37.098 1.00 92.44 360 LEU A CA 1
ATOM 2725 C C . LEU A 1 360 ? 1.703 -5.219 38.532 1.00 92.44 360 LEU A C 1
ATOM 2727 O O . LEU A 1 360 ? 2.540 -4.402 38.924 1.00 92.44 360 LEU A O 1
ATOM 2731 N N . ASP A 1 361 ? 1.294 -6.247 39.279 1.00 88.38 361 ASP A N 1
ATOM 2732 C CA . ASP A 1 361 ? 1.851 -6.510 40.610 1.00 88.38 361 ASP A CA 1
ATOM 2733 C C . ASP A 1 361 ? 3.344 -6.873 40.536 1.00 88.38 361 ASP A C 1
ATOM 2735 O O . ASP A 1 361 ? 4.173 -6.283 41.229 1.00 88.38 361 ASP A O 1
ATOM 2739 N N . SER A 1 362 ? 3.731 -7.755 39.608 1.00 87.56 362 SER A N 1
ATOM 2740 C CA . SER A 1 362 ? 5.139 -8.144 39.421 1.00 87.56 362 SER A CA 1
ATOM 2741 C C . SER A 1 362 ? 6.056 -6.983 38.993 1.00 87.56 362 SER A C 1
ATOM 2743 O O . SER A 1 362 ? 7.251 -6.978 39.297 1.00 87.56 362 SER A O 1
ATOM 2745 N N . LEU A 1 363 ? 5.494 -5.965 38.335 1.00 88.88 363 LEU A N 1
ATOM 2746 C CA . LEU A 1 363 ? 6.204 -4.786 37.829 1.00 88.88 363 LEU A CA 1
ATOM 2747 C C . LEU A 1 363 ? 6.189 -3.617 38.825 1.00 88.88 363 LEU A C 1
ATOM 2749 O O . LEU A 1 363 ? 6.709 -2.538 38.516 1.00 88.88 363 LEU A O 1
ATOM 2753 N N . ASN A 1 364 ? 5.613 -3.797 40.020 1.00 87.44 364 ASN A N 1
ATOM 2754 C CA . ASN A 1 364 ? 5.424 -2.721 40.995 1.00 87.44 364 ASN A CA 1
ATOM 2755 C C . ASN A 1 364 ? 6.747 -2.086 41.480 1.00 87.44 364 ASN A C 1
ATOM 2757 O O . ASN A 1 364 ? 6.761 -0.918 41.871 1.00 87.44 364 ASN A O 1
ATOM 2761 N N . ARG A 1 365 ? 7.866 -2.821 41.384 1.00 88.06 365 ARG A N 1
ATOM 2762 C CA . ARG A 1 365 ? 9.219 -2.359 41.747 1.00 88.06 365 ARG A CA 1
ATOM 2763 C C . ARG A 1 365 ? 9.944 -1.618 40.627 1.00 88.06 365 ARG A C 1
ATOM 2765 O O . ARG A 1 365 ? 10.992 -1.030 40.881 1.00 88.06 365 ARG A O 1
ATOM 2772 N N . LEU A 1 366 ? 9.434 -1.680 39.397 1.00 91.94 366 LEU A N 1
ATOM 2773 C CA . LEU A 1 366 ? 10.042 -1.002 38.257 1.00 91.94 366 LEU A CA 1
ATOM 2774 C C . LEU A 1 366 ? 9.739 0.496 38.275 1.00 91.94 366 LEU A C 1
ATOM 2776 O O . LEU A 1 366 ? 8.733 0.936 38.841 1.00 91.94 366 LEU A O 1
ATOM 2780 N N . SER A 1 367 ? 10.597 1.266 37.600 1.00 94.00 367 SER A N 1
ATOM 2781 C CA . SER A 1 367 ? 10.333 2.678 37.327 1.00 94.00 367 SER A CA 1
ATOM 2782 C C . SER A 1 367 ? 9.058 2.839 36.486 1.00 94.00 367 SER A C 1
ATOM 2784 O O . SER A 1 367 ? 8.694 1.943 35.723 1.00 94.00 367 SER A O 1
ATOM 2786 N N . ASP A 1 368 ? 8.401 4.000 36.573 1.00 93.50 368 ASP A N 1
ATOM 2787 C CA . ASP A 1 368 ? 7.225 4.324 35.744 1.00 93.50 368 ASP A CA 1
ATOM 2788 C C . ASP A 1 368 ? 7.521 4.143 34.241 1.00 93.50 368 ASP A C 1
ATOM 2790 O O . ASP A 1 368 ? 6.709 3.606 33.495 1.00 93.50 368 ASP A O 1
ATOM 2794 N N . SER A 1 369 ? 8.738 4.494 33.802 1.00 91.88 369 SER A N 1
ATOM 2795 C CA . SER A 1 369 ? 9.152 4.344 32.398 1.00 91.88 369 SER A CA 1
ATOM 2796 C C . SER A 1 369 ? 9.346 2.884 31.980 1.00 91.88 369 SER A C 1
ATOM 2798 O O . SER A 1 369 ? 8.990 2.523 30.862 1.00 91.88 369 SER A O 1
ATOM 2800 N N . ASP A 1 370 ? 9.901 2.041 32.852 1.00 92.00 370 ASP A N 1
ATOM 2801 C CA . ASP A 1 370 ? 10.110 0.625 32.533 1.00 92.00 370 ASP A CA 1
ATOM 2802 C C . ASP A 1 370 ? 8.800 -0.163 32.591 1.00 92.00 370 ASP A C 1
ATOM 2804 O O . ASP A 1 370 ? 8.580 -1.053 31.771 1.00 92.00 370 ASP A O 1
ATOM 2808 N N . ARG A 1 371 ? 7.893 0.202 33.506 1.00 92.94 371 ARG A N 1
ATOM 2809 C CA . ARG A 1 371 ? 6.541 -0.362 33.553 1.00 92.94 371 ARG A CA 1
ATOM 2810 C C . ARG A 1 371 ? 5.731 0.027 32.317 1.00 92.94 371 ARG A C 1
ATOM 2812 O O . ARG A 1 371 ? 5.125 -0.848 31.711 1.00 92.94 371 ARG A O 1
ATOM 2819 N N . ALA A 1 372 ? 5.777 1.300 31.915 1.00 92.00 372 ALA A N 1
ATOM 2820 C CA . ALA A 1 372 ? 5.170 1.778 30.674 1.00 92.00 372 ALA A CA 1
ATOM 2821 C C . ALA A 1 372 ? 5.692 1.001 29.452 1.00 92.00 372 ALA A C 1
ATOM 2823 O O . ALA A 1 372 ? 4.902 0.458 28.689 1.00 92.00 372 ALA A O 1
ATOM 2824 N N . ARG A 1 373 ? 7.018 0.834 29.329 1.00 90.69 373 ARG A N 1
ATOM 2825 C CA . ARG A 1 373 ? 7.626 0.036 28.249 1.00 90.69 373 ARG A CA 1
ATOM 2826 C C . ARG A 1 373 ? 7.140 -1.415 28.240 1.00 90.69 373 ARG A C 1
ATOM 2828 O O . ARG A 1 373 ? 7.019 -2.010 27.181 1.00 90.69 373 ARG A O 1
ATOM 2835 N N . HIS A 1 374 ? 6.893 -2.011 29.404 1.00 90.62 374 HIS A N 1
ATOM 2836 C CA . HIS A 1 374 ? 6.373 -3.373 29.457 1.00 90.62 374 HIS A CA 1
ATOM 2837 C C . HIS A 1 374 ? 4.911 -3.438 28.988 1.00 90.62 374 HIS A C 1
ATOM 2839 O O . HIS A 1 374 ? 4.564 -4.313 28.197 1.00 90.62 374 HIS A O 1
ATOM 2845 N N . LEU A 1 375 ? 4.078 -2.479 29.410 1.00 92.12 375 LEU A N 1
ATOM 2846 C CA . LEU A 1 375 ? 2.681 -2.366 28.978 1.00 92.12 375 LEU A CA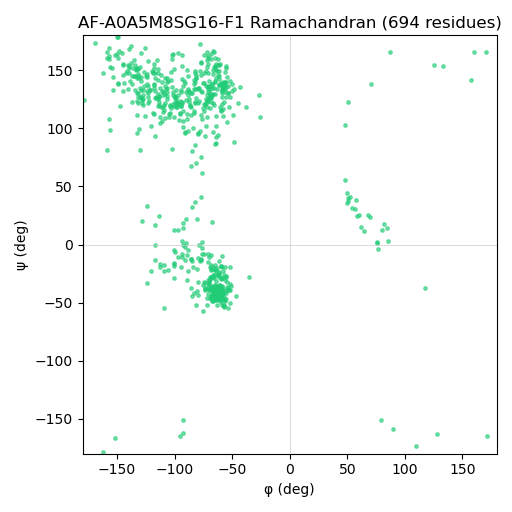 1
ATOM 2847 C C . LEU A 1 375 ? 2.547 -2.136 27.468 1.00 92.12 375 LEU A C 1
ATOM 2849 O O . LEU A 1 375 ? 1.710 -2.780 26.840 1.00 92.12 375 LEU A O 1
ATOM 2853 N N . SER A 1 376 ? 3.401 -1.295 26.874 1.00 89.56 376 SER A N 1
ATOM 2854 C CA . SER A 1 376 ? 3.332 -0.975 25.441 1.00 89.56 376 SER A CA 1
ATOM 2855 C C . SER A 1 376 ? 3.585 -2.184 24.530 1.00 89.56 376 SER A C 1
ATOM 2857 O O . SER A 1 376 ? 3.136 -2.203 23.386 1.00 89.56 376 SER A O 1
ATOM 2859 N N . THR A 1 377 ? 4.256 -3.223 25.039 1.00 88.38 377 THR A N 1
ATOM 2860 C CA . THR A 1 377 ? 4.530 -4.472 24.303 1.00 88.38 377 THR A CA 1
ATOM 2861 C C . THR A 1 377 ? 3.435 -5.534 24.425 1.00 88.38 377 THR A C 1
ATOM 2863 O O . THR A 1 377 ? 3.534 -6.582 23.789 1.00 88.38 377 THR A O 1
ATOM 2866 N N . MET A 1 378 ? 2.402 -5.306 25.242 1.00 91.69 378 MET A N 1
ATOM 2867 C CA . MET A 1 378 ? 1.328 -6.280 25.446 1.00 91.69 378 MET A CA 1
ATOM 2868 C C . MET A 1 378 ? 0.288 -6.231 24.323 1.00 91.69 378 MET A C 1
ATOM 2870 O O . MET A 1 378 ? -0.085 -5.160 23.834 1.00 91.69 378 MET A O 1
ATOM 2874 N N . GLU A 1 379 ? -0.230 -7.405 23.965 1.00 92.44 379 GLU A N 1
ATOM 2875 C CA . GLU A 1 379 ? -1.411 -7.548 23.114 1.00 92.44 379 GLU A CA 1
ATOM 2876 C C . GLU A 1 379 ? -2.625 -7.859 23.999 1.00 92.44 379 GLU A C 1
ATOM 2878 O O . GLU A 1 379 ? -2.589 -8.853 24.728 1.00 92.44 379 GLU A O 1
ATOM 2883 N N . PRO A 1 380 ? -3.692 -7.042 23.996 1.00 95.19 380 PRO A N 1
ATOM 2884 C CA . PRO A 1 380 ? -4.875 -7.333 24.795 1.00 95.19 380 PRO A CA 1
ATOM 2885 C C . PRO A 1 380 ? -5.620 -8.556 24.240 1.00 95.19 380 PRO A C 1
ATOM 2887 O O . PRO A 1 380 ? -5.844 -8.673 23.039 1.00 95.19 380 PRO A O 1
ATOM 2890 N N . GLY A 1 381 ? -6.014 -9.475 25.122 1.00 96.38 381 GLY A N 1
ATOM 2891 C CA . GLY A 1 381 ? -6.862 -10.631 24.799 1.00 96.38 381 GLY A CA 1
ATOM 2892 C C . GLY A 1 381 ? -8.329 -10.459 25.185 1.00 96.38 381 GLY A C 1
ATOM 2893 O O . GLY A 1 381 ? -9.192 -11.183 24.697 1.00 96.38 381 GLY A O 1
ATOM 2894 N N . GLU A 1 382 ? -8.610 -9.490 26.048 1.00 97.69 382 GLU A N 1
ATOM 2895 C CA . GLU A 1 382 ? -9.931 -9.170 26.579 1.00 97.69 382 GLU A CA 1
ATOM 2896 C C . GLU A 1 382 ? -10.078 -7.647 26.634 1.00 97.69 382 GLU A C 1
ATOM 2898 O O . GLU A 1 382 ? -9.089 -6.922 26.778 1.00 97.69 382 GLU A O 1
ATOM 2903 N N . ARG A 1 383 ? -11.313 -7.154 26.531 1.00 96.94 383 ARG A N 1
ATOM 2904 C CA . ARG A 1 383 ? -11.618 -5.727 26.639 1.00 96.94 383 ARG A CA 1
ATOM 2905 C C . ARG A 1 383 ? -11.432 -5.249 28.070 1.00 96.94 383 ARG A C 1
ATOM 2907 O O . ARG A 1 383 ? -12.065 -5.766 28.987 1.00 96.94 383 ARG A O 1
ATOM 2914 N N . LEU A 1 384 ? -10.639 -4.202 28.243 1.00 97.31 384 LEU A N 1
ATOM 2915 C CA . LEU A 1 384 ? -10.533 -3.464 29.494 1.00 97.31 384 LEU A CA 1
ATOM 2916 C C . LEU A 1 384 ? -11.797 -2.625 29.681 1.00 97.31 384 LEU A C 1
ATOM 2918 O O . LEU A 1 384 ? -11.925 -1.523 29.156 1.00 97.31 384 LEU A O 1
ATOM 2922 N N . THR A 1 385 ? -12.773 -3.180 30.392 1.00 94.38 385 THR A N 1
ATOM 2923 C CA . THR A 1 385 ? -14.010 -2.469 30.723 1.00 94.38 385 THR A CA 1
ATOM 2924 C C . THR A 1 385 ? -13.737 -1.327 31.708 1.00 94.38 385 THR A C 1
ATOM 2926 O O . THR A 1 385 ? -12.709 -1.334 32.393 1.00 94.38 385 THR A O 1
ATOM 2929 N N . PRO A 1 386 ? -14.671 -0.370 31.869 1.00 91.75 386 PRO A N 1
ATOM 2930 C CA . PRO A 1 386 ? -14.552 0.651 32.907 1.00 91.75 386 PRO A CA 1
ATOM 2931 C C . PRO A 1 386 ? -14.304 0.065 34.308 1.00 91.75 386 PRO A C 1
ATOM 2933 O O . PRO A 1 386 ? -13.460 0.570 35.042 1.00 91.75 386 PRO A O 1
ATOM 2936 N N . ALA A 1 387 ? -14.952 -1.057 34.648 1.00 91.25 387 ALA A N 1
ATOM 2937 C CA . ALA A 1 387 ? -14.760 -1.741 35.930 1.00 91.25 387 ALA A CA 1
ATOM 2938 C C . ALA A 1 387 ? -13.341 -2.325 36.087 1.00 91.25 387 ALA A C 1
ATOM 2940 O O . ALA A 1 387 ? -12.728 -2.208 37.155 1.00 91.25 387 ALA A O 1
ATOM 2941 N N . ALA A 1 388 ? -12.793 -2.917 35.021 1.00 93.88 388 ALA A N 1
ATOM 2942 C CA . ALA A 1 388 ? -11.412 -3.386 35.005 1.00 93.88 388 ALA A CA 1
ATOM 2943 C C . ALA A 1 388 ? -10.427 -2.215 35.154 1.00 93.88 388 ALA A C 1
ATOM 2945 O O . ALA A 1 388 ? -9.514 -2.276 35.977 1.00 93.88 388 ALA A O 1
ATOM 2946 N N . ILE A 1 389 ? -10.634 -1.116 34.423 1.00 94.56 389 ILE A N 1
ATOM 2947 C CA . ILE A 1 389 ? -9.787 0.081 34.508 1.00 94.56 389 ILE A CA 1
ATOM 2948 C C . ILE A 1 389 ? -9.816 0.695 35.910 1.00 94.56 389 ILE A C 1
ATOM 2950 O O . ILE A 1 389 ? -8.749 0.999 36.448 1.00 94.56 389 ILE A O 1
ATOM 2954 N N . ASP A 1 390 ? -10.988 0.814 36.537 1.00 92.94 390 ASP A N 1
ATOM 2955 C CA . ASP A 1 390 ? -11.127 1.318 37.911 1.00 92.94 390 ASP A CA 1
ATOM 2956 C C . ASP A 1 390 ? -10.357 0.459 38.928 1.00 92.94 390 ASP A C 1
ATOM 2958 O O . ASP A 1 390 ? -9.844 0.975 39.923 1.00 92.94 390 ASP A O 1
ATOM 2962 N N . THR A 1 391 ? -10.213 -0.840 38.651 1.00 92.50 391 THR A N 1
ATOM 2963 C CA . THR A 1 391 ? -9.450 -1.778 39.485 1.00 92.50 391 THR A CA 1
ATOM 2964 C C . THR A 1 391 ? -7.941 -1.695 39.233 1.00 92.50 391 THR A C 1
ATOM 2966 O O . THR A 1 391 ? -7.149 -1.760 40.173 1.00 92.50 391 THR A O 1
ATOM 2969 N N . LEU A 1 392 ? -7.518 -1.553 37.972 1.00 94.25 392 LEU A N 1
ATOM 2970 C CA . LEU A 1 392 ? -6.105 -1.613 37.578 1.00 94.25 392 LEU A CA 1
ATOM 2971 C C . LEU A 1 392 ? -5.382 -0.271 37.709 1.00 94.25 392 LEU A C 1
ATOM 2973 O O . LEU A 1 392 ? -4.217 -0.229 38.107 1.00 94.25 392 LEU A O 1
ATOM 2977 N N . LYS A 1 393 ? -6.053 0.839 37.392 1.00 92.94 393 LYS A N 1
ATOM 2978 C CA . LYS A 1 393 ? -5.459 2.183 37.392 1.00 92.94 393 LYS A CA 1
ATOM 2979 C C . LYS A 1 393 ? -4.835 2.578 38.741 1.00 92.94 393 LYS A C 1
ATOM 2981 O O . LYS A 1 393 ? -3.741 3.143 38.713 1.00 92.94 393 LYS A O 1
ATOM 2986 N N . PRO A 1 394 ? -5.426 2.262 39.914 1.00 92.38 394 PRO A N 1
ATOM 2987 C CA . PRO A 1 394 ? -4.811 2.551 41.213 1.00 92.38 394 PRO A CA 1
ATOM 2988 C C . PRO A 1 394 ? -3.482 1.824 41.475 1.00 92.38 394 PRO A C 1
ATOM 2990 O O . PRO A 1 394 ? -2.706 2.272 42.317 1.00 92.38 394 PRO A O 1
ATOM 2993 N N . LEU A 1 395 ? -3.197 0.726 40.760 1.00 90.25 395 LEU A N 1
ATOM 2994 C CA . LEU A 1 395 ? -1.936 -0.026 40.868 1.00 90.25 395 LEU A CA 1
ATOM 2995 C C . LEU A 1 395 ? -0.763 0.683 40.166 1.00 90.25 395 LEU A C 1
ATOM 2997 O O . LEU A 1 395 ? 0.394 0.261 40.263 1.00 90.25 395 LEU A O 1
ATOM 3001 N N . LEU A 1 396 ? -1.052 1.754 39.425 1.00 91.19 396 LEU A N 1
ATOM 3002 C CA . LEU A 1 396 ? -0.087 2.512 38.647 1.00 91.19 396 LEU A CA 1
ATOM 3003 C C . LEU A 1 396 ? 0.224 3.853 39.319 1.00 91.19 396 LEU A C 1
ATOM 3005 O O . LEU A 1 396 ? -0.645 4.536 39.860 1.00 91.19 396 LEU A O 1
ATOM 3009 N N . HIS A 1 397 ? 1.495 4.244 39.270 1.00 88.00 397 HIS A N 1
ATOM 3010 C CA . HIS A 1 397 ? 1.992 5.514 39.797 1.00 88.00 397 HIS A CA 1
ATOM 3011 C C . HIS A 1 397 ? 2.832 6.207 38.727 1.00 88.00 397 HIS A C 1
ATOM 3013 O O . HIS A 1 397 ? 3.439 5.534 37.902 1.00 88.00 397 HIS A O 1
ATOM 3019 N N . GLY A 1 398 ? 2.907 7.537 38.776 1.00 88.69 398 GLY A N 1
ATOM 3020 C CA . GLY A 1 398 ? 3.551 8.333 37.730 1.00 88.69 398 GLY A CA 1
ATOM 3021 C C . GLY A 1 398 ? 2.567 8.735 36.634 1.00 88.69 398 GLY A C 1
ATOM 3022 O O . GLY A 1 398 ? 1.361 8.787 36.872 1.00 88.69 398 GLY A O 1
ATOM 3023 N N . SER A 1 399 ? 3.081 9.070 35.453 1.00 89.06 399 SER A N 1
ATOM 3024 C CA . SER A 1 399 ? 2.264 9.544 34.327 1.00 89.06 399 SER A CA 1
ATOM 3025 C C . SER A 1 399 ? 2.375 8.667 33.084 1.00 89.06 399 SER A C 1
ATOM 3027 O O . SER A 1 399 ? 1.451 8.671 32.276 1.00 89.06 399 SER A O 1
ATOM 3029 N N . LYS A 1 400 ? 3.455 7.890 32.931 1.00 92.19 400 LYS A N 1
ATOM 3030 C CA . LYS A 1 400 ? 3.698 7.090 31.725 1.00 92.19 400 LYS A CA 1
ATOM 3031 C C . LYS A 1 400 ? 2.916 5.783 31.740 1.00 92.19 400 LYS A C 1
ATOM 3033 O O . LYS A 1 400 ? 2.178 5.520 30.799 1.00 92.19 400 LYS A O 1
ATOM 3038 N N . ALA A 1 401 ? 3.016 4.988 32.806 1.00 93.00 401 ALA A N 1
ATOM 3039 C CA . ALA A 1 401 ? 2.321 3.705 32.883 1.00 93.00 401 ALA A CA 1
ATOM 3040 C C . ALA A 1 401 ? 0.786 3.851 32.861 1.00 93.00 401 ALA A C 1
ATOM 3042 O O . ALA A 1 401 ? 0.144 3.079 32.151 1.00 93.00 401 ALA A O 1
ATOM 3043 N N . PRO A 1 402 ? 0.166 4.842 33.542 1.00 93.44 402 PRO A N 1
ATOM 3044 C CA . PRO A 1 402 ? -1.260 5.118 33.358 1.00 93.44 402 PRO A CA 1
ATOM 3045 C C . PRO A 1 402 ? -1.635 5.511 31.921 1.00 93.44 402 PRO A C 1
ATOM 3047 O O . PRO A 1 402 ? -2.718 5.153 31.469 1.00 93.44 402 PRO A O 1
ATOM 3050 N N . GLY A 1 403 ? -0.757 6.230 31.210 1.00 92.50 403 GLY A N 1
ATOM 3051 C CA . GLY A 1 403 ? -0.954 6.575 29.799 1.00 92.50 403 GLY A CA 1
ATOM 3052 C C . GLY A 1 403 ? -0.944 5.344 28.891 1.00 92.50 403 GLY A C 1
ATOM 3053 O O 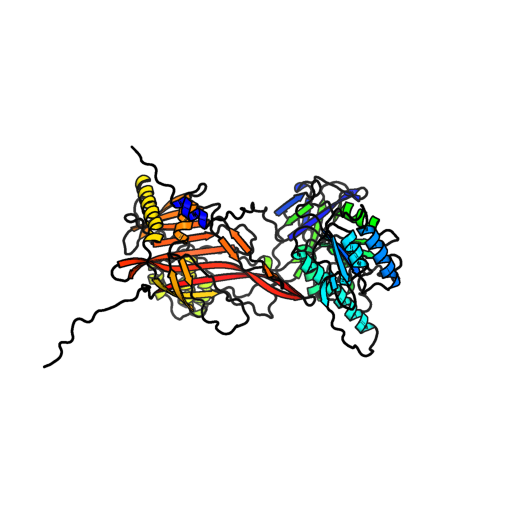. GLY A 1 403 ? -1.837 5.189 28.067 1.00 92.50 403 GLY A O 1
ATOM 3054 N N . GLU A 1 404 ? -0.005 4.422 29.104 1.00 94.06 404 GLU A N 1
ATOM 3055 C CA . GLU A 1 404 ? 0.044 3.146 28.372 1.00 94.06 404 GLU A CA 1
ATOM 3056 C C . GLU A 1 404 ? -1.150 2.238 28.681 1.00 94.06 404 GLU A C 1
ATOM 3058 O O . GLU A 1 404 ? -1.661 1.567 27.788 1.00 94.06 404 GLU A O 1
ATOM 3063 N N . LEU A 1 405 ? -1.652 2.237 29.923 1.00 95.38 405 LEU A N 1
ATOM 3064 C CA . LEU A 1 405 ? -2.885 1.517 30.254 1.00 95.38 405 LEU A CA 1
ATOM 3065 C C . LEU A 1 405 ? -4.093 2.088 29.492 1.00 95.38 405 LEU A C 1
ATOM 3067 O O . LEU A 1 405 ? -4.955 1.315 29.083 1.00 95.38 405 LEU A O 1
ATOM 3071 N N . ALA A 1 406 ? -4.154 3.408 29.277 1.00 94.25 406 ALA A N 1
ATOM 3072 C CA . ALA A 1 406 ? -5.204 4.025 28.463 1.00 94.25 406 ALA A CA 1
ATOM 3073 C C . ALA A 1 406 ? -5.114 3.574 26.994 1.00 94.25 406 ALA A C 1
ATOM 3075 O O . ALA A 1 406 ? -6.106 3.113 26.443 1.00 94.25 406 ALA A O 1
ATOM 3076 N N . ILE A 1 407 ? -3.913 3.568 26.406 1.00 95.19 407 ILE A N 1
ATOM 3077 C CA . ILE A 1 407 ? -3.689 3.054 25.042 1.00 95.19 407 ILE A CA 1
ATOM 3078 C C . ILE A 1 407 ? -4.085 1.575 24.936 1.00 95.19 407 ILE A C 1
ATOM 3080 O O . ILE A 1 407 ? -4.726 1.161 23.968 1.00 95.19 407 ILE A O 1
ATOM 3084 N N . LEU A 1 408 ? -3.717 0.760 25.930 1.00 95.62 408 LEU A N 1
ATOM 3085 C CA . LEU A 1 408 ? -4.096 -0.650 25.981 1.00 95.62 408 LEU A CA 1
ATOM 3086 C C . LEU A 1 408 ? -5.620 -0.810 26.086 1.00 95.62 408 LEU A C 1
ATOM 3088 O O . LEU A 1 408 ? -6.185 -1.682 25.424 1.00 95.62 408 LEU A O 1
ATOM 3092 N N . SER A 1 409 ? -6.278 0.057 26.863 1.00 96.44 409 SER A N 1
ATOM 3093 C CA . SER A 1 409 ? -7.737 0.129 26.961 1.00 96.44 409 SER A CA 1
ATOM 3094 C C . SER A 1 409 ? -8.362 0.374 25.596 1.00 96.44 409 SER A C 1
ATOM 3096 O O . SER A 1 409 ? -9.164 -0.444 25.145 1.00 96.44 409 SER A O 1
ATOM 3098 N N . ASP A 1 410 ? -7.919 1.413 24.892 1.00 96.50 410 ASP A N 1
ATOM 3099 C CA . ASP A 1 410 ? -8.452 1.785 23.584 1.00 96.50 410 ASP A CA 1
ATOM 3100 C C . ASP A 1 410 ? -8.218 0.695 22.529 1.00 96.50 410 ASP A C 1
ATOM 3102 O O . ASP A 1 410 ? -9.134 0.336 21.787 1.00 96.50 410 ASP A O 1
ATOM 3106 N N . ARG A 1 411 ? -7.028 0.079 22.501 1.00 95.88 411 ARG A N 1
ATOM 3107 C CA . ARG A 1 411 ? -6.732 -1.070 21.622 1.00 95.88 411 ARG A CA 1
ATOM 3108 C C . ARG A 1 411 ? -7.631 -2.275 21.911 1.00 95.88 411 ARG A C 1
ATOM 3110 O O . ARG A 1 411 ? -7.989 -3.000 20.979 1.00 95.88 411 ARG A O 1
ATOM 3117 N N . SER A 1 412 ? -7.990 -2.488 23.180 1.00 97.19 412 SER A N 1
ATOM 3118 C CA . SER A 1 412 ? -8.853 -3.585 23.632 1.00 97.19 412 SER A CA 1
ATOM 3119 C C . SER A 1 412 ? -10.347 -3.333 23.397 1.00 97.19 412 SER A C 1
ATOM 3121 O O . SER A 1 412 ? -11.144 -4.266 23.494 1.00 97.19 412 SER A O 1
ATOM 3123 N N . SER A 1 413 ? -10.742 -2.104 23.039 1.00 96.94 413 SER A N 1
ATOM 3124 C CA . SER A 1 413 ? -12.140 -1.685 22.867 1.00 96.94 413 SER A CA 1
ATOM 3125 C C . SER A 1 413 ? -12.925 -2.481 21.829 1.00 96.94 413 SER A C 1
ATOM 3127 O O . SER A 1 413 ? -14.139 -2.338 21.775 1.00 96.94 413 SER A O 1
ATOM 3129 N N . PHE A 1 414 ? -12.279 -3.323 21.024 1.00 97.06 414 PHE A N 1
ATOM 3130 C CA . PHE A 1 414 ? -12.893 -4.164 19.989 1.00 97.06 414 PHE A CA 1
ATOM 3131 C C . PHE A 1 414 ? -13.094 -5.625 20.423 1.00 97.06 414 PHE A C 1
ATOM 3133 O O . PHE A 1 414 ? -13.685 -6.413 19.692 1.00 97.06 414 PHE A O 1
ATOM 3140 N N . LEU A 1 415 ? -12.613 -5.990 21.611 1.00 97.00 415 LEU A N 1
ATOM 3141 C CA . LEU A 1 415 ? -12.634 -7.353 22.135 1.00 97.00 415 LEU A CA 1
ATOM 3142 C C . LEU A 1 415 ? -13.881 -7.607 23.004 1.00 97.00 415 LEU A C 1
ATOM 3144 O O . LEU A 1 415 ? -14.540 -6.660 23.455 1.00 97.00 415 LEU A O 1
ATOM 3148 N N . PRO A 1 416 ? -14.230 -8.878 23.272 1.00 96.12 416 PRO A N 1
ATOM 3149 C CA . PRO A 1 416 ? -15.186 -9.205 24.324 1.00 96.12 416 PRO A CA 1
ATOM 3150 C C . PRO A 1 416 ? -14.612 -8.869 25.716 1.00 96.12 416 PRO A C 1
ATOM 3152 O O . PRO A 1 416 ? -13.395 -8.938 25.908 1.00 96.12 416 PRO A O 1
ATOM 3155 N N . PRO A 1 417 ? -15.458 -8.522 26.704 1.00 96.25 417 PRO A N 1
ATOM 3156 C CA . PRO A 1 417 ? -15.030 -8.344 28.089 1.00 96.25 417 PRO A CA 1
ATOM 3157 C C . PRO A 1 417 ? -14.573 -9.678 28.708 1.00 96.25 417 PRO A C 1
ATOM 3159 O O . PRO A 1 417 ? -14.881 -10.746 28.163 1.00 96.25 417 PRO A O 1
ATOM 3162 N N . PRO A 1 418 ? -13.895 -9.643 29.869 1.00 96.00 418 PRO A N 1
ATOM 3163 C CA . PRO A 1 418 ? -13.520 -10.846 30.598 1.00 96.00 418 PRO A CA 1
ATOM 3164 C C . PRO A 1 418 ? -14.751 -11.707 30.913 1.00 96.00 418 PRO A C 1
ATOM 3166 O O . PRO A 1 418 ? -15.780 -11.165 31.329 1.00 96.00 418 PRO A O 1
ATOM 3169 N N . PRO A 1 419 ? -14.671 -13.047 30.805 1.00 93.38 419 PRO A N 1
ATOM 3170 C CA . PRO A 1 419 ? -15.795 -13.928 31.125 1.00 93.38 419 PRO A CA 1
ATOM 3171 C C . PRO A 1 419 ? -16.353 -13.739 32.543 1.00 93.38 419 PRO A C 1
ATOM 3173 O O . PRO A 1 419 ? -17.540 -13.955 32.765 1.00 93.38 419 PRO A O 1
ATOM 3176 N N . SER A 1 420 ? -15.521 -13.305 33.498 1.00 92.19 420 SER A N 1
ATOM 3177 C CA . SER A 1 420 ? -15.931 -12.995 34.876 1.00 92.19 420 SER A CA 1
ATOM 3178 C C . SER A 1 420 ? -16.862 -11.786 34.998 1.00 92.19 420 SER A C 1
ATOM 3180 O O . SER A 1 420 ? -17.522 -11.636 36.021 1.00 92.19 420 SER A O 1
ATOM 3182 N N . GLU A 1 421 ? -16.904 -10.921 33.984 1.00 92.50 421 GLU A N 1
ATOM 3183 C CA . GLU A 1 421 ? -17.756 -9.728 33.941 1.00 92.50 421 GLU A CA 1
ATOM 3184 C C . GLU A 1 421 ? -19.035 -9.940 33.118 1.00 92.50 421 GLU A C 1
ATOM 3186 O O . GLU A 1 421 ? -19.916 -9.080 33.099 1.00 92.50 421 GLU A O 1
ATOM 3191 N N . VAL A 1 422 ? -19.166 -11.090 32.450 1.00 93.75 422 VAL A N 1
ATOM 3192 C CA . VAL A 1 422 ? -20.367 -11.448 31.692 1.00 93.75 422 VAL A CA 1
ATOM 3193 C C . VAL A 1 422 ? -21.443 -11.952 32.665 1.00 93.75 422 VAL A C 1
ATOM 3195 O O . VAL A 1 422 ? -21.212 -12.941 33.366 1.00 93.75 422 VAL A O 1
ATOM 3198 N N . PRO A 1 423 ? -22.638 -11.328 32.718 1.00 93.25 423 PRO A N 1
ATOM 3199 C CA . PRO A 1 423 ? -23.725 -11.803 33.565 1.00 93.25 423 PRO A CA 1
ATOM 3200 C C . PRO A 1 423 ? -24.118 -13.247 33.239 1.00 93.25 423 PRO A C 1
ATOM 3202 O O . PRO A 1 423 ? -24.351 -13.595 32.081 1.00 93.25 423 PRO A O 1
ATOM 3205 N N . ALA A 1 424 ? -24.269 -14.075 34.276 1.00 92.19 424 ALA A N 1
ATOM 3206 C CA . ALA A 1 424 ? -24.725 -15.461 34.165 1.00 92.19 424 ALA A CA 1
ATOM 3207 C C . ALA A 1 424 ? -26.250 -15.543 33.935 1.00 92.19 424 ALA A C 1
ATOM 3209 O O . ALA A 1 424 ? -26.999 -16.077 34.752 1.00 92.19 424 ALA A O 1
ATOM 3210 N N . MET A 1 425 ? -26.713 -14.968 32.827 1.00 93.44 425 MET A N 1
ATOM 3211 C CA . MET A 1 425 ? -28.110 -14.961 32.392 1.00 93.44 425 MET A CA 1
ATOM 3212 C C . MET A 1 425 ? -28.290 -15.882 31.176 1.00 93.44 425 MET A C 1
ATOM 3214 O O . MET A 1 425 ? -27.403 -15.931 30.320 1.00 93.44 425 MET A O 1
ATOM 3218 N N . PRO A 1 426 ? -29.421 -16.605 31.061 1.00 94.00 426 PRO A N 1
ATOM 3219 C CA . PRO A 1 426 ? -29.677 -17.448 29.898 1.00 94.00 426 PRO A CA 1
ATOM 3220 C C . PRO A 1 426 ? -29.771 -16.605 28.622 1.00 94.00 426 PRO A C 1
ATOM 3222 O O . PRO A 1 426 ? -30.209 -15.450 28.654 1.00 94.00 426 PRO A O 1
ATOM 3225 N N . ALA A 1 427 ? -29.377 -17.192 27.491 1.00 95.19 427 ALA A N 1
ATOM 3226 C CA . ALA A 1 427 ? -29.611 -16.580 26.190 1.00 95.19 427 ALA A CA 1
ATOM 3227 C C . ALA A 1 427 ? -31.124 -16.353 25.993 1.00 95.19 427 ALA A C 1
ATOM 3229 O O . ALA A 1 427 ? -31.907 -17.248 26.323 1.00 95.19 427 ALA A O 1
ATOM 3230 N N . PRO A 1 428 ? -31.554 -15.189 25.473 1.00 96.00 428 PRO A N 1
ATOM 3231 C CA . PRO A 1 428 ? -32.949 -14.984 25.115 1.00 96.00 428 PRO A CA 1
ATOM 3232 C C . PRO A 1 428 ? -33.377 -15.982 24.036 1.00 96.00 428 PRO A C 1
ATOM 3234 O O . PRO A 1 428 ? -32.576 -16.359 23.177 1.00 96.00 428 PRO A O 1
ATOM 3237 N N . GLU A 1 429 ? -34.651 -16.365 24.036 1.00 96.06 429 GLU A N 1
ATOM 3238 C CA . GLU A 1 429 ? -35.217 -17.209 22.984 1.00 96.06 429 GLU A CA 1
ATOM 3239 C C . GLU A 1 429 ? -35.133 -16.514 21.617 1.00 96.06 429 GLU A C 1
ATOM 3241 O O . GLU A 1 429 ? -35.150 -15.286 21.519 1.00 96.06 429 GLU A O 1
ATOM 3246 N N . LEU A 1 430 ? -35.104 -17.285 20.523 1.00 95.81 430 LEU A N 1
ATOM 3247 C CA . LEU A 1 430 ? -34.995 -16.721 19.165 1.00 95.81 430 LEU A CA 1
ATOM 3248 C C . LEU A 1 430 ? -36.108 -15.712 18.835 1.00 95.81 430 LEU A C 1
ATOM 3250 O O . LEU A 1 430 ? -35.897 -14.791 18.046 1.00 95.81 430 LEU A O 1
ATOM 3254 N N . HIS A 1 431 ? -37.301 -15.886 19.411 1.00 96.44 431 HIS A N 1
ATOM 3255 C CA . HIS A 1 431 ? -38.392 -14.923 19.266 1.00 96.44 431 HIS A CA 1
ATOM 3256 C C . HIS A 1 431 ? -38.060 -13.582 19.934 1.00 96.44 431 HIS A C 1
ATOM 3258 O O . HIS A 1 431 ? -38.222 -12.537 19.305 1.00 96.44 431 HIS A O 1
ATOM 3264 N N . ASP A 1 432 ? -37.533 -13.619 21.159 1.00 97.00 432 ASP A N 1
ATOM 3265 C CA . ASP A 1 432 ? -37.159 -12.425 21.914 1.00 97.00 432 ASP A CA 1
ATOM 3266 C C . ASP A 1 432 ? -35.974 -11.713 21.259 1.00 97.00 432 ASP A C 1
ATOM 3268 O O . ASP A 1 432 ? -35.994 -10.495 21.118 1.00 97.00 432 ASP A O 1
ATOM 3272 N N . GLN A 1 433 ? -34.988 -12.464 20.757 1.00 97.12 433 GLN A N 1
ATOM 3273 C CA . GLN A 1 433 ? -33.875 -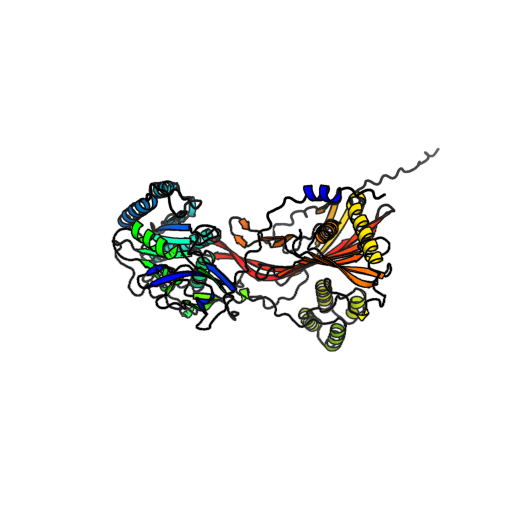11.904 19.986 1.00 97.12 433 GLN A CA 1
ATOM 3274 C C . GLN A 1 433 ? -34.368 -11.115 18.761 1.00 97.12 433 GLN A C 1
ATOM 3276 O O . GLN A 1 433 ? -33.924 -9.994 18.523 1.00 97.12 433 GLN A O 1
ATOM 3281 N N . ARG A 1 434 ? -35.326 -11.664 17.999 1.00 95.69 434 ARG A N 1
ATOM 3282 C CA . ARG A 1 434 ? -35.925 -10.969 16.844 1.00 95.69 434 ARG A CA 1
ATOM 3283 C C . ARG A 1 434 ? -36.683 -9.715 17.259 1.00 95.69 434 ARG A C 1
ATOM 3285 O O . ARG A 1 434 ? -36.590 -8.710 16.565 1.00 95.69 434 ARG A O 1
ATOM 3292 N N . LEU A 1 435 ? -37.406 -9.766 18.377 1.00 97.12 435 LEU A N 1
ATOM 3293 C CA . LEU A 1 435 ? -38.126 -8.609 18.905 1.00 97.12 435 LEU A CA 1
ATOM 3294 C C . LEU A 1 435 ? -37.166 -7.486 19.323 1.00 97.12 435 LEU A C 1
ATOM 3296 O O . LEU A 1 435 ? -37.446 -6.320 19.060 1.00 97.12 435 LEU A O 1
ATOM 3300 N N . MET A 1 436 ? -36.028 -7.826 19.935 1.00 97.69 436 MET A N 1
ATOM 3301 C CA . MET A 1 436 ? -34.984 -6.852 20.270 1.00 97.69 436 MET A CA 1
ATOM 3302 C C . MET A 1 436 ? -34.426 -6.182 19.006 1.00 97.69 436 MET A C 1
ATOM 3304 O O . MET A 1 436 ? -34.359 -4.957 18.946 1.00 97.69 436 MET A O 1
ATOM 3308 N N . LEU A 1 437 ? -34.097 -6.965 17.972 1.00 96.62 437 LEU A N 1
ATOM 3309 C CA . LEU A 1 437 ? -33.580 -6.438 16.703 1.00 96.62 437 LEU A CA 1
ATOM 3310 C C . LEU A 1 437 ? -34.611 -5.581 15.946 1.00 96.62 437 LEU A C 1
ATOM 3312 O O . LEU A 1 437 ? -34.245 -4.550 15.389 1.00 96.62 437 LEU A O 1
ATOM 3316 N N . ASP A 1 438 ? -35.894 -5.956 15.959 1.00 95.81 438 ASP A N 1
ATOM 3317 C CA . ASP A 1 438 ? -36.980 -5.166 15.356 1.00 95.81 438 ASP A CA 1
ATOM 3318 C C . ASP A 1 438 ? -37.141 -3.801 16.046 1.00 95.81 438 ASP A C 1
ATOM 3320 O O . ASP A 1 438 ? -37.216 -2.761 15.387 1.00 95.81 438 ASP A O 1
ATOM 3324 N N . ARG A 1 439 ? -37.076 -3.776 17.386 1.00 96.69 439 ARG A N 1
ATOM 3325 C CA . ARG A 1 439 ? -37.046 -2.524 18.161 1.00 96.69 439 ARG A CA 1
ATOM 3326 C C . ARG A 1 439 ? -35.835 -1.667 17.801 1.00 96.69 439 ARG A C 1
ATOM 3328 O O . ARG A 1 439 ? -35.975 -0.454 17.674 1.00 96.69 439 ARG A O 1
ATOM 3335 N N . THR A 1 440 ? -34.668 -2.277 17.603 1.00 96.12 440 THR A N 1
ATOM 3336 C CA . THR A 1 440 ? -33.457 -1.561 17.182 1.00 96.12 440 THR A CA 1
ATOM 3337 C C . THR A 1 440 ? -33.586 -0.973 15.780 1.00 96.12 440 THR A C 1
ATOM 3339 O O . THR A 1 440 ? -33.223 0.186 15.584 1.00 96.12 440 THR A O 1
ATOM 3342 N N . LEU A 1 441 ? -34.150 -1.709 14.819 1.00 93.12 441 LEU A N 1
ATOM 3343 C CA . LEU A 1 441 ? -34.438 -1.177 13.483 1.00 93.12 441 LEU A CA 1
ATOM 3344 C C . LEU A 1 441 ? -35.387 0.023 13.559 1.00 93.12 441 LEU A C 1
ATOM 3346 O O . LEU A 1 441 ? -35.119 1.053 12.944 1.00 93.12 441 LEU A O 1
ATOM 3350 N N . HIS A 1 442 ? -36.449 -0.076 14.364 1.00 91.81 442 HIS A N 1
ATOM 3351 C CA . HIS A 1 442 ? -37.387 1.026 14.573 1.00 91.81 442 HIS A CA 1
ATOM 3352 C C . HIS A 1 442 ? -36.724 2.249 15.228 1.00 91.81 442 HIS A C 1
ATOM 3354 O O . HIS A 1 442 ? -36.959 3.383 14.813 1.00 91.81 442 HIS A O 1
ATOM 3360 N N . TYR A 1 443 ? -35.861 2.023 16.222 1.00 91.75 443 TYR A N 1
ATOM 3361 C CA . TYR A 1 443 ? -35.074 3.075 16.862 1.00 91.75 443 TYR A CA 1
ATOM 3362 C C . TYR A 1 443 ? -34.161 3.795 15.857 1.00 91.75 443 TYR A C 1
ATOM 3364 O O . TYR A 1 443 ? -34.178 5.025 15.795 1.00 91.75 443 TYR A O 1
ATOM 3372 N N . VAL A 1 444 ? -33.398 3.052 15.046 1.00 90.00 444 VAL A N 1
ATOM 3373 C CA . VAL A 1 444 ? -32.449 3.641 14.087 1.00 90.00 444 VAL A CA 1
ATOM 3374 C C . VAL A 1 444 ? -33.156 4.359 12.937 1.00 90.00 444 VAL A C 1
ATOM 3376 O O . VAL A 1 444 ? -32.721 5.447 12.564 1.00 90.00 444 VAL A O 1
ATOM 3379 N N . ASP A 1 445 ? -34.270 3.828 12.425 1.00 85.56 445 ASP A N 1
ATOM 3380 C CA . ASP A 1 445 ? -35.098 4.518 11.421 1.00 85.56 445 ASP A CA 1
ATOM 3381 C C . ASP A 1 445 ? -35.594 5.878 11.957 1.00 85.56 445 ASP A C 1
ATOM 3383 O O . ASP A 1 445 ? -35.499 6.915 11.293 1.00 85.56 445 ASP A O 1
ATOM 3387 N N . GLY A 1 446 ? -36.000 5.905 13.232 1.00 82.75 446 GLY A N 1
ATOM 3388 C CA . GLY A 1 446 ? -36.438 7.108 13.936 1.00 82.75 446 GLY A CA 1
ATOM 3389 C C . GLY A 1 446 ? -35.341 8.140 14.241 1.00 82.75 446 GLY A C 1
ATOM 3390 O O . GLY A 1 446 ? -35.674 9.308 14.464 1.00 82.75 446 GLY A O 1
ATOM 3391 N N . LEU A 1 447 ? -34.047 7.785 14.232 1.00 78.75 447 LEU A N 1
ATOM 3392 C CA . LEU A 1 447 ? -32.950 8.722 14.552 1.00 78.75 447 LEU A CA 1
ATOM 3393 C C . LEU A 1 447 ? -32.917 9.933 13.611 1.00 78.75 447 LEU A C 1
ATOM 3395 O O . LEU A 1 447 ? -32.677 11.059 14.051 1.00 78.75 447 LEU A O 1
ATOM 3399 N N . THR A 1 448 ? -33.203 9.725 12.323 1.00 60.59 448 THR A N 1
ATOM 3400 C CA . THR A 1 448 ? -33.213 10.812 11.329 1.00 60.59 448 THR A CA 1
ATOM 3401 C C . THR A 1 448 ? -34.356 11.806 11.540 1.00 60.59 448 THR A C 1
ATOM 3403 O O . THR A 1 448 ? -34.218 12.985 11.223 1.00 60.59 448 THR A O 1
ATOM 3406 N N . ALA A 1 449 ? -35.469 11.359 12.123 1.00 64.31 449 ALA A N 1
ATOM 3407 C CA . ALA A 1 449 ? -36.613 12.210 12.439 1.00 64.31 449 ALA A CA 1
ATOM 3408 C C . ALA A 1 449 ? -36.514 12.874 13.823 1.00 64.31 449 ALA A C 1
ATOM 3410 O O . ALA A 1 449 ? -37.169 13.890 14.059 1.00 64.31 449 ALA A O 1
ATOM 3411 N N . THR A 1 450 ? -35.735 12.301 14.747 1.00 70.62 450 THR A N 1
ATOM 3412 C CA . THR A 1 450 ? -35.765 12.684 16.169 1.00 70.62 450 THR A CA 1
ATOM 3413 C C . THR A 1 450 ? -34.529 13.430 16.652 1.00 70.62 450 THR A C 1
ATOM 3415 O O . THR A 1 450 ? -34.639 14.164 17.634 1.00 70.62 450 THR A O 1
ATOM 3418 N N . LEU A 1 451 ? -33.374 13.302 15.988 1.00 78.56 451 LEU A N 1
ATOM 3419 C CA . LEU A 1 451 ? -32.172 14.018 16.409 1.00 78.56 451 LEU A CA 1
ATOM 3420 C C . LEU A 1 451 ? -32.284 15.510 16.033 1.00 78.56 451 LEU A C 1
ATOM 3422 O O . LEU A 1 451 ? -32.335 15.841 14.844 1.00 78.56 451 LEU A O 1
ATOM 3426 N N . PRO A 1 452 ? -32.330 16.435 17.010 1.00 83.25 452 PRO A N 1
ATOM 3427 C CA . PRO A 1 452 ? -32.467 17.851 16.723 1.00 83.25 452 PRO A CA 1
ATOM 3428 C C . PRO A 1 452 ? -31.176 18.385 16.110 1.00 83.25 452 PRO A C 1
ATOM 3430 O O . PRO A 1 452 ? -30.095 17.822 16.289 1.00 83.25 452 PRO A O 1
ATOM 3433 N N . ASN A 1 453 ? -31.271 19.545 15.460 1.00 87.00 453 ASN A N 1
ATOM 3434 C CA . ASN A 1 453 ? -30.068 20.299 15.141 1.00 87.00 453 ASN A CA 1
ATOM 3435 C C . ASN A 1 453 ? -29.361 20.651 16.455 1.00 87.00 453 ASN A C 1
ATOM 3437 O O . ASN A 1 453 ? -29.924 21.339 17.314 1.00 87.00 453 ASN A O 1
ATOM 3441 N N . LEU A 1 454 ? -28.141 20.160 16.614 1.00 89.12 454 LEU A N 1
ATOM 3442 C CA . LEU A 1 454 ? -27.355 20.296 17.831 1.00 89.12 454 LEU A CA 1
ATOM 3443 C C . LEU A 1 454 ? -25.900 20.572 17.484 1.00 89.12 454 LEU A C 1
ATOM 3445 O O . LEU A 1 454 ? -25.475 20.441 16.337 1.00 89.12 454 LEU A O 1
ATOM 3449 N N . PHE A 1 455 ? -25.130 20.962 18.484 1.00 90.38 455 PHE A N 1
ATOM 3450 C CA . PHE A 1 455 ? -23.684 20.976 18.388 1.00 90.38 455 PHE A CA 1
ATOM 3451 C C . PHE A 1 455 ? -23.071 20.398 19.652 1.00 90.38 455 PHE A C 1
ATOM 3453 O O . PHE A 1 455 ? -23.675 20.450 20.725 1.00 90.38 455 PHE A O 1
ATOM 3460 N N . ALA A 1 456 ? -21.886 19.825 19.500 1.00 91.94 456 ALA A N 1
ATOM 3461 C CA . ALA A 1 456 ? -21.127 19.222 20.580 1.00 91.94 456 ALA A CA 1
ATOM 3462 C C . ALA A 1 456 ? -19.650 19.584 20.448 1.00 91.94 456 ALA A C 1
ATOM 3464 O O . ALA A 1 456 ? -19.146 19.888 19.365 1.00 91.94 456 ALA A O 1
ATOM 3465 N N . THR A 1 457 ? -18.949 19.531 21.568 1.00 92.88 457 THR A N 1
ATOM 3466 C CA . THR A 1 457 ? -17.495 19.602 21.617 1.00 92.88 457 THR A CA 1
ATOM 3467 C C . THR A 1 457 ? -16.925 18.203 21.423 1.00 92.88 457 THR A C 1
ATOM 3469 O O . THR A 1 457 ? -17.172 17.325 22.246 1.00 92.88 457 THR A O 1
ATOM 3472 N N . ARG A 1 458 ? -16.148 18.008 20.356 1.00 91.94 458 ARG A N 1
ATOM 3473 C CA . ARG A 1 458 ? -15.361 16.798 20.103 1.00 91.94 458 ARG A CA 1
ATOM 3474 C C . ARG A 1 458 ? -13.923 17.051 20.534 1.00 91.94 458 ARG A C 1
ATOM 3476 O O . ARG A 1 458 ? -13.275 17.939 19.978 1.00 91.94 458 ARG A O 1
ATOM 3483 N N . THR A 1 459 ? -13.445 16.288 21.509 1.00 93.56 459 THR A N 1
ATOM 3484 C CA . THR A 1 459 ? -12.051 16.316 21.962 1.00 93.56 459 THR A CA 1
ATOM 3485 C C . THR A 1 459 ? -11.371 15.028 21.532 1.00 93.56 459 THR A C 1
ATOM 3487 O O . THR A 1 459 ? -11.807 13.958 21.937 1.00 93.56 459 THR A O 1
ATOM 3490 N N . THR A 1 460 ? -10.316 15.140 20.730 1.00 92.38 460 THR A N 1
ATOM 3491 C CA . THR A 1 460 ? -9.548 14.013 20.194 1.00 92.38 460 THR A CA 1
ATOM 3492 C C . THR A 1 460 ? -8.141 14.017 20.776 1.00 92.38 460 THR A C 1
ATOM 3494 O O . THR A 1 460 ? -7.431 15.021 20.669 1.00 92.38 460 THR A O 1
ATOM 3497 N N . ILE A 1 461 ? -7.720 12.896 21.352 1.00 92.88 461 ILE A N 1
ATOM 3498 C CA . ILE A 1 461 ? -6.323 12.601 21.663 1.00 92.88 461 ILE A CA 1
ATOM 3499 C C . ILE A 1 461 ? -5.849 11.596 20.616 1.00 92.88 461 ILE A C 1
ATOM 3501 O O . ILE A 1 461 ? -6.349 10.479 20.551 1.00 92.88 461 ILE A O 1
ATOM 3505 N N . SER A 1 462 ? -4.915 12.017 19.764 1.00 92.31 462 SER A N 1
ATOM 3506 C CA . SER A 1 462 ? -4.330 11.143 18.745 1.00 92.31 462 SER A CA 1
ATOM 3507 C C . SER A 1 462 ? -3.031 10.556 19.273 1.00 92.31 462 SER A C 1
ATOM 3509 O O . SER A 1 462 ? -2.114 11.300 19.621 1.00 92.31 462 SER A O 1
ATOM 3511 N N . TYR A 1 463 ? -2.961 9.238 19.334 1.00 92.94 463 TYR A N 1
ATOM 3512 C CA . TYR A 1 463 ? -1.795 8.458 19.695 1.00 92.94 463 TYR A CA 1
ATOM 3513 C C . TYR A 1 463 ? -1.128 7.943 18.425 1.00 92.94 463 TYR A C 1
ATOM 3515 O O . TYR A 1 463 ? -1.777 7.332 17.573 1.00 92.94 463 TYR A O 1
ATOM 3523 N N . GLN A 1 464 ? 0.166 8.209 18.275 1.00 90.69 464 GLN A N 1
ATOM 3524 C CA . GLN A 1 464 ? 0.899 7.929 17.039 1.00 90.69 464 GLN A CA 1
ATOM 3525 C C . GLN A 1 464 ? 2.255 7.324 17.354 1.00 90.69 464 GLN A C 1
ATOM 3527 O O . GLN A 1 464 ? 2.893 7.703 18.339 1.00 90.69 464 GLN A O 1
ATOM 3532 N N . GLU A 1 465 ? 2.712 6.413 16.500 1.00 89.44 465 GLU A N 1
ATOM 3533 C CA . GLU A 1 465 ? 4.110 5.995 16.534 1.00 89.44 465 GLU A CA 1
ATOM 3534 C C . GLU A 1 465 ? 5.018 7.205 16.221 1.00 89.44 465 GLU A C 1
ATOM 3536 O O . GLU A 1 465 ? 4.588 8.172 15.574 1.00 89.44 465 GLU A O 1
ATOM 3541 N N . PRO A 1 466 ? 6.278 7.206 16.690 1.00 83.75 466 PRO A N 1
ATOM 3542 C CA . PRO A 1 466 ? 7.203 8.288 16.410 1.00 83.75 466 PRO A CA 1
ATOM 3543 C C . PRO A 1 466 ? 7.318 8.549 14.911 1.00 83.75 466 PRO A C 1
ATOM 3545 O O . PRO A 1 466 ? 7.585 7.655 14.106 1.00 83.75 466 PRO A O 1
ATOM 3548 N N . ALA A 1 467 ? 7.177 9.820 14.537 1.00 75.75 467 ALA A N 1
ATOM 3549 C CA . ALA A 1 467 ? 7.448 10.236 13.178 1.00 75.75 467 ALA A CA 1
ATOM 3550 C C . ALA A 1 467 ? 8.893 9.893 12.817 1.00 75.75 467 ALA A C 1
ATOM 3552 O O . ALA A 1 467 ? 9.829 10.406 13.432 1.00 75.75 467 ALA A O 1
ATOM 3553 N N . GLN A 1 468 ? 9.060 9.074 11.781 1.00 73.12 468 GLN A N 1
ATOM 3554 C CA . GLN A 1 468 ? 10.373 8.855 11.195 1.00 73.12 468 GLN A CA 1
ATOM 3555 C C . GLN A 1 468 ? 10.973 10.199 10.771 1.00 73.12 468 GLN A C 1
ATOM 3557 O O . GLN A 1 468 ? 10.287 11.029 10.153 1.00 73.12 468 GLN A O 1
ATOM 3562 N N . LYS A 1 469 ? 12.239 10.421 11.118 1.00 72.56 469 LYS A N 1
ATOM 3563 C CA . LYS A 1 469 ? 12.922 11.674 10.791 1.00 72.56 469 LYS A CA 1
ATOM 3564 C C . LYS A 1 469 ? 13.211 11.750 9.294 1.00 72.56 469 LYS A C 1
ATOM 3566 O O . LYS A 1 469 ? 13.239 10.744 8.593 1.00 72.56 469 LYS A O 1
ATOM 3571 N N . GLN A 1 470 ? 13.418 12.963 8.789 1.00 66.25 470 GLN A N 1
ATOM 3572 C CA . GLN A 1 470 ? 13.610 13.194 7.355 1.00 66.25 470 GLN A CA 1
ATOM 3573 C C . GLN A 1 470 ? 14.919 12.592 6.811 1.00 66.25 470 GLN A C 1
ATOM 3575 O O . GLN A 1 470 ? 14.998 12.280 5.626 1.00 66.25 470 GLN A O 1
ATOM 3580 N N . ASP A 1 471 ? 15.929 12.439 7.666 1.00 69.19 471 ASP A N 1
ATOM 3581 C CA . ASP A 1 471 ? 17.238 11.846 7.383 1.00 69.19 471 ASP A CA 1
ATOM 3582 C C . ASP A 1 471 ? 17.268 10.314 7.528 1.00 69.19 471 ASP A C 1
ATOM 3584 O O . ASP A 1 471 ? 18.217 9.671 7.079 1.00 69.19 471 ASP A O 1
ATOM 3588 N N . GLU A 1 472 ? 16.232 9.711 8.114 1.00 72.12 472 GLU A N 1
ATOM 3589 C CA . GLU A 1 472 ? 16.124 8.259 8.252 1.00 72.12 472 GLU A CA 1
ATOM 3590 C C . GLU A 1 472 ? 15.587 7.626 6.951 1.00 72.12 472 GLU A C 1
ATOM 3592 O O . GLU A 1 472 ? 14.599 8.099 6.378 1.00 72.12 472 GLU A O 1
ATOM 3597 N N . PRO A 1 473 ? 16.194 6.528 6.462 1.00 78.81 473 PRO A N 1
ATOM 3598 C CA . PRO A 1 473 ? 15.783 5.920 5.206 1.00 78.81 473 PRO A CA 1
ATOM 3599 C C . PRO A 1 473 ? 14.424 5.227 5.346 1.00 78.81 473 PRO A C 1
ATOM 3601 O O . PRO A 1 473 ? 14.192 4.444 6.265 1.00 78.81 473 PRO A O 1
ATOM 3604 N N . TRP A 1 474 ? 13.545 5.412 4.359 1.00 83.56 474 TRP A N 1
ATOM 3605 C CA . TRP A 1 474 ? 12.243 4.724 4.265 1.00 83.56 474 TRP A CA 1
ATOM 3606 C C . TRP A 1 474 ? 12.340 3.183 4.293 1.00 83.56 474 TRP A C 1
ATOM 3608 O O . TRP A 1 474 ? 11.359 2.492 4.570 1.00 83.56 474 TRP A O 1
ATOM 3618 N N . LYS A 1 475 ? 13.541 2.670 4.002 1.00 87.12 475 LYS A N 1
ATOM 3619 C CA . LYS A 1 475 ? 13.932 1.260 3.942 1.00 87.12 475 LYS A CA 1
ATOM 3620 C C . LYS A 1 475 ? 13.945 0.565 5.315 1.00 87.12 475 LYS A C 1
ATOM 3622 O O . LYS A 1 475 ? 13.922 -0.663 5.365 1.00 87.12 475 LYS A O 1
ATOM 3627 N N . THR A 1 476 ? 13.974 1.317 6.418 1.00 83.44 476 THR A N 1
ATOM 3628 C CA . THR A 1 476 ? 13.999 0.780 7.790 1.00 83.44 476 THR A CA 1
ATOM 3629 C C . THR A 1 476 ? 12.776 1.185 8.598 1.00 83.44 476 THR A C 1
ATOM 3631 O O . THR A 1 476 ? 12.177 2.234 8.370 1.00 83.44 476 THR A O 1
ATOM 3634 N N . VAL A 1 477 ? 12.471 0.368 9.599 1.00 77.75 477 VAL A N 1
ATOM 3635 C CA . VAL A 1 477 ? 11.443 0.624 10.608 1.00 77.75 477 VAL A CA 1
ATOM 3636 C C . VAL A 1 477 ? 12.062 1.395 11.770 1.00 77.75 477 VAL A C 1
ATOM 3638 O O . VAL A 1 477 ? 13.227 1.170 12.107 1.00 77.75 477 VAL A O 1
ATOM 3641 N N . ALA A 1 478 ? 11.296 2.295 12.387 1.00 76.62 478 ALA A N 1
ATOM 3642 C CA . ALA A 1 478 ? 11.720 2.938 13.624 1.00 76.62 478 ALA A CA 1
ATOM 3643 C C . ALA A 1 478 ? 11.922 1.886 14.729 1.00 76.62 478 ALA A C 1
ATOM 3645 O O . ALA A 1 478 ? 11.171 0.917 14.828 1.00 76.62 478 ALA A O 1
ATOM 3646 N N . SER A 1 479 ? 12.942 2.077 15.568 1.00 75.88 479 SER A N 1
ATOM 3647 C CA . SER A 1 479 ? 13.202 1.179 16.700 1.00 75.88 479 SER A CA 1
ATOM 3648 C C . SER A 1 479 ? 12.131 1.276 17.786 1.00 75.88 479 SER A C 1
ATOM 3650 O O . SER A 1 479 ? 11.890 0.305 18.499 1.00 75.88 479 SER A O 1
ATOM 3652 N N . ASP A 1 480 ? 11.509 2.447 17.913 1.00 80.38 480 ASP A N 1
ATOM 3653 C CA . ASP A 1 480 ? 10.362 2.683 18.773 1.00 80.38 480 ASP A CA 1
ATOM 3654 C C . ASP A 1 480 ? 9.092 2.735 17.921 1.00 80.38 480 ASP A C 1
ATOM 3656 O O . ASP A 1 480 ? 8.950 3.606 17.066 1.00 80.38 480 ASP A O 1
ATOM 3660 N N . GLN A 1 481 ? 8.187 1.793 18.173 1.00 80.38 481 GLN A N 1
ATOM 3661 C CA . GLN A 1 481 ? 6.851 1.712 17.575 1.00 80.38 481 GLN A CA 1
ATOM 3662 C C . GLN A 1 481 ? 5.760 1.851 18.650 1.00 80.38 481 GLN A C 1
ATOM 3664 O O . GLN A 1 481 ? 4.617 1.455 18.436 1.00 80.38 481 GLN A O 1
ATOM 3669 N N . SER A 1 482 ? 6.112 2.349 19.842 1.00 85.00 482 SER A N 1
ATOM 3670 C CA . SER A 1 482 ? 5.123 2.641 20.879 1.00 85.00 482 SER A CA 1
ATOM 3671 C C . SER A 1 482 ? 4.287 3.859 20.498 1.00 85.00 482 SER A C 1
ATOM 3673 O O . SER A 1 482 ? 4.745 4.773 19.811 1.00 85.00 482 SER A O 1
ATOM 3675 N N . LEU A 1 483 ? 3.026 3.848 20.915 1.00 90.62 483 LEU A N 1
ATOM 3676 C CA . LEU A 1 483 ? 2.081 4.914 20.629 1.00 90.62 483 LEU A CA 1
ATOM 3677 C C . LEU A 1 483 ? 2.277 6.060 21.628 1.00 90.62 483 LEU A C 1
ATOM 3679 O O . LEU A 1 483 ? 2.130 5.877 22.831 1.00 90.62 483 LEU A O 1
ATOM 3683 N N . HIS A 1 484 ? 2.562 7.262 21.133 1.00 88.69 484 HIS A N 1
ATOM 3684 C CA . HIS A 1 484 ? 2.756 8.447 21.968 1.00 88.69 484 HIS A CA 1
ATOM 3685 C C . HIS A 1 484 ? 1.562 9.395 21.851 1.00 88.69 484 HIS A C 1
ATOM 3687 O O . HIS A 1 484 ? 1.121 9.671 20.733 1.00 88.69 484 HIS A O 1
ATOM 3693 N N . PRO A 1 485 ? 1.047 9.939 22.968 1.00 89.25 485 PRO A N 1
ATOM 3694 C CA . PRO A 1 485 ? -0.068 10.876 22.933 1.00 89.25 485 PRO A CA 1
ATOM 3695 C C . PRO A 1 485 ? 0.342 12.218 22.316 1.00 89.25 485 PRO A C 1
ATOM 3697 O O . PRO A 1 485 ? 1.299 12.864 22.751 1.00 89.25 485 PRO A O 1
ATOM 3700 N N . GLY A 1 486 ? -0.436 12.678 21.342 1.00 87.12 486 GLY A N 1
ATOM 3701 C CA . GLY A 1 486 ? -0.422 14.050 20.852 1.00 87.12 486 GLY A CA 1
ATOM 3702 C C . GLY A 1 486 ? -1.166 15.014 21.783 1.00 87.12 486 GLY A C 1
ATOM 3703 O O . GLY A 1 486 ? -1.838 14.622 22.738 1.00 87.12 486 GLY A O 1
ATOM 3704 N N . ALA A 1 487 ? -1.073 16.313 21.490 1.00 86.50 487 ALA A N 1
ATOM 3705 C CA . ALA A 1 487 ? -1.853 17.318 22.210 1.00 86.50 487 ALA A CA 1
ATOM 3706 C C . ALA A 1 487 ? -3.363 17.129 21.938 1.00 86.50 487 ALA A C 1
ATOM 3708 O O . ALA A 1 487 ? -3.732 16.989 20.766 1.00 86.50 487 ALA A O 1
ATOM 3709 N N . PRO A 1 488 ? -4.236 17.184 22.968 1.00 89.25 488 PRO A N 1
ATOM 3710 C CA . PRO A 1 488 ? -5.679 17.111 22.770 1.00 89.25 488 PRO A CA 1
ATOM 3711 C C . PRO A 1 488 ? -6.167 18.203 21.815 1.00 89.25 488 PRO A C 1
ATOM 3713 O O . PRO A 1 488 ? -5.833 19.381 21.971 1.00 89.25 488 PRO A O 1
ATOM 3716 N N . GLN A 1 489 ? -6.973 17.816 20.831 1.00 89.44 489 GLN A N 1
ATOM 3717 C CA . GLN A 1 489 ? -7.568 18.723 19.856 1.00 89.44 489 GLN A CA 1
ATOM 3718 C C . GLN A 1 489 ? -9.063 18.839 20.098 1.00 89.44 489 GLN A C 1
ATOM 3720 O O . GLN A 1 489 ? -9.764 17.836 20.147 1.00 89.44 489 GLN A O 1
ATOM 3725 N N . THR A 1 490 ? -9.560 20.068 20.203 1.00 89.56 490 THR A N 1
ATOM 3726 C CA . THR A 1 490 ? -10.973 20.336 20.468 1.00 89.56 490 THR A CA 1
ATOM 3727 C C . THR A 1 490 ? -11.610 21.050 19.284 1.00 89.56 490 THR A C 1
ATOM 3729 O O . THR A 1 490 ? -11.123 22.090 18.838 1.00 89.56 490 THR A O 1
ATOM 3732 N N . LEU A 1 491 ? -12.711 20.498 18.777 1.00 88.44 491 LEU A N 1
ATOM 3733 C CA . LEU A 1 491 ? -13.474 21.031 17.651 1.00 88.44 491 LEU A CA 1
ATOM 3734 C C . LEU A 1 491 ? -14.966 21.067 17.987 1.00 88.44 491 LEU A C 1
ATOM 3736 O O . LEU A 1 491 ? -15.462 20.249 18.758 1.00 88.44 491 LEU A O 1
ATOM 3740 N N . THR A 1 492 ? -15.692 22.011 17.387 1.00 88.50 492 THR A N 1
ATOM 3741 C CA . THR A 1 492 ? -17.159 22.003 17.431 1.00 88.50 492 THR A CA 1
ATOM 3742 C C . THR A 1 492 ? -17.685 21.167 16.274 1.00 88.50 492 THR A C 1
ATOM 3744 O O . THR A 1 492 ? -17.399 21.450 15.109 1.00 88.50 492 THR A O 1
ATOM 3747 N N . VAL A 1 493 ? -18.462 20.144 16.605 1.00 86.88 493 VAL A N 1
ATOM 3748 C CA . VAL A 1 493 ? -19.185 19.321 15.643 1.00 86.88 493 VAL A CA 1
ATOM 3749 C C . VAL A 1 493 ? -20.613 19.833 15.573 1.00 86.88 493 VAL A C 1
ATOM 3751 O O . VAL A 1 493 ? -21.307 19.880 16.589 1.00 86.88 493 VAL A O 1
ATOM 3754 N N . LEU A 1 494 ? -21.048 20.235 14.381 1.00 87.12 494 LEU A N 1
ATOM 3755 C CA . LEU A 1 494 ? -22.428 20.616 14.120 1.00 87.12 494 LEU A CA 1
ATOM 3756 C C . LEU A 1 494 ? -23.176 19.404 13.581 1.00 87.12 494 LEU A C 1
ATOM 3758 O O . LEU A 1 494 ? -22.726 18.760 12.641 1.00 87.12 494 LEU A O 1
ATOM 3762 N N . VAL A 1 495 ? -24.355 19.133 14.118 1.00 84.25 495 VAL A N 1
ATOM 3763 C CA . VAL A 1 495 ? -25.271 18.142 13.564 1.00 84.25 495 VAL A CA 1
ATOM 3764 C C . VAL A 1 495 ? -26.456 18.894 12.987 1.00 84.25 495 VAL A C 1
ATOM 3766 O O . VAL A 1 495 ? -27.195 19.565 13.711 1.00 84.25 495 VAL A O 1
ATOM 3769 N N . ARG A 1 496 ? -26.606 18.836 11.663 1.00 77.88 496 ARG A N 1
ATOM 3770 C CA . ARG A 1 496 ? -27.679 19.515 10.926 1.00 77.88 496 ARG A CA 1
ATOM 3771 C C . ARG A 1 496 ? -28.367 18.529 10.001 1.00 77.88 496 ARG A C 1
ATOM 3773 O O . ARG A 1 496 ? -27.693 17.891 9.198 1.00 77.88 496 ARG A O 1
ATOM 3780 N N . ASN A 1 497 ? -29.693 18.427 10.088 1.00 69.75 497 ASN A N 1
ATOM 3781 C CA . ASN A 1 497 ? -30.485 17.472 9.298 1.00 69.75 497 ASN A CA 1
ATOM 3782 C C . ASN A 1 497 ? -29.913 16.041 9.391 1.00 69.75 497 ASN A C 1
ATOM 3784 O O . ASN A 1 497 ? -29.708 15.380 8.373 1.00 69.75 497 ASN A O 1
ATOM 3788 N N . SER A 1 498 ? -29.559 15.624 10.613 1.00 64.62 498 SER A N 1
ATOM 3789 C CA . SER A 1 498 ? -28.966 14.310 10.915 1.00 64.62 498 SER A CA 1
ATOM 3790 C C . SER A 1 498 ? -27.653 14.008 10.178 1.00 64.62 498 SER A C 1
ATOM 3792 O O . SER A 1 498 ? -27.290 12.849 9.993 1.00 64.62 498 SER A O 1
ATOM 3794 N N . ARG A 1 499 ? -26.923 15.049 9.760 1.00 68.81 499 ARG A N 1
ATOM 3795 C CA . ARG A 1 499 ? -25.572 14.947 9.203 1.00 68.81 499 ARG A CA 1
ATOM 3796 C C . ARG A 1 499 ? -24.576 15.688 10.074 1.00 68.81 499 ARG A C 1
ATOM 3798 O O . ARG A 1 499 ? -24.821 16.822 10.488 1.00 68.81 499 ARG A O 1
ATOM 3805 N N . GLU A 1 500 ? -23.451 15.032 10.314 1.00 75.25 500 GLU A N 1
ATOM 3806 C CA . GLU A 1 500 ? -22.289 15.621 10.962 1.00 75.25 500 GLU A CA 1
ATOM 3807 C C . GLU A 1 500 ? -21.613 16.602 9.992 1.00 75.25 500 GLU A C 1
ATOM 3809 O O . GLU A 1 500 ? -21.360 16.278 8.834 1.00 75.25 500 GLU A O 1
ATOM 3814 N N . VAL A 1 501 ? -21.362 17.824 10.448 1.00 72.06 501 VAL A N 1
ATOM 3815 C CA . VAL A 1 501 ? -20.621 18.862 9.732 1.00 72.06 501 VAL A CA 1
ATOM 3816 C C . VAL A 1 501 ? -19.617 19.439 10.719 1.00 72.06 501 VAL A C 1
ATOM 3818 O O . VAL A 1 501 ? -19.984 20.107 11.685 1.00 72.06 501 VAL A O 1
ATOM 3821 N N . THR A 1 502 ? -18.333 19.187 10.492 1.00 63.09 502 THR A N 1
ATOM 3822 C CA . THR A 1 502 ? -17.280 19.805 11.304 1.00 63.09 502 THR A CA 1
ATOM 3823 C C . THR A 1 502 ? -17.034 21.222 10.780 1.00 63.09 502 THR A C 1
ATOM 3825 O O . THR A 1 502 ? -16.775 21.397 9.588 1.00 63.09 502 THR A O 1
ATOM 3828 N N . GLU A 1 503 ? -17.093 22.252 11.632 1.00 55.22 503 GLU A N 1
ATOM 3829 C CA . GLU A 1 503 ? -16.583 23.567 11.225 1.00 55.22 503 GLU A CA 1
ATOM 3830 C C . GLU A 1 503 ? -15.069 23.451 11.028 1.00 55.22 503 GLU A C 1
ATOM 3832 O O . GLU A 1 503 ? -14.338 23.088 11.952 1.00 55.22 503 GLU A O 1
ATOM 3837 N N . ALA A 1 504 ? -14.592 23.725 9.809 1.00 41.75 504 ALA A N 1
ATOM 3838 C CA . ALA A 1 504 ? -13.167 23.734 9.516 1.00 41.75 504 ALA A CA 1
ATOM 3839 C C . ALA A 1 504 ? -12.464 24.651 10.525 1.00 41.75 504 ALA A C 1
ATOM 3841 O O . ALA A 1 504 ? -12.750 25.850 10.592 1.00 41.75 504 ALA A O 1
ATOM 3842 N N . ALA A 1 505 ? -11.549 24.085 11.318 1.00 37.19 505 ALA A N 1
ATOM 3843 C CA . ALA A 1 505 ? -10.687 24.876 12.180 1.00 37.19 505 ALA A CA 1
ATOM 3844 C C . ALA A 1 505 ? -10.088 26.017 11.348 1.00 37.19 505 ALA A C 1
ATOM 3846 O O . ALA A 1 505 ? -9.614 25.781 10.231 1.00 37.19 505 ALA A O 1
ATOM 3847 N N . LYS A 1 506 ? -10.102 27.250 11.882 1.00 29.30 506 LYS A N 1
ATOM 3848 C CA . LYS A 1 506 ? -9.358 28.371 11.286 1.00 29.30 506 LYS A CA 1
ATOM 3849 C C . LYS A 1 506 ? -7.971 27.856 10.891 1.00 29.30 506 LYS A C 1
ATOM 3851 O O . LYS A 1 506 ? -7.383 27.130 11.698 1.00 29.30 506 LYS A O 1
ATOM 3856 N N . PRO A 1 507 ? -7.447 28.189 9.698 1.00 27.69 507 PRO A N 1
ATOM 3857 C CA . PRO A 1 507 ? -6.149 27.702 9.264 1.00 27.69 507 PRO A CA 1
ATOM 3858 C C . PRO A 1 507 ? -5.090 28.225 10.235 1.00 27.69 507 PRO A C 1
ATOM 3860 O O . PRO A 1 507 ? -4.599 29.346 10.114 1.00 27.69 507 PRO A O 1
ATOM 3863 N N . VAL A 1 508 ? -4.755 27.414 11.236 1.00 32.75 508 VAL A N 1
ATOM 3864 C CA . VAL A 1 508 ? -3.501 27.540 11.963 1.00 32.75 508 VAL A CA 1
ATOM 3865 C C . VAL A 1 508 ? -2.430 27.388 10.892 1.00 32.75 508 VAL A C 1
ATOM 3867 O O . VAL A 1 508 ? -2.555 26.517 10.027 1.00 32.75 508 VAL A O 1
ATOM 3870 N N . ARG A 1 509 ? -1.474 28.324 10.888 1.00 29.25 509 ARG A N 1
ATOM 3871 C CA . ARG A 1 509 ? -0.349 28.421 9.948 1.00 29.25 509 ARG A CA 1
ATOM 3872 C C . ARG A 1 509 ? 0.025 27.051 9.387 1.00 29.25 509 ARG A C 1
ATOM 3874 O O . ARG A 1 509 ? 0.237 26.128 10.161 1.00 29.25 509 ARG A O 1
ATOM 3881 N N . ARG A 1 510 ? 0.115 26.966 8.054 1.00 30.16 510 ARG A N 1
ATOM 3882 C CA . ARG A 1 510 ? 0.673 25.832 7.308 1.00 30.16 510 ARG A CA 1
ATOM 3883 C C . ARG A 1 510 ? 2.026 25.427 7.910 1.00 30.16 510 ARG A C 1
ATOM 3885 O O . ARG A 1 510 ? 3.060 25.914 7.468 1.00 30.16 510 ARG A O 1
ATOM 3892 N N . GLU A 1 511 ? 2.021 24.551 8.904 1.00 28.95 511 GLU A N 1
ATOM 3893 C CA . GLU A 1 511 ? 3.132 23.643 9.119 1.00 28.95 511 GLU A CA 1
ATOM 3894 C C . GLU A 1 511 ? 3.064 22.640 7.975 1.00 28.95 511 GLU A C 1
ATOM 3896 O O . GLU A 1 511 ? 2.020 22.058 7.671 1.00 28.95 511 GLU A O 1
ATOM 3901 N N . SER A 1 512 ? 4.161 22.557 7.238 1.00 30.67 512 SER A N 1
ATOM 3902 C CA . SER A 1 512 ? 4.349 21.669 6.105 1.00 30.67 512 SER A CA 1
ATOM 3903 C C . SER A 1 512 ? 4.309 20.215 6.577 1.00 30.67 512 SER A C 1
ATOM 3905 O O . SER A 1 512 ? 5.334 19.616 6.880 1.00 30.67 512 SER A O 1
ATOM 3907 N N . GLY A 1 513 ? 3.109 19.658 6.656 1.00 37.62 513 GLY A N 1
ATOM 3908 C CA . GLY A 1 513 ? 2.853 18.256 6.939 1.00 37.62 513 GLY A CA 1
ATOM 3909 C C . GLY A 1 513 ? 1.350 18.030 6.913 1.00 37.62 513 GLY A C 1
ATOM 3910 O O . GLY A 1 513 ? 0.602 18.726 7.598 1.00 37.62 513 GLY A O 1
ATOM 3911 N N . ARG A 1 514 ? 0.869 17.097 6.086 1.00 47.03 514 ARG A N 1
ATOM 3912 C CA . ARG A 1 514 ? -0.521 16.637 6.200 1.00 47.03 514 ARG A CA 1
ATOM 3913 C C . ARG A 1 514 ? -0.751 16.189 7.645 1.00 47.03 514 ARG A C 1
ATOM 3915 O O . ARG A 1 514 ? 0.071 15.451 8.182 1.00 47.03 514 ARG A O 1
ATOM 3922 N N . ARG A 1 515 ? -1.834 16.660 8.272 1.00 50.88 515 ARG A N 1
ATOM 3923 C CA . ARG A 1 515 ? -2.196 16.262 9.638 1.00 50.88 515 ARG A CA 1
ATOM 3924 C C . ARG A 1 515 ? -2.336 14.739 9.688 1.00 50.88 515 ARG A C 1
ATOM 3926 O O . ARG A 1 515 ? -3.122 14.179 8.931 1.00 50.88 515 ARG A O 1
ATOM 3933 N N . ARG A 1 516 ? -1.566 14.101 10.567 1.00 62.09 516 ARG A N 1
ATOM 3934 C CA . ARG A 1 516 ? -1.700 12.690 10.933 1.00 62.09 516 ARG A CA 1
ATOM 3935 C C . ARG A 1 516 ? -2.850 12.601 11.938 1.00 62.09 516 ARG A C 1
ATOM 3937 O O . ARG A 1 516 ? -2.657 12.984 13.082 1.00 62.09 516 ARG A O 1
ATOM 3944 N N . SER A 1 517 ? -4.064 12.284 11.507 1.00 62.56 517 SER A N 1
ATOM 3945 C CA . SER A 1 517 ? -5.223 12.067 12.394 1.00 62.56 517 SER A CA 1
ATOM 3946 C C . SER A 1 517 ? -6.291 11.302 11.625 1.00 62.56 517 SER A C 1
ATOM 3948 O O . SER A 1 517 ? -6.404 11.456 10.403 1.00 62.56 517 SER A O 1
ATOM 3950 N N . LEU A 1 518 ? -7.046 10.472 12.337 1.00 74.81 518 LEU A N 1
ATOM 3951 C CA . LEU A 1 518 ? -8.177 9.734 11.803 1.00 74.81 518 LEU A CA 1
ATOM 3952 C C . LEU A 1 518 ? -9.418 10.624 11.902 1.00 74.81 518 LEU A C 1
ATOM 3954 O O . LEU A 1 518 ? -9.827 11.060 12.975 1.00 74.81 518 LEU A O 1
ATOM 3958 N N . VAL A 1 519 ? -10.025 10.933 10.758 1.00 65.00 519 VAL A N 1
ATOM 3959 C CA . VAL A 1 519 ? -11.286 11.677 10.741 1.00 65.00 519 VAL A CA 1
ATOM 3960 C C . VAL A 1 519 ? -12.424 10.668 10.722 1.00 65.00 519 VAL A C 1
ATOM 3962 O O . VAL A 1 519 ? -12.740 10.108 9.676 1.00 65.00 519 VAL A O 1
ATOM 3965 N N . THR A 1 520 ? -13.031 10.442 11.884 1.00 69.81 520 THR A N 1
ATOM 3966 C CA . THR A 1 520 ? -14.224 9.600 12.019 1.00 69.81 520 THR A CA 1
ATOM 3967 C C . THR A 1 520 ? -15.467 10.478 11.917 1.00 69.81 520 THR A C 1
ATOM 3969 O O . THR A 1 520 ? -15.694 11.348 12.760 1.00 69.81 520 THR A O 1
ATOM 3972 N N . GLU A 1 521 ? -16.262 10.266 10.870 1.00 71.00 521 GLU A N 1
ATOM 3973 C CA . GLU A 1 521 ? -17.541 10.945 10.637 1.00 71.00 521 GLU A CA 1
ATOM 3974 C C . GLU A 1 521 ? -18.697 9.942 10.687 1.00 71.00 521 GLU A C 1
ATOM 3976 O O . GLU A 1 521 ? -18.514 8.738 10.509 1.00 71.00 521 GLU A O 1
ATOM 3981 N N . GLY A 1 522 ? -19.913 10.435 10.923 1.00 77.31 522 GLY A N 1
ATOM 3982 C CA . GLY A 1 522 ? -21.110 9.591 10.907 1.00 77.31 522 GLY A CA 1
ATOM 3983 C C . GLY A 1 522 ? -21.374 8.872 12.230 1.00 77.31 522 GLY A C 1
ATOM 3984 O O . GLY A 1 522 ? -22.230 7.987 12.293 1.00 77.31 522 GLY A O 1
ATOM 3985 N N . THR A 1 523 ? -20.701 9.297 13.302 1.00 85.56 523 THR A N 1
ATOM 3986 C CA . THR A 1 523 ? -20.925 8.795 14.669 1.00 85.56 523 THR A CA 1
ATOM 3987 C C . THR A 1 523 ? -22.350 9.094 15.159 1.00 85.56 523 THR A C 1
ATOM 3989 O O . THR A 1 523 ? -22.918 8.328 15.933 1.00 85.56 523 THR A O 1
ATOM 3992 N N . PHE A 1 524 ? -22.989 10.141 14.625 1.00 85.69 524 PHE A N 1
ATOM 3993 C CA . PHE A 1 524 ? -24.354 10.592 14.936 1.00 85.69 524 PHE A CA 1
ATOM 3994 C C . PHE A 1 524 ? -25.477 9.835 14.199 1.00 85.69 524 PHE A C 1
ATOM 3996 O O . PHE A 1 524 ? -26.480 10.431 13.808 1.00 85.69 524 PHE A O 1
ATOM 4003 N N . GLY A 1 525 ? -25.318 8.526 13.986 1.00 84.31 525 GLY A N 1
ATOM 4004 C CA . GLY A 1 525 ? -26.358 7.664 13.408 1.00 84.31 525 GLY A CA 1
ATOM 4005 C C . GLY A 1 525 ? -26.025 7.005 12.064 1.00 84.31 525 GLY A C 1
ATOM 4006 O O . GLY A 1 525 ? -26.379 5.837 11.915 1.00 84.31 525 GLY A O 1
ATOM 4007 N N . PRO A 1 526 ? -25.327 7.653 11.105 1.00 87.44 526 PRO A N 1
ATOM 4008 C CA . PRO A 1 526 ? -24.973 7.013 9.835 1.00 87.44 526 PRO A CA 1
ATOM 4009 C C . PRO A 1 526 ? -24.259 5.663 9.977 1.00 87.44 526 PRO A C 1
ATOM 4011 O O . PRO A 1 526 ? -24.592 4.736 9.245 1.00 87.44 526 PRO A O 1
ATOM 4014 N N . ILE A 1 527 ? -23.356 5.514 10.956 1.00 89.12 527 ILE A N 1
ATOM 4015 C CA . ILE A 1 527 ? -22.697 4.229 11.238 1.00 89.12 527 ILE A CA 1
ATOM 4016 C C . ILE A 1 527 ? -23.698 3.133 11.644 1.00 89.12 527 ILE A C 1
ATOM 4018 O O . ILE A 1 527 ? -23.599 2.006 11.170 1.00 89.12 527 ILE A O 1
ATOM 4022 N N . LEU A 1 528 ? -24.713 3.463 12.452 1.00 92.31 528 LEU A N 1
ATOM 4023 C CA . LEU A 1 528 ? -25.757 2.520 12.872 1.00 92.31 528 LEU A CA 1
ATOM 4024 C C . LEU A 1 528 ? -26.633 2.100 11.687 1.00 92.31 528 LEU A C 1
ATOM 4026 O O . LEU A 1 528 ? -26.932 0.919 11.518 1.00 92.31 528 LEU A O 1
ATOM 4030 N N . ALA A 1 529 ? -27.026 3.070 10.858 1.00 89.88 529 ALA A N 1
ATOM 4031 C CA . ALA A 1 529 ? -27.845 2.828 9.677 1.00 89.88 529 ALA A CA 1
ATOM 4032 C C . ALA A 1 529 ? -27.113 1.960 8.643 1.00 89.88 529 ALA A C 1
ATOM 4034 O O . ALA A 1 529 ? -27.712 1.032 8.106 1.00 89.88 529 ALA A O 1
ATOM 4035 N N . MET A 1 530 ? -25.823 2.227 8.405 1.00 89.88 530 MET A N 1
ATOM 4036 C CA . MET A 1 530 ? -24.971 1.432 7.515 1.00 89.88 530 MET A CA 1
ATOM 4037 C C . MET A 1 530 ? -24.925 -0.033 7.958 1.00 89.88 530 MET A C 1
ATOM 4039 O O . MET A 1 530 ? -25.262 -0.914 7.172 1.00 89.88 530 MET A O 1
ATOM 4043 N N . VAL A 1 531 ? -24.572 -0.290 9.224 1.00 93.62 531 VAL A N 1
ATOM 4044 C CA . VAL A 1 531 ? -24.431 -1.661 9.738 1.00 93.62 531 VAL A CA 1
ATOM 4045 C C . VAL A 1 531 ? -25.748 -2.428 9.648 1.00 93.62 531 VAL A C 1
ATOM 4047 O O . VAL A 1 531 ? -25.769 -3.551 9.151 1.00 93.62 531 VAL A O 1
ATOM 4050 N N . LEU A 1 532 ? -26.863 -1.837 10.091 1.00 92.88 532 LEU A N 1
ATOM 4051 C CA . LEU A 1 532 ? -28.160 -2.522 10.060 1.00 92.88 532 LEU A CA 1
ATOM 4052 C C . LEU A 1 532 ? -28.660 -2.775 8.632 1.00 92.88 532 LEU A C 1
ATOM 4054 O O . LEU A 1 532 ? -29.269 -3.817 8.385 1.00 92.88 532 LEU A O 1
ATOM 4058 N N . ALA A 1 533 ? -28.396 -1.859 7.696 1.00 90.69 533 ALA A N 1
ATOM 4059 C CA . ALA A 1 533 ? -28.742 -2.047 6.291 1.00 90.69 533 ALA A CA 1
ATOM 4060 C C . ALA A 1 533 ? -27.924 -3.178 5.651 1.00 90.69 533 ALA A C 1
ATOM 4062 O O . ALA A 1 533 ? -28.497 -4.050 4.998 1.00 90.69 533 ALA A O 1
ATOM 4063 N N . ASP A 1 534 ? -26.611 -3.195 5.874 1.00 92.06 534 ASP A N 1
ATOM 4064 C CA . ASP A 1 534 ? -25.709 -4.192 5.297 1.00 92.06 534 ASP A CA 1
ATOM 4065 C C . ASP A 1 534 ? -25.965 -5.594 5.859 1.00 92.06 534 ASP A C 1
ATOM 4067 O O . ASP A 1 534 ? -26.034 -6.571 5.115 1.00 92.06 534 ASP A O 1
ATOM 4071 N N . VAL A 1 535 ? -26.167 -5.701 7.173 1.00 93.12 535 VAL A N 1
ATOM 4072 C CA . VAL A 1 535 ? -26.464 -6.972 7.849 1.00 93.12 535 VAL A CA 1
ATOM 4073 C C . VAL A 1 535 ? -27.797 -7.569 7.390 1.00 93.12 535 VAL A C 1
ATOM 4075 O O . VAL A 1 535 ? -27.936 -8.792 7.352 1.00 93.12 535 VAL A O 1
ATOM 4078 N N . ALA A 1 536 ? -28.779 -6.736 7.029 1.00 89.00 536 ALA A N 1
ATOM 4079 C CA . ALA A 1 536 ? -30.085 -7.195 6.555 1.00 89.00 536 ALA A CA 1
ATOM 4080 C C . ALA A 1 536 ? -30.040 -7.836 5.153 1.00 89.00 536 ALA A C 1
ATOM 4082 O O . ALA A 1 536 ? -30.995 -8.513 4.761 1.00 89.00 536 ALA A O 1
ATOM 4083 N N . ILE A 1 537 ? -28.955 -7.639 4.395 1.00 87.81 537 ILE A N 1
ATOM 4084 C CA . ILE A 1 537 ? -28.789 -8.152 3.033 1.00 87.81 537 ILE A CA 1
ATOM 4085 C C . ILE A 1 537 ? -27.901 -9.409 3.071 1.00 87.81 537 ILE A C 1
ATOM 4087 O O . ILE A 1 537 ? -26.738 -9.331 3.467 1.00 87.81 537 ILE A O 1
ATOM 4091 N N . PRO A 1 538 ? -28.388 -10.588 2.632 1.00 87.56 538 PRO A N 1
ATOM 4092 C CA . PRO A 1 538 ? -27.548 -11.781 2.523 1.00 87.56 538 PRO A CA 1
ATOM 4093 C C . PRO A 1 538 ? -26.327 -11.535 1.615 1.00 87.56 538 PRO A C 1
ATOM 4095 O O . PRO A 1 538 ? -26.493 -10.940 0.549 1.00 87.56 538 PRO A O 1
ATOM 4098 N N . PRO A 1 539 ? -25.119 -12.023 1.965 1.00 92.81 539 PRO A N 1
ATOM 4099 C CA . PRO A 1 539 ? -24.802 -12.997 3.017 1.00 92.81 539 PRO A CA 1
ATOM 4100 C C . PRO A 1 539 ? -24.501 -12.405 4.412 1.00 92.81 539 PRO A C 1
ATOM 4102 O O . PRO A 1 539 ? -23.854 -13.086 5.210 1.00 92.81 539 PRO A O 1
ATOM 4105 N N . GLY A 1 540 ? -24.946 -11.180 4.717 1.00 93.06 540 GLY A N 1
ATOM 4106 C CA . GLY A 1 540 ? -24.853 -10.581 6.052 1.00 93.06 540 GLY A CA 1
ATOM 4107 C C . GLY A 1 540 ? -25.474 -11.457 7.149 1.00 93.06 540 GLY A C 1
ATOM 4108 O O . GLY A 1 540 ? -26.458 -12.169 6.922 1.00 93.06 540 GLY A O 1
ATOM 4109 N N . LYS A 1 541 ? -24.862 -11.452 8.339 1.00 96.06 541 LYS A N 1
ATOM 4110 C CA . LYS A 1 541 ? -25.288 -12.258 9.496 1.00 96.06 541 LYS A CA 1
ATOM 4111 C C . LYS A 1 541 ? -25.274 -11.435 10.769 1.00 96.06 541 LYS A C 1
ATOM 4113 O O . LYS A 1 541 ? -24.360 -10.641 10.968 1.00 96.06 541 LYS A O 1
ATOM 4118 N N . ILE A 1 542 ? -26.230 -1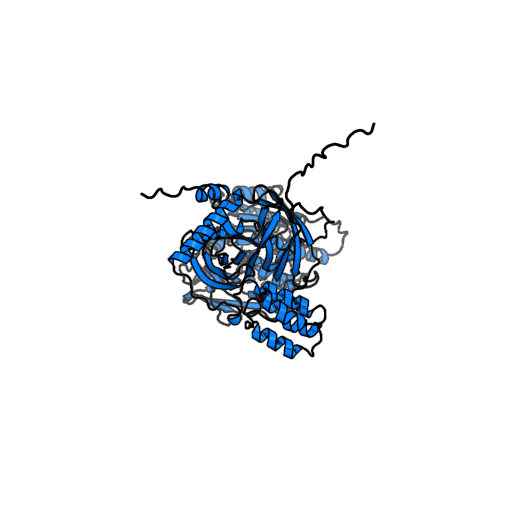1.710 11.650 1.00 96.94 542 ILE A N 1
ATOM 4119 C CA . ILE A 1 542 ? -26.274 -11.212 13.024 1.00 96.94 542 ILE A CA 1
ATOM 4120 C C . ILE A 1 542 ? -26.769 -12.314 13.954 1.00 96.94 542 ILE A C 1
ATOM 4122 O O . ILE A 1 542 ? -27.744 -13.003 13.649 1.00 96.94 542 ILE A O 1
ATOM 4126 N N . GLU A 1 543 ? -26.081 -12.497 15.073 1.00 96.81 543 GLU A N 1
ATOM 4127 C CA . GLU A 1 543 ? -26.355 -13.550 16.045 1.00 96.81 543 GLU A CA 1
ATOM 4128 C C . GLU A 1 543 ? -26.167 -13.044 17.473 1.00 96.81 543 GLU A C 1
ATOM 4130 O O . GLU A 1 543 ? -25.363 -12.148 17.738 1.00 96.81 543 GLU A O 1
ATOM 4135 N N . TRP A 1 544 ? -26.936 -13.604 18.405 1.00 97.94 544 TRP A N 1
ATOM 4136 C CA . TRP A 1 544 ? -26.761 -13.313 19.822 1.00 97.94 544 TRP A CA 1
ATOM 4137 C C . TRP A 1 544 ? -25.380 -13.780 20.290 1.00 97.94 544 TRP A C 1
ATOM 4139 O O . TRP A 1 544 ? -24.971 -14.903 19.997 1.00 97.94 544 TRP A O 1
ATOM 4149 N N . ALA A 1 545 ? -24.679 -12.924 21.033 1.00 97.19 545 ALA A N 1
ATOM 4150 C CA . ALA A 1 545 ? -23.348 -13.217 21.548 1.00 97.19 545 ALA A CA 1
ATOM 4151 C C . ALA A 1 545 ? -23.350 -13.425 23.067 1.00 97.19 545 ALA A C 1
ATOM 4153 O O . ALA A 1 545 ? -22.828 -14.431 23.546 1.00 97.19 545 ALA A O 1
ATOM 4154 N N . ARG A 1 546 ? -23.879 -12.456 23.829 1.00 97.44 546 ARG A N 1
ATOM 4155 C CA . ARG A 1 546 ? -23.860 -12.460 25.304 1.00 97.44 546 ARG A CA 1
ATOM 4156 C C . ARG A 1 546 ? -24.754 -11.373 25.901 1.00 97.44 546 ARG A C 1
ATOM 4158 O O . ARG A 1 546 ? -25.255 -10.498 25.195 1.00 97.44 546 ARG A O 1
ATOM 4165 N N . TRP A 1 547 ? -24.888 -11.408 27.223 1.00 97.31 547 TRP A N 1
ATOM 4166 C CA . TRP A 1 547 ? -25.318 -10.266 28.026 1.00 97.31 547 TRP A CA 1
ATOM 4167 C C . TRP A 1 547 ? -24.112 -9.425 28.456 1.00 97.31 547 TRP A C 1
ATOM 4169 O O . TRP A 1 547 ? -23.027 -9.961 28.669 1.00 97.31 547 TRP A O 1
ATOM 4179 N N . GLU A 1 548 ? -24.305 -8.122 28.632 1.00 95.50 548 GLU A N 1
ATOM 4180 C CA . GLU A 1 548 ? -23.352 -7.234 29.305 1.00 95.50 548 GLU A CA 1
ATOM 4181 C C . GLU A 1 548 ? -24.068 -6.392 30.361 1.00 95.50 548 GLU A C 1
ATOM 4183 O O . GLU A 1 548 ? -25.215 -5.987 30.175 1.00 95.50 548 GLU A O 1
ATOM 4188 N N . GLN A 1 549 ? -23.402 -6.134 31.485 1.00 90.69 549 GLN A N 1
ATOM 4189 C CA . GLN A 1 549 ? -23.962 -5.304 32.545 1.00 90.69 549 GLN A CA 1
ATOM 4190 C C . GLN A 1 549 ? -23.695 -3.824 32.258 1.00 90.69 549 GLN A C 1
ATOM 4192 O O . GLN A 1 549 ? -22.551 -3.434 32.035 1.00 90.69 549 GLN A O 1
ATOM 4197 N N . SER A 1 550 ? -24.729 -2.985 32.340 1.00 86.38 550 SER A N 1
ATOM 4198 C CA . SER A 1 550 ? -24.576 -1.527 32.353 1.00 86.38 550 SER A CA 1
ATOM 4199 C C . SER A 1 550 ? -25.268 -0.902 33.574 1.00 86.38 550 SER A C 1
ATOM 4201 O O . SER A 1 550 ? -26.051 -1.578 34.258 1.00 86.38 550 SER A O 1
ATOM 4203 N N . PRO A 1 551 ? -25.030 0.395 33.861 1.00 81.56 551 PRO A N 1
ATOM 4204 C CA . PRO A 1 551 ? -25.779 1.131 34.883 1.00 81.56 551 PRO A CA 1
ATOM 4205 C C . PRO A 1 551 ? -27.298 1.162 34.642 1.00 81.56 551 PRO A C 1
ATOM 4207 O O . PRO A 1 551 ? -28.064 1.351 35.581 1.00 81.56 551 PRO A O 1
ATOM 4210 N N . GLN A 1 552 ? -27.740 0.978 33.394 1.00 80.69 552 GLN A N 1
ATOM 4211 C CA . GLN A 1 552 ? -29.150 0.940 32.993 1.00 80.69 552 GLN A CA 1
ATOM 4212 C C . GLN A 1 552 ? -29.757 -0.474 33.049 1.00 80.69 552 GLN A C 1
ATOM 4214 O O . GLN A 1 552 ? -30.924 -0.641 32.706 1.00 80.69 552 GLN A O 1
ATOM 4219 N N . GLY A 1 553 ? -28.987 -1.485 33.466 1.00 89.38 553 GLY A N 1
ATOM 4220 C CA . GLY A 1 553 ? -29.405 -2.887 33.503 1.00 89.38 553 GLY A CA 1
ATOM 4221 C C . GLY A 1 553 ? -28.697 -3.761 32.457 1.00 89.38 553 GLY A C 1
ATOM 4222 O O . GLY A 1 553 ? -27.757 -3.304 31.802 1.00 89.38 553 GLY A O 1
ATOM 4223 N N . PRO A 1 554 ? -29.109 -5.032 32.313 1.00 93.56 554 PRO A N 1
ATOM 4224 C CA . PRO A 1 554 ? -28.510 -5.951 31.351 1.00 93.56 554 PRO A CA 1
ATOM 4225 C C . PRO A 1 554 ? -28.791 -5.509 29.906 1.00 93.56 554 PRO A C 1
ATOM 4227 O O . PRO A 1 554 ? -29.935 -5.260 29.527 1.00 93.56 554 PRO A O 1
ATOM 4230 N N . GLN A 1 555 ? -27.739 -5.438 29.095 1.00 96.50 555 GLN A N 1
ATOM 4231 C CA . GLN A 1 555 ? -27.781 -5.118 27.669 1.00 96.50 555 GLN A CA 1
ATOM 4232 C C . GLN A 1 555 ? -27.515 -6.378 26.843 1.00 96.50 555 GLN A C 1
ATOM 4234 O O . GLN A 1 555 ? -26.645 -7.182 27.190 1.00 96.50 555 GLN A O 1
ATOM 4239 N N . ALA A 1 556 ? -28.243 -6.551 25.742 1.00 98.00 556 ALA A N 1
ATOM 4240 C CA . ALA A 1 556 ? -28.031 -7.662 24.824 1.00 98.00 556 ALA A CA 1
ATOM 4241 C C . ALA A 1 556 ? -26.942 -7.296 23.809 1.00 98.00 556 ALA A C 1
ATOM 4243 O O . ALA A 1 556 ? -27.006 -6.238 23.184 1.00 98.00 556 ALA A O 1
ATOM 4244 N N . VAL A 1 557 ? -25.954 -8.171 23.623 1.00 98.38 557 VAL A N 1
ATOM 4245 C CA . VAL A 1 557 ? -24.904 -7.999 22.614 1.00 98.38 557 VAL A CA 1
ATOM 4246 C C . VAL A 1 557 ? -25.140 -8.967 21.469 1.00 98.38 557 VAL A C 1
ATOM 4248 O O . VAL A 1 557 ? -25.253 -10.178 21.679 1.00 98.38 557 VAL A O 1
ATOM 4251 N N . PHE A 1 558 ? -25.161 -8.428 20.256 1.00 98.50 558 PHE A N 1
ATOM 4252 C CA . PHE A 1 558 ? -25.213 -9.196 19.022 1.00 98.50 558 PHE A CA 1
ATOM 4253 C C . PHE A 1 558 ? -23.909 -9.021 18.254 1.00 98.50 558 PHE A C 1
ATOM 4255 O O . PHE A 1 558 ? -23.412 -7.906 18.110 1.00 98.50 558 PHE A O 1
ATOM 4262 N N . ARG A 1 559 ? -23.365 -10.124 17.746 1.00 98.38 559 ARG A N 1
ATOM 4263 C CA . ARG A 1 559 ? -22.236 -10.117 16.817 1.00 98.38 559 ARG A CA 1
ATOM 4264 C C . ARG A 1 559 ? -22.764 -10.148 15.399 1.00 98.38 559 ARG A C 1
ATOM 4266 O O . ARG A 1 559 ? -23.736 -10.847 15.122 1.00 98.38 559 ARG A O 1
ATOM 4273 N N . TYR A 1 560 ? -22.112 -9.427 14.501 1.00 98.00 560 TYR A N 1
ATOM 4274 C CA . TYR A 1 560 ? -22.483 -9.413 13.098 1.00 98.00 560 TYR A CA 1
ATOM 4275 C C . TYR A 1 560 ? -21.264 -9.533 12.178 1.00 98.00 560 TYR A C 1
ATOM 4277 O O . TYR A 1 560 ? -20.131 -9.261 12.574 1.00 98.00 560 TYR A O 1
ATOM 4285 N N . SER A 1 561 ? -21.510 -9.961 10.939 1.00 97.62 561 SER A N 1
ATOM 4286 C CA . SER A 1 561 ? -20.508 -10.028 9.869 1.00 97.62 561 SER A CA 1
ATOM 4287 C C . SER A 1 561 ? -21.141 -9.685 8.524 1.00 97.62 561 SER A C 1
ATOM 4289 O O . SER A 1 561 ? -22.261 -10.112 8.229 1.00 97.62 561 SER A O 1
ATOM 4291 N N . VAL A 1 562 ? -20.418 -8.917 7.716 1.00 95.56 562 VAL A N 1
ATOM 4292 C CA . VAL A 1 562 ? -20.833 -8.403 6.411 1.00 95.56 562 VAL A CA 1
ATOM 4293 C C . VAL A 1 562 ? -19.704 -8.692 5.419 1.00 95.56 562 VAL A C 1
ATOM 4295 O O . VAL A 1 562 ? -18.725 -7.956 5.381 1.00 95.56 562 VAL A O 1
ATOM 4298 N N . PRO A 1 563 ? -19.797 -9.752 4.597 1.00 91.31 563 PRO A N 1
ATOM 4299 C CA . PRO A 1 563 ? -18.713 -10.115 3.676 1.00 91.31 563 PRO A CA 1
ATOM 4300 C C . PRO A 1 563 ? -18.452 -9.094 2.557 1.00 91.31 563 PRO A C 1
ATOM 4302 O O . PRO A 1 563 ? -17.343 -9.004 2.038 1.00 91.31 563 PRO A O 1
ATOM 4305 N N . SER A 1 564 ? -19.476 -8.338 2.161 1.00 84.88 564 SER A N 1
ATOM 4306 C CA . SER A 1 564 ? -19.384 -7.241 1.200 1.00 84.88 564 SER A CA 1
ATOM 4307 C C . SER A 1 564 ? -20.412 -6.194 1.600 1.00 84.88 564 SER A C 1
ATOM 4309 O O . SER A 1 564 ? -21.599 -6.506 1.680 1.00 84.88 564 SER A O 1
ATOM 4311 N N . GLY A 1 565 ? -19.951 -4.986 1.909 1.00 78.94 565 GLY A N 1
ATOM 4312 C CA . GLY A 1 565 ? -20.804 -3.915 2.407 1.00 78.94 565 GLY A CA 1
ATOM 4313 C C . GLY A 1 565 ? -20.264 -2.541 2.051 1.00 78.94 565 GLY A C 1
ATOM 4314 O O . GLY A 1 565 ? -19.365 -2.399 1.220 1.00 78.94 565 GLY A O 1
ATOM 4315 N N . HIS A 1 566 ? -20.824 -1.525 2.693 1.00 82.00 566 HIS A N 1
ATOM 4316 C CA . HIS A 1 566 ? -20.548 -0.123 2.389 1.00 82.00 566 HIS A CA 1
ATOM 4317 C C . HIS A 1 566 ? -19.503 0.504 3.316 1.00 82.00 566 HIS A C 1
ATOM 4319 O O . HIS A 1 566 ? -19.338 1.723 3.309 1.00 82.00 566 HIS A O 1
ATOM 4325 N N . TYR A 1 567 ? -18.779 -0.307 4.094 1.00 82.69 567 TYR A N 1
ATOM 4326 C CA . TYR A 1 567 ? -17.685 0.194 4.913 1.00 82.69 567 TYR A CA 1
ATOM 4327 C C . TYR A 1 567 ? -16.495 0.561 4.027 1.00 82.69 567 TYR A C 1
ATOM 4329 O O . TYR A 1 567 ? -15.766 -0.297 3.518 1.00 82.69 567 TYR A O 1
ATOM 4337 N N . GLU A 1 568 ? -16.354 1.863 3.795 1.00 79.56 568 GLU A N 1
ATOM 4338 C CA . GLU A 1 568 ? -15.254 2.436 3.041 1.00 79.56 568 GLU A CA 1
ATOM 4339 C C . GLU A 1 568 ? -14.043 2.599 3.952 1.00 79.56 568 GLU A C 1
ATOM 4341 O O . GLU A 1 568 ? -14.082 3.303 4.962 1.00 79.56 568 GLU A O 1
ATOM 4346 N N . VAL A 1 569 ? -12.946 1.974 3.553 1.00 75.31 569 VAL A N 1
ATOM 4347 C CA . VAL A 1 569 ? -11.649 2.171 4.176 1.00 75.31 569 VAL A CA 1
ATOM 4348 C C . VAL A 1 569 ? -10.762 2.970 3.236 1.00 75.31 569 VAL A C 1
ATOM 4350 O O . VAL A 1 569 ? -10.691 2.714 2.029 1.00 75.31 569 VAL A O 1
ATOM 4353 N N . GLY A 1 570 ? -10.101 3.972 3.803 1.00 65.31 570 GLY A N 1
ATOM 4354 C CA . GLY A 1 570 ? -9.302 4.932 3.064 1.00 65.31 570 GLY A CA 1
ATOM 4355 C C . GLY A 1 570 ? -7.903 5.042 3.643 1.00 65.31 570 GLY A C 1
ATOM 4356 O O . GLY A 1 570 ? -7.726 5.219 4.845 1.00 65.31 570 GLY A O 1
ATOM 4357 N N . PHE A 1 571 ? -6.905 5.009 2.770 1.00 62.50 571 PHE A N 1
ATOM 4358 C CA . PHE A 1 571 ? -5.544 5.401 3.087 1.00 62.50 571 PHE A CA 1
ATOM 4359 C C . PHE A 1 571 ? -5.116 6.513 2.131 1.00 62.50 571 PHE A C 1
ATOM 4361 O O . PHE A 1 571 ? -5.251 6.399 0.908 1.00 62.50 571 PHE A O 1
ATOM 4368 N N . CYS A 1 572 ? -4.573 7.603 2.679 1.00 59.88 572 CYS A N 1
ATOM 4369 C CA . CYS A 1 572 ? -4.128 8.744 1.888 1.00 59.88 572 CYS A CA 1
ATOM 4370 C C . CYS A 1 572 ? -2.784 8.462 1.199 1.00 59.88 572 CYS A C 1
ATOM 4372 O O . CYS A 1 572 ? -1.776 9.061 1.537 1.00 59.88 572 CYS A O 1
ATOM 4374 N N . CYS A 1 573 ? -2.889 7.651 0.146 1.00 60.84 573 CYS A N 1
ATOM 4375 C CA . CYS A 1 573 ? -2.244 7.711 -1.162 1.00 60.84 573 CYS A CA 1
ATOM 4376 C C . CYS A 1 573 ? -0.740 7.433 -1.343 1.00 60.84 573 CYS A C 1
ATOM 4378 O O . CYS A 1 573 ? 0.094 8.086 -0.735 1.00 60.84 573 CYS A O 1
ATOM 4380 N N . LEU A 1 574 ? -0.362 6.701 -2.397 1.00 54.22 574 LEU A N 1
ATOM 4381 C CA . LEU A 1 574 ? 0.976 6.869 -2.994 1.00 54.22 574 LEU A CA 1
ATOM 4382 C C . LEU A 1 574 ? 1.133 8.323 -3.479 1.00 54.22 574 LEU A C 1
ATOM 4384 O O . LEU A 1 574 ? 0.377 8.789 -4.335 1.00 54.22 574 LEU A O 1
ATOM 4388 N N . ALA A 1 575 ? 2.061 9.075 -2.881 1.00 50.03 575 ALA A N 1
ATOM 4389 C CA . ALA A 1 575 ? 2.261 10.489 -3.193 1.00 50.03 575 ALA A CA 1
ATOM 4390 C C . ALA A 1 575 ? 3.124 10.666 -4.438 1.00 50.03 575 ALA A C 1
ATOM 4392 O O . ALA A 1 575 ? 4.326 10.872 -4.329 1.00 50.03 575 ALA A O 1
ATOM 4393 N N . ASP A 1 576 ? 2.522 10.634 -5.619 1.00 52.50 576 ASP A N 1
ATOM 4394 C CA . ASP A 1 576 ? 3.191 11.128 -6.816 1.00 52.50 576 ASP A CA 1
ATOM 4395 C C . ASP A 1 576 ? 3.072 12.669 -6.926 1.00 52.50 576 ASP A C 1
ATOM 4397 O O . ASP A 1 576 ? 2.103 13.261 -6.444 1.00 52.50 576 ASP A O 1
ATOM 4401 N N . PRO A 1 577 ? 4.063 13.360 -7.524 1.00 42.62 577 PRO A N 1
ATOM 4402 C CA . PRO A 1 577 ? 4.132 14.827 -7.587 1.00 42.62 577 PRO A CA 1
ATOM 4403 C C . PRO A 1 577 ? 2.958 15.488 -8.323 1.00 42.62 577 PRO A C 1
ATOM 4405 O O . PRO A 1 577 ? 2.639 16.633 -8.017 1.00 42.62 577 PRO A O 1
ATOM 4408 N N . ASP A 1 578 ? 2.284 14.776 -9.232 1.00 45.16 578 ASP A N 1
ATOM 4409 C CA . ASP A 1 578 ? 1.151 15.310 -10.010 1.00 45.16 578 ASP A CA 1
ATOM 4410 C C . ASP A 1 578 ? -0.209 15.072 -9.338 1.00 45.16 578 ASP A C 1
ATOM 4412 O O . ASP A 1 578 ? -1.255 15.477 -9.845 1.00 45.16 578 ASP A O 1
ATOM 4416 N N . GLY A 1 579 ? -0.213 14.396 -8.191 1.00 47.06 579 GLY A N 1
ATOM 4417 C CA . GLY A 1 579 ? -1.432 14.006 -7.513 1.00 47.06 579 GLY A CA 1
ATOM 4418 C C . GLY A 1 579 ? -1.188 12.829 -6.594 1.00 47.06 579 GLY A C 1
ATOM 4419 O O . GLY A 1 579 ? -0.447 11.896 -6.888 1.00 47.06 579 GLY A O 1
ATOM 4420 N N . THR A 1 580 ? -1.847 12.872 -5.450 1.00 52.44 580 THR A N 1
ATOM 4421 C CA . THR A 1 580 ? -1.837 11.759 -4.515 1.00 52.44 580 THR A CA 1
ATOM 4422 C C . THR A 1 580 ? -2.957 10.821 -4.940 1.00 52.44 580 THR A C 1
ATOM 4424 O O . THR A 1 580 ? -4.090 11.280 -5.014 1.00 52.44 580 THR A O 1
ATOM 4427 N N . VAL A 1 581 ? -2.654 9.565 -5.285 1.00 54.62 581 VAL A N 1
ATOM 4428 C CA . VAL A 1 581 ? -3.674 8.574 -5.677 1.00 54.62 581 VAL A CA 1
ATOM 4429 C C . VAL A 1 581 ? -4.236 7.940 -4.410 1.00 54.62 581 VAL A C 1
ATOM 4431 O O . VAL A 1 581 ? -3.551 7.088 -3.842 1.00 54.62 581 VAL A O 1
ATOM 4434 N N . PRO A 1 582 ? -5.412 8.354 -3.907 1.00 61.00 582 PRO A N 1
ATOM 4435 C CA . PRO A 1 582 ? -5.908 7.836 -2.648 1.00 61.00 582 PRO A CA 1
ATOM 4436 C C . PRO A 1 582 ? -6.334 6.385 -2.814 1.00 61.00 582 PRO A C 1
ATOM 4438 O O . PRO A 1 582 ? -6.981 6.016 -3.793 1.00 61.00 582 PRO A O 1
ATOM 4441 N N . PHE A 1 583 ? -5.942 5.555 -1.852 1.00 64.25 583 PHE A N 1
ATOM 4442 C CA . PHE A 1 583 ? -6.440 4.197 -1.773 1.00 64.25 583 PHE A CA 1
ATOM 4443 C C . PHE A 1 583 ? -7.783 4.259 -1.057 1.00 64.25 583 PHE A C 1
ATOM 4445 O O . PHE A 1 583 ? -7.831 4.604 0.120 1.00 64.25 583 PHE A O 1
ATOM 4452 N N . HIS A 1 584 ? -8.853 3.949 -1.779 1.00 69.94 584 HIS A N 1
ATOM 4453 C CA . HIS A 1 584 ? -10.186 3.769 -1.223 1.00 69.94 584 HIS A CA 1
ATOM 4454 C C . HIS A 1 584 ? -10.712 2.427 -1.697 1.00 69.94 584 HIS A C 1
ATOM 4456 O O . HIS A 1 584 ? -10.702 2.144 -2.897 1.00 69.94 584 HIS A O 1
ATOM 4462 N N . THR A 1 585 ? -11.181 1.610 -0.766 1.00 72.19 585 THR A N 1
ATOM 4463 C CA . THR A 1 585 ? -11.912 0.393 -1.101 1.00 72.19 585 THR A CA 1
ATOM 4464 C C . THR A 1 585 ? -13.070 0.214 -0.142 1.00 72.19 585 THR A C 1
ATOM 4466 O O . THR A 1 585 ? -12.990 0.567 1.030 1.00 72.19 585 THR A O 1
ATOM 4469 N N . THR A 1 586 ? -14.148 -0.372 -0.638 1.00 80.44 586 THR A N 1
ATOM 4470 C CA . THR A 1 586 ? -15.152 -1.001 0.216 1.00 80.44 586 THR A CA 1
ATOM 4471 C C . THR A 1 586 ? -14.669 -2.403 0.546 1.00 80.44 586 THR A C 1
ATOM 4473 O O . THR A 1 586 ? -14.209 -3.111 -0.356 1.00 80.44 586 THR A O 1
ATOM 4476 N N . THR A 1 587 ? -14.747 -2.809 1.808 1.00 83.31 587 THR A N 1
ATOM 4477 C CA . THR A 1 587 ? -14.364 -4.161 2.227 1.00 83.31 587 THR A CA 1
ATOM 4478 C C . THR A 1 587 ? -15.459 -4.814 3.061 1.00 83.31 587 THR A C 1
ATOM 4480 O O . THR A 1 587 ? -16.387 -4.142 3.518 1.00 83.31 587 THR A O 1
ATOM 4483 N N . GLY A 1 588 ? -15.376 -6.134 3.228 1.00 91.81 588 GLY A N 1
ATOM 4484 C CA . GLY A 1 588 ? -16.156 -6.809 4.259 1.00 91.81 588 GLY A CA 1
ATOM 4485 C C . GLY A 1 588 ? -15.761 -6.302 5.647 1.00 91.81 588 GLY A C 1
ATOM 4486 O O . GLY A 1 588 ? -14.694 -5.711 5.817 1.00 91.81 588 GLY A O 1
ATOM 4487 N N . TYR A 1 589 ? -16.625 -6.485 6.633 1.00 95.69 589 TYR A N 1
ATOM 4488 C CA . TYR A 1 589 ? -16.351 -6.086 8.006 1.00 95.69 589 TYR A CA 1
ATOM 4489 C C . TYR A 1 589 ? -17.193 -6.884 8.998 1.00 95.69 589 TYR A C 1
ATOM 4491 O O . TYR A 1 589 ? -18.239 -7.452 8.664 1.00 95.69 589 TYR A O 1
ATOM 4499 N N . HIS A 1 590 ? -16.767 -6.876 10.253 1.00 97.94 590 HIS A N 1
ATOM 4500 C CA . HIS A 1 590 ? -17.489 -7.493 11.357 1.00 97.94 590 HIS A CA 1
ATOM 4501 C C . HIS A 1 590 ? -17.473 -6.600 12.596 1.00 97.94 590 HIS A C 1
ATOM 4503 O O . HIS A 1 590 ? -16.786 -5.581 12.650 1.00 97.94 590 HIS A O 1
ATOM 4509 N N . GLY A 1 591 ? -18.260 -6.971 13.600 1.00 97.94 591 GLY A N 1
ATOM 4510 C CA . GLY A 1 591 ? -18.271 -6.257 14.866 1.00 97.94 591 GLY A CA 1
ATOM 4511 C C . GLY A 1 591 ? -19.379 -6.718 15.794 1.00 97.94 591 GLY A C 1
ATOM 4512 O O . GLY A 1 591 ? -19.984 -7.779 15.614 1.00 97.94 591 GLY A O 1
ATOM 4513 N N . GLU A 1 592 ? -19.640 -5.907 16.811 1.00 98.38 592 GLU A N 1
ATOM 4514 C CA . GLU A 1 592 ? -20.675 -6.151 17.805 1.00 98.38 592 GLU A CA 1
ATOM 4515 C C . GLU A 1 592 ? -21.535 -4.904 18.008 1.00 98.38 592 GLU A C 1
ATOM 4517 O O . GLU A 1 592 ? -21.051 -3.773 17.937 1.00 98.38 592 GLU A O 1
ATOM 4522 N N . ILE A 1 593 ? -22.819 -5.120 18.284 1.00 98.25 593 ILE A N 1
ATOM 4523 C CA . ILE A 1 593 ? -23.787 -4.083 18.634 1.00 98.25 593 ILE A CA 1
ATOM 4524 C C . ILE A 1 593 ? -24.404 -4.412 19.996 1.00 98.25 593 ILE A C 1
ATOM 4526 O O . ILE A 1 593 ? -24.900 -5.518 20.221 1.00 98.25 593 ILE A O 1
ATOM 4530 N N . THR A 1 594 ? -24.352 -3.451 20.916 1.00 98.00 594 THR A N 1
ATOM 4531 C CA . THR A 1 594 ? -24.912 -3.563 22.267 1.00 98.00 594 THR A CA 1
ATOM 4532 C C . THR A 1 594 ? -26.209 -2.773 22.331 1.00 98.00 594 THR A C 1
ATOM 4534 O O . THR A 1 594 ? -26.207 -1.557 22.108 1.00 98.00 594 THR A O 1
ATOM 4537 N N . ILE A 1 595 ? -27.308 -3.456 22.647 1.00 97.44 595 ILE A N 1
ATOM 4538 C CA . ILE A 1 595 ? -28.657 -2.892 22.616 1.00 97.44 595 ILE A CA 1
ATOM 4539 C C . ILE A 1 595 ? -29.403 -3.089 23.933 1.00 97.44 595 ILE A C 1
ATOM 4541 O O . ILE A 1 595 ? -29.258 -4.104 24.6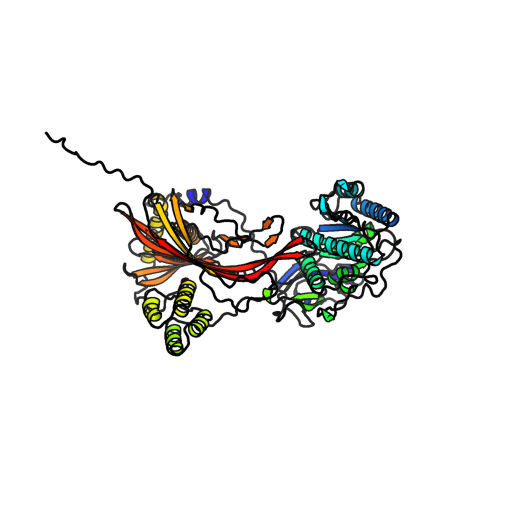20 1.00 97.44 595 ILE A O 1
ATOM 4545 N N . ASN A 1 596 ? -30.276 -2.135 24.240 1.00 96.81 596 ASN A N 1
ATOM 4546 C CA . ASN A 1 596 ? -31.260 -2.282 25.296 1.00 96.81 596 ASN A CA 1
ATOM 4547 C C . ASN A 1 596 ? -32.358 -3.255 24.848 1.00 96.81 596 ASN A C 1
ATOM 4549 O O . ASN A 1 596 ? -33.024 -2.983 23.845 1.00 96.81 596 ASN A O 1
ATOM 4553 N N . PRO A 1 597 ? -32.600 -4.359 25.576 1.00 95.88 597 PRO A N 1
ATOM 4554 C CA . PRO A 1 597 ? -33.564 -5.366 25.145 1.00 95.88 597 PRO A CA 1
ATOM 4555 C C . PRO A 1 597 ? -35.013 -4.851 25.127 1.00 95.88 597 PRO A C 1
ATOM 4557 O O . PRO A 1 597 ? -35.830 -5.323 24.334 1.00 95.88 597 PRO A O 1
ATOM 4560 N N . GLU A 1 598 ? -35.357 -3.882 25.979 1.00 95.00 598 GLU A N 1
ATOM 4561 C CA . GLU A 1 598 ? -36.718 -3.354 26.110 1.00 95.00 598 GLU A CA 1
ATOM 4562 C C . GLU A 1 598 ? -37.021 -2.260 25.084 1.00 95.00 598 GLU A C 1
ATOM 4564 O O . GLU A 1 598 ? -38.089 -2.278 24.472 1.00 95.00 598 GLU A O 1
ATOM 4569 N N . SER A 1 599 ? -36.086 -1.330 24.876 1.00 94.12 599 SER A N 1
ATOM 4570 C CA . SER A 1 599 ? -36.290 -0.156 24.018 1.00 94.12 599 SER A CA 1
ATOM 4571 C C . SER A 1 599 ? -35.680 -0.274 22.621 1.00 94.12 599 SER A C 1
ATOM 4573 O O . SER A 1 599 ? -36.065 0.483 21.736 1.00 94.12 599 SER A O 1
ATOM 4575 N N . GLY A 1 600 ? -34.729 -1.189 22.406 1.00 94.75 600 GLY A N 1
ATOM 4576 C CA . GLY A 1 600 ? -33.962 -1.297 21.161 1.00 94.75 600 GLY A CA 1
ATOM 4577 C C . GLY A 1 600 ? -32.868 -0.235 20.989 1.00 94.75 600 GLY A C 1
ATOM 4578 O O . GLY A 1 600 ? -32.182 -0.246 19.967 1.00 94.75 600 GLY A O 1
ATOM 4579 N N . ILE A 1 601 ? -32.682 0.663 21.968 1.00 94.81 601 ILE A N 1
ATOM 4580 C CA . ILE A 1 601 ? -31.640 1.703 21.944 1.00 94.81 601 ILE A CA 1
ATOM 4581 C C . ILE A 1 601 ? -30.260 1.057 21.829 1.00 94.81 601 ILE A C 1
ATOM 4583 O O . ILE A 1 601 ? -29.936 0.142 22.583 1.00 94.81 601 ILE A O 1
ATOM 4587 N N . VAL A 1 602 ? -29.433 1.578 20.924 1.00 95.88 602 VAL A N 1
ATOM 4588 C CA . VAL A 1 602 ? -28.034 1.165 20.767 1.00 95.88 602 VAL A CA 1
ATOM 4589 C C . VAL A 1 602 ? -27.148 1.982 21.704 1.00 95.88 602 VAL A C 1
ATOM 4591 O O . VAL A 1 602 ? -27.163 3.210 21.643 1.00 95.88 602 VAL A O 1
ATOM 4594 N N . TYR A 1 603 ? -26.361 1.302 22.540 1.00 95.94 603 TYR A N 1
ATOM 4595 C CA . TYR A 1 603 ? -25.405 1.930 23.461 1.00 95.94 603 TYR A CA 1
ATOM 4596 C C . TYR A 1 603 ? -23.951 1.785 23.026 1.00 95.94 603 TYR A C 1
ATOM 4598 O O . TYR A 1 603 ? -23.115 2.579 23.440 1.00 95.94 603 TYR A O 1
ATOM 4606 N N . ARG A 1 604 ? -23.633 0.799 22.185 1.00 96.94 604 ARG A N 1
ATOM 4607 C CA . ARG A 1 604 ? -22.281 0.619 21.657 1.00 96.94 604 ARG A CA 1
ATOM 4608 C C . ARG A 1 604 ? -22.317 -0.096 20.317 1.00 96.94 604 ARG A C 1
ATOM 4610 O O . ARG A 1 604 ? -23.127 -1.003 20.129 1.00 96.94 604 ARG A O 1
ATOM 4617 N N . ILE A 1 605 ? -21.418 0.281 19.417 1.00 97.94 605 ILE A N 1
ATOM 4618 C CA . ILE A 1 605 ? -21.169 -0.424 18.162 1.00 97.94 605 ILE A CA 1
ATOM 4619 C C . ILE A 1 605 ? -19.667 -0.479 17.877 1.00 97.94 605 ILE A C 1
ATOM 4621 O O . ILE A 1 605 ? -18.953 0.492 18.123 1.00 97.94 605 ILE A O 1
ATOM 4625 N N . THR A 1 606 ? -19.186 -1.606 17.360 1.00 98.12 606 THR A N 1
ATOM 4626 C CA . THR A 1 606 ? -17.851 -1.722 16.756 1.00 98.12 606 THR A CA 1
ATOM 4627 C C . THR A 1 606 ? -17.980 -2.084 15.291 1.00 98.12 606 THR A C 1
ATOM 4629 O O . THR A 1 606 ? -18.906 -2.803 14.935 1.00 98.12 606 THR A O 1
ATOM 4632 N N . VAL A 1 607 ? -17.056 -1.605 14.463 1.00 96.50 607 VAL A N 1
ATOM 4633 C CA . VAL A 1 607 ? -16.885 -1.944 13.047 1.00 96.50 607 VAL A CA 1
ATOM 4634 C C . VAL A 1 607 ? -15.399 -2.226 12.834 1.00 96.50 607 VAL A C 1
ATOM 4636 O O . VAL A 1 607 ? -14.574 -1.379 13.162 1.00 96.50 607 VAL A O 1
ATOM 4639 N N . GLN A 1 608 ? -15.055 -3.407 12.329 1.00 96.44 608 GLN A N 1
ATOM 4640 C CA . GLN A 1 608 ? -13.682 -3.869 12.107 1.00 96.44 608 GLN A CA 1
ATOM 4641 C C . GLN A 1 608 ? -13.549 -4.343 10.661 1.00 96.44 608 GLN A C 1
ATOM 4643 O O . GLN A 1 608 ? -14.271 -5.251 10.245 1.00 96.44 608 GLN A O 1
ATOM 4648 N N . ALA A 1 609 ? -12.660 -3.717 9.890 1.00 93.69 609 ALA A N 1
ATOM 4649 C CA . ALA A 1 609 ? -12.463 -4.045 8.481 1.00 93.69 609 ALA A CA 1
ATOM 4650 C C . ALA A 1 609 ? -11.864 -5.449 8.285 1.00 93.69 609 ALA A C 1
ATOM 4652 O O . ALA A 1 609 ? -10.781 -5.746 8.789 1.00 93.69 609 ALA A O 1
ATOM 4653 N N . ASP A 1 610 ? -12.491 -6.265 7.440 1.00 92.44 610 ASP A N 1
ATOM 4654 C CA . ASP A 1 610 ? -11.924 -7.522 6.947 1.00 92.44 610 ASP A CA 1
ATOM 4655 C C . ASP A 1 610 ? -11.035 -7.224 5.736 1.00 92.44 610 ASP A C 1
ATOM 4657 O O . ASP A 1 610 ? -11.464 -7.310 4.584 1.00 92.44 610 ASP A O 1
ATOM 4661 N N . LEU A 1 611 ? -9.802 -6.782 5.985 1.00 86.75 611 LEU A N 1
ATOM 4662 C CA . LEU A 1 611 ? -8.880 -6.349 4.935 1.00 86.75 611 LEU A CA 1
ATOM 4663 C C . LEU A 1 611 ? -8.218 -7.532 4.233 1.00 86.75 611 LEU A C 1
ATOM 4665 O O . LEU A 1 611 ? -7.713 -8.460 4.865 1.00 86.75 611 LEU A O 1
ATOM 4669 N N . ALA A 1 612 ? -8.174 -7.467 2.901 1.00 81.56 612 ALA A N 1
ATOM 4670 C CA . ALA A 1 612 ? -7.395 -8.418 2.125 1.00 81.56 612 ALA A CA 1
ATOM 4671 C C . ALA A 1 612 ? -5.900 -8.306 2.496 1.00 81.56 612 ALA A C 1
ATOM 4673 O O . ALA A 1 612 ? -5.408 -7.199 2.741 1.00 81.56 612 ALA A O 1
ATOM 4674 N N . PRO A 1 613 ? -5.152 -9.422 2.506 1.00 77.12 613 PRO A N 1
ATOM 4675 C CA . PRO A 1 613 ? -3.711 -9.384 2.727 1.00 77.12 613 PRO A CA 1
ATOM 4676 C C . PRO A 1 613 ? -2.997 -8.460 1.732 1.00 77.12 613 PRO A C 1
ATOM 4678 O O . PRO A 1 613 ? -3.428 -8.329 0.585 1.00 77.12 613 PRO A O 1
ATOM 4681 N N . ARG A 1 614 ? -1.858 -7.891 2.149 1.00 73.62 614 ARG A N 1
ATOM 4682 C CA . ARG A 1 614 ? -0.943 -7.083 1.312 1.00 73.62 614 ARG A CA 1
ATOM 4683 C C . ARG A 1 614 ? -1.514 -5.762 0.784 1.00 73.62 614 ARG A C 1
ATOM 4685 O O . ARG A 1 614 ? -0.895 -5.111 -0.056 1.00 73.62 614 ARG A O 1
ATOM 4692 N N . LEU A 1 615 ? -2.660 -5.323 1.297 1.00 78.56 615 LEU A N 1
ATOM 4693 C CA . LEU A 1 615 ? -3.075 -3.935 1.141 1.00 78.56 615 LEU A CA 1
ATOM 4694 C C . LEU A 1 615 ? -2.074 -3.013 1.862 1.00 78.56 615 LEU A C 1
ATOM 4696 O O . LEU A 1 615 ? -1.455 -3.423 2.847 1.00 78.56 615 LEU A O 1
ATOM 4700 N N . PRO A 1 616 ? -1.944 -1.734 1.459 1.00 79.75 616 PRO A N 1
ATOM 4701 C CA . PRO A 1 616 ? -1.145 -0.745 2.191 1.00 79.75 616 PRO A CA 1
ATOM 4702 C C . PRO A 1 616 ? -1.753 -0.383 3.564 1.00 79.75 616 PRO A C 1
ATOM 4704 O O . PRO A 1 616 ? -1.441 0.660 4.134 1.00 79.75 616 PRO A O 1
ATOM 4707 N N . MET A 1 617 ? -2.635 -1.229 4.095 1.00 85.12 617 MET A N 1
ATOM 4708 C CA . MET A 1 617 ? -3.370 -1.087 5.337 1.00 85.12 617 MET A CA 1
ATOM 4709 C C . MET A 1 617 ? -3.719 -2.477 5.878 1.00 85.12 617 MET A C 1
ATOM 4711 O O . MET A 1 617 ? -4.197 -3.327 5.132 1.00 85.12 617 MET A O 1
ATOM 4715 N N . LEU A 1 618 ? -3.476 -2.685 7.171 1.00 87.25 618 LEU A N 1
ATOM 4716 C CA . LEU A 1 618 ? -3.667 -3.957 7.882 1.00 87.25 618 LEU A CA 1
ATOM 4717 C C . LEU A 1 618 ? -4.788 -3.905 8.914 1.00 87.25 618 LEU A C 1
ATOM 4719 O O . LEU A 1 618 ? -5.273 -4.946 9.344 1.00 87.25 618 LEU A O 1
ATOM 4723 N N . ARG A 1 619 ? -5.183 -2.703 9.340 1.00 90.44 619 ARG A N 1
ATOM 4724 C CA . ARG A 1 619 ? -6.226 -2.509 10.345 1.00 90.44 619 ARG A CA 1
ATOM 4725 C C . ARG A 1 619 ? -6.967 -1.209 10.088 1.00 90.44 619 ARG A C 1
ATOM 4727 O O . ARG A 1 619 ? -6.323 -0.212 9.765 1.00 90.44 619 ARG A O 1
ATOM 4734 N N . SER A 1 620 ? -8.286 -1.231 10.245 1.00 92.19 620 SER A N 1
ATOM 4735 C CA . SER A 1 620 ? -9.150 -0.052 10.211 1.00 92.19 620 SER A CA 1
ATOM 4736 C C . SER A 1 620 ? -10.414 -0.379 10.998 1.00 92.19 620 SER A C 1
ATOM 4738 O O . SER A 1 620 ? -11.302 -1.068 10.495 1.00 92.19 620 SER A O 1
ATOM 4740 N N . ASP A 1 621 ? -10.447 0.072 12.250 1.00 94.69 621 ASP A N 1
ATOM 4741 C CA . ASP A 1 621 ? -11.529 -0.244 13.173 1.00 94.69 621 ASP A CA 1
ATOM 4742 C C . ASP A 1 621 ? -12.077 1.030 13.821 1.00 94.69 621 ASP A C 1
ATOM 4744 O O . ASP A 1 621 ? -11.326 1.955 14.146 1.00 94.69 621 ASP A O 1
ATOM 4748 N N . VAL A 1 622 ? -13.390 1.054 14.052 1.00 95.69 622 VAL A N 1
ATOM 4749 C CA . VAL A 1 622 ? -14.109 2.144 14.720 1.00 95.69 622 VAL A CA 1
ATOM 4750 C C . VAL A 1 622 ? -15.035 1.578 15.790 1.00 95.69 622 VAL A C 1
ATOM 4752 O O . VAL A 1 622 ? -15.814 0.660 15.542 1.00 95.69 622 VAL A O 1
ATOM 4755 N N . MET A 1 623 ? -14.960 2.131 16.992 1.00 97.44 623 MET A N 1
ATOM 4756 C CA . MET A 1 623 ? -15.869 1.873 18.101 1.00 97.44 623 MET A CA 1
ATOM 4757 C C . MET A 1 623 ? -16.576 3.180 18.455 1.00 97.44 623 MET A C 1
ATOM 4759 O O . MET A 1 623 ? -15.941 4.235 18.490 1.00 97.44 623 MET A O 1
ATOM 4763 N N . VAL A 1 624 ? -17.883 3.120 18.708 1.00 97.31 624 VAL A N 1
ATOM 4764 C CA . VAL A 1 624 ? -18.663 4.256 19.215 1.00 97.31 624 VAL A CA 1
ATOM 4765 C C . VAL A 1 624 ? -19.528 3.797 20.380 1.00 97.31 624 VAL A C 1
ATOM 4767 O O . VAL A 1 624 ? -20.266 2.817 20.261 1.00 97.31 624 VAL A O 1
ATOM 4770 N N . GLU A 1 625 ? -19.477 4.540 21.480 1.00 96.50 625 GLU A N 1
ATOM 4771 C CA . GLU A 1 625 ? -20.388 4.424 22.614 1.00 96.50 625 GLU A CA 1
ATOM 4772 C C . GLU A 1 625 ? -21.359 5.599 22.643 1.00 96.50 625 GLU A C 1
ATOM 4774 O O . GLU A 1 625 ? -21.010 6.748 22.357 1.00 96.50 625 GLU A O 1
ATOM 4779 N N . TYR A 1 626 ? -22.592 5.299 23.032 1.00 95.31 626 TYR A N 1
ATOM 4780 C CA . TYR A 1 626 ? -23.692 6.242 23.113 1.00 95.31 626 TYR A CA 1
ATOM 4781 C C . TYR A 1 626 ? -24.204 6.345 24.547 1.00 95.31 626 TYR A C 1
ATOM 4783 O O . TYR A 1 626 ? -24.198 5.375 25.301 1.00 95.31 626 TYR A O 1
ATOM 4791 N N . GLY A 1 627 ? -24.700 7.519 24.923 1.00 93.62 627 GLY A N 1
ATOM 4792 C CA . GLY A 1 627 ? -25.232 7.772 26.255 1.00 93.62 627 GLY A CA 1
ATOM 4793 C C . GLY A 1 627 ? -26.333 8.832 26.269 1.00 93.62 627 GLY A C 1
ATOM 4794 O O . GLY A 1 627 ? -26.502 9.575 25.298 1.00 93.62 627 GLY A O 1
ATOM 4795 N N . PRO A 1 628 ? -27.114 8.900 27.361 1.00 92.75 628 PRO A N 1
ATOM 4796 C CA . PRO A 1 628 ? -28.175 9.886 27.511 1.00 92.75 628 PRO A CA 1
ATOM 4797 C C . PRO A 1 628 ? -27.612 11.300 27.714 1.00 92.75 628 PRO A C 1
ATOM 4799 O O . PRO A 1 628 ? -26.783 11.535 28.590 1.00 92.75 628 PRO A O 1
ATOM 4802 N N . VAL A 1 629 ? -28.131 12.260 26.950 1.00 92.06 629 VAL A N 1
ATOM 4803 C CA . VAL A 1 629 ? -27.806 13.688 27.021 1.00 92.06 629 VAL A CA 1
ATOM 4804 C C . VAL A 1 629 ? -29.097 14.496 27.129 1.00 92.06 629 VAL A C 1
ATOM 4806 O O . VAL A 1 629 ? -29.971 14.431 26.264 1.00 92.06 629 VAL A O 1
ATOM 4809 N N . SER A 1 630 ? -29.221 15.284 28.195 1.00 91.06 630 SER A N 1
ATOM 4810 C CA . SER A 1 630 ? -30.385 16.144 28.428 1.00 91.06 630 SER A CA 1
ATOM 4811 C C . SER A 1 630 ? -30.254 17.465 27.669 1.00 91.06 630 SER A C 1
ATOM 4813 O O . SER A 1 630 ? -29.397 18.286 27.987 1.00 91.06 630 SER A O 1
ATOM 4815 N N . LEU A 1 631 ? -31.134 17.699 26.694 1.00 87.88 631 LEU A N 1
ATOM 4816 C CA . LEU A 1 631 ? -31.161 18.898 25.856 1.00 87.88 631 LEU A CA 1
ATOM 4817 C C . LEU A 1 631 ? -32.574 19.472 25.773 1.00 87.88 631 LEU A C 1
ATOM 4819 O O . LEU A 1 631 ? -33.515 18.813 25.340 1.00 87.88 631 LEU A O 1
ATOM 4823 N N . GLY A 1 632 ? -32.733 20.734 26.179 1.00 82.06 632 GLY A N 1
ATOM 4824 C CA . GLY A 1 632 ? -34.011 21.446 26.070 1.00 82.06 632 GLY A CA 1
ATOM 4825 C C . GLY A 1 632 ? -35.190 20.761 26.771 1.00 82.06 632 GLY A C 1
ATOM 4826 O O . GLY A 1 632 ? -36.314 20.893 26.295 1.00 82.06 632 GLY A O 1
ATOM 4827 N N . GLY A 1 633 ? -34.939 20.033 27.866 1.00 83.75 633 GLY A N 1
ATOM 4828 C CA . GLY A 1 633 ? -35.958 19.300 28.629 1.00 83.75 633 GLY A CA 1
ATOM 4829 C C . GLY A 1 633 ? -36.282 17.897 28.103 1.00 83.75 633 GLY A C 1
ATOM 4830 O O . GLY A 1 633 ? -37.156 17.247 28.664 1.00 83.75 633 GLY A O 1
ATOM 4831 N N . GLN A 1 634 ? -35.588 17.430 27.061 1.00 87.56 634 GLN A N 1
ATOM 4832 C CA . GLN A 1 634 ? -35.703 16.078 26.509 1.00 87.56 634 GLN A CA 1
ATOM 4833 C C . GLN A 1 634 ? -34.369 15.336 26.632 1.00 87.56 634 GLN A C 1
ATOM 4835 O O . GLN A 1 634 ? -33.309 15.963 26.630 1.00 87.56 634 GLN A O 1
ATOM 4840 N N . THR A 1 635 ? -34.407 14.010 26.726 1.00 88.62 635 THR A N 1
ATOM 4841 C CA . THR A 1 635 ? -33.202 13.170 26.726 1.00 88.62 635 THR A CA 1
ATOM 4842 C C . THR A 1 635 ? -32.989 12.580 25.340 1.00 88.62 635 THR A C 1
ATOM 4844 O O . THR A 1 635 ? -33.886 11.951 24.788 1.00 88.62 635 THR A O 1
ATOM 4847 N N . TYR A 1 636 ? -31.788 12.762 24.801 1.00 89.12 636 TYR A N 1
ATOM 4848 C CA . TYR A 1 636 ? -31.350 12.194 23.528 1.00 89.12 636 TYR A CA 1
ATOM 4849 C C . TYR A 1 636 ? -30.229 11.193 23.768 1.00 89.12 636 TYR A C 1
ATOM 4851 O O . TYR A 1 636 ? -29.475 11.332 24.726 1.00 89.12 636 TYR A O 1
ATOM 4859 N N . ILE A 1 637 ? -30.108 10.196 22.899 1.00 91.06 637 ILE A N 1
ATOM 4860 C CA . ILE A 1 637 ? -28.981 9.266 22.911 1.00 91.06 637 ILE A CA 1
ATOM 4861 C C . ILE A 1 637 ? -27.949 9.782 21.910 1.00 91.06 637 ILE A C 1
ATOM 4863 O O . ILE A 1 637 ? -28.207 9.816 20.708 1.00 91.06 637 ILE A O 1
ATOM 4867 N N . CYS A 1 638 ? -26.803 10.227 22.415 1.00 92.62 638 CYS A N 1
ATOM 4868 C CA . CYS A 1 638 ? -25.738 10.838 21.622 1.00 92.62 638 CYS A CA 1
ATOM 4869 C C . CYS A 1 638 ? -24.424 10.071 21.812 1.00 92.62 638 CYS A C 1
ATOM 4871 O O . CYS A 1 638 ? -24.269 9.417 22.844 1.00 92.62 638 CYS A O 1
ATOM 4873 N N . PRO A 1 639 ? -23.469 10.166 20.867 1.00 94.25 639 PRO A N 1
ATOM 4874 C CA . PRO A 1 639 ? -22.109 9.686 21.089 1.00 94.25 639 PRO A CA 1
ATOM 4875 C C . PRO A 1 639 ? -21.529 10.273 22.380 1.00 94.25 639 PRO A C 1
ATOM 4877 O O . PRO A 1 639 ? -21.759 11.438 22.687 1.00 94.25 639 PRO A O 1
ATOM 4880 N N . VAL A 1 640 ? -20.787 9.487 23.146 1.00 95.69 640 VAL A N 1
ATOM 4881 C CA . VAL A 1 640 ? -20.074 9.970 24.344 1.00 95.69 640 VAL A CA 1
ATOM 4882 C C . VAL A 1 640 ? -18.587 9.663 24.261 1.00 95.69 640 VAL A C 1
ATOM 4884 O O . VAL A 1 640 ? -17.767 10.478 24.685 1.00 95.69 640 VAL A O 1
ATOM 4887 N N . HIS A 1 641 ? -18.247 8.545 23.624 1.00 96.25 641 HIS A N 1
ATOM 4888 C CA . HIS A 1 641 ? -16.885 8.077 23.431 1.00 96.25 641 HIS A CA 1
ATOM 4889 C C . HIS A 1 641 ? -16.759 7.379 22.076 1.00 96.25 641 HIS A C 1
ATOM 4891 O O . HIS A 1 641 ? -17.714 6.769 21.590 1.00 96.25 641 HIS A O 1
ATOM 4897 N N . SER A 1 642 ? -15.607 7.503 21.430 1.00 96.50 642 SER A N 1
ATOM 4898 C CA . SER A 1 642 ? -15.284 6.754 20.224 1.00 96.50 642 SER A CA 1
ATOM 4899 C C . SER A 1 642 ? -13.789 6.501 20.156 1.00 96.50 642 SER A C 1
ATOM 4901 O O . SER A 1 642 ? -12.995 7.396 20.426 1.00 96.50 642 SER A O 1
ATOM 4903 N N . VAL A 1 643 ? -13.420 5.290 19.752 1.00 96.75 643 VAL A N 1
ATOM 4904 C CA . VAL A 1 643 ? -12.033 4.919 19.468 1.00 96.75 643 VAL A CA 1
ATOM 4905 C C . VAL A 1 643 ? -11.938 4.545 18.005 1.00 96.75 643 VAL A C 1
ATOM 4907 O O . VAL A 1 643 ? -12.747 3.766 17.503 1.00 96.75 643 VAL A O 1
ATOM 4910 N N . SER A 1 644 ? -10.948 5.087 17.310 1.00 95.00 644 SER A N 1
ATOM 4911 C CA . SER A 1 644 ? -10.622 4.693 15.941 1.00 95.00 644 SER A CA 1
ATOM 4912 C C . SER A 1 644 ? -9.165 4.266 15.879 1.00 95.00 644 SER A C 1
ATOM 4914 O O . SER A 1 644 ? -8.307 4.971 16.396 1.00 95.00 644 SER A O 1
ATOM 4916 N N . ILE A 1 645 ? -8.871 3.125 15.262 1.00 93.81 645 ILE A N 1
ATOM 4917 C CA . ILE A 1 645 ? -7.499 2.633 15.096 1.00 93.81 645 ILE A CA 1
ATOM 4918 C C . ILE A 1 645 ? -7.257 2.248 13.642 1.00 93.81 645 ILE A C 1
ATOM 4920 O O . ILE A 1 645 ? -8.071 1.578 13.008 1.00 93.81 645 ILE A O 1
ATOM 4924 N N . SER A 1 646 ? -6.110 2.662 13.116 1.00 91.38 646 SER A N 1
ATOM 4925 C CA . SER A 1 646 ? -5.638 2.287 11.790 1.00 91.38 646 SER A CA 1
ATOM 4926 C C . SER A 1 646 ? -4.184 1.849 11.861 1.00 91.38 646 SER A C 1
ATOM 4928 O O . SER A 1 646 ? -3.399 2.434 12.604 1.00 91.38 646 SER A O 1
ATOM 4930 N N . ARG A 1 647 ? -3.817 0.837 11.071 1.00 89.50 647 ARG A N 1
ATOM 4931 C CA . ARG A 1 647 ? -2.416 0.500 10.794 1.00 89.50 647 ARG A CA 1
ATOM 4932 C C . ARG A 1 647 ? -2.216 0.480 9.291 1.00 89.50 647 ARG A C 1
ATOM 4934 O O . ARG A 1 647 ? -2.731 -0.405 8.610 1.00 89.50 647 ARG A O 1
ATOM 4941 N N . SER A 1 648 ? -1.470 1.448 8.772 1.00 85.81 648 SER A N 1
ATOM 4942 C CA . SER A 1 648 ? -1.274 1.640 7.330 1.00 85.81 648 SER A CA 1
ATOM 4943 C C . SER A 1 648 ? 0.151 2.044 6.995 1.00 85.81 648 SER A C 1
ATOM 4945 O O . SER A 1 648 ? 0.848 2.600 7.839 1.00 85.81 648 SER A O 1
ATOM 4947 N N . ARG A 1 649 ? 0.593 1.748 5.771 1.00 83.44 649 ARG A N 1
ATOM 4948 C CA . ARG A 1 649 ? 1.909 2.143 5.266 1.00 83.44 649 ARG A CA 1
ATOM 4949 C C . ARG A 1 649 ? 2.065 3.649 5.393 1.00 83.44 649 ARG A C 1
ATOM 4951 O O . ARG A 1 649 ? 1.176 4.389 5.014 1.00 83.44 649 ARG A O 1
ATOM 4958 N N . THR A 1 650 ? 3.201 4.142 5.854 1.00 81.44 650 THR A N 1
ATOM 4959 C CA . THR A 1 650 ? 3.521 5.561 5.689 1.00 81.44 650 THR A CA 1
ATOM 4960 C C . THR A 1 650 ? 3.902 5.842 4.239 1.00 81.44 650 THR A C 1
ATOM 4962 O O . THR A 1 650 ? 4.224 4.934 3.473 1.00 81.44 650 THR A O 1
ATOM 4965 N N . ILE A 1 651 ? 3.891 7.113 3.838 1.00 78.94 651 ILE A N 1
ATOM 4966 C CA . ILE A 1 651 ? 4.432 7.528 2.540 1.00 78.94 651 ILE A CA 1
ATOM 4967 C C . ILE A 1 651 ? 5.689 8.344 2.754 1.00 78.94 651 ILE A C 1
ATOM 4969 O O . ILE A 1 651 ? 5.767 9.195 3.650 1.00 78.94 651 ILE A O 1
ATOM 4973 N N . ARG A 1 652 ? 6.674 8.096 1.899 1.00 80.94 652 ARG A N 1
ATOM 4974 C CA . ARG A 1 652 ? 7.896 8.886 1.813 1.00 80.94 652 ARG A CA 1
ATOM 4975 C C . ARG A 1 652 ? 8.007 9.446 0.407 1.00 80.94 652 ARG A C 1
ATOM 4977 O O . ARG A 1 652 ? 7.785 8.740 -0.572 1.00 80.94 652 ARG A O 1
ATOM 4984 N N . LEU A 1 653 ? 8.304 10.738 0.326 1.00 81.31 653 LEU A N 1
ATOM 4985 C CA . LEU A 1 653 ? 8.566 11.409 -0.938 1.00 81.31 653 LEU A CA 1
ATOM 4986 C C . LEU A 1 653 ? 10.072 11.363 -1.182 1.00 81.31 653 LEU A C 1
ATOM 4988 O O . LEU A 1 653 ? 10.832 12.064 -0.511 1.00 81.31 653 LEU A O 1
ATOM 4992 N N . LEU A 1 654 ? 10.499 10.519 -2.113 1.00 83.06 654 LEU A N 1
ATOM 4993 C CA . LEU A 1 654 ? 11.895 10.462 -2.526 1.00 83.06 654 LEU A CA 1
ATOM 4994 C C . LEU A 1 654 ? 12.170 11.547 -3.552 1.00 83.06 654 LEU A C 1
ATOM 4996 O O . LEU A 1 654 ? 11.298 11.882 -4.347 1.00 83.06 654 LEU A O 1
ATOM 5000 N N . HIS A 1 655 ? 13.391 12.070 -3.524 1.00 85.50 655 HIS A N 1
ATOM 5001 C CA . HIS A 1 655 ? 13.893 13.026 -4.502 1.00 85.50 655 HIS A CA 1
ATOM 5002 C C . HIS A 1 655 ? 15.074 12.383 -5.225 1.00 85.50 655 HIS A C 1
ATOM 5004 O O . HIS A 1 655 ? 16.202 12.438 -4.741 1.00 85.50 655 HIS A O 1
ATOM 5010 N N . GLN A 1 656 ? 14.809 11.736 -6.358 1.00 84.12 656 GLN A N 1
ATOM 5011 C CA . GLN A 1 656 ? 15.837 11.116 -7.197 1.00 84.12 656 GLN A CA 1
ATOM 5012 C C . GLN A 1 656 ? 15.619 11.477 -8.654 1.00 84.12 656 GLN A C 1
ATOM 5014 O O . GLN A 1 656 ? 14.498 11.765 -9.064 1.00 84.12 656 GLN A O 1
ATOM 5019 N N . TRP A 1 657 ? 16.703 11.518 -9.433 1.00 87.75 657 TRP A N 1
ATOM 5020 C CA . TRP A 1 657 ? 16.653 11.941 -10.839 1.00 87.75 657 TRP A CA 1
ATOM 5021 C C . TRP A 1 657 ? 15.997 13.326 -11.016 1.00 87.75 657 TRP A C 1
ATOM 5023 O O . TRP A 1 657 ? 15.342 13.612 -12.016 1.00 87.75 657 TRP A O 1
ATOM 5033 N N . ASN A 1 658 ? 16.164 14.199 -10.011 1.00 83.12 658 ASN A N 1
ATOM 5034 C CA . ASN A 1 658 ? 15.514 15.511 -9.920 1.00 83.12 658 ASN A CA 1
ATOM 5035 C C . ASN A 1 658 ? 13.989 15.439 -10.159 1.00 83.12 658 ASN A C 1
ATOM 5037 O O . ASN A 1 658 ? 13.385 16.311 -10.787 1.00 83.12 658 ASN A O 1
ATOM 5041 N N . MET A 1 659 ? 13.396 14.345 -9.691 1.00 80.88 659 MET A N 1
ATOM 5042 C CA . MET A 1 659 ? 11.971 14.108 -9.604 1.00 80.88 659 MET A CA 1
ATOM 5043 C C . MET A 1 659 ? 11.622 13.779 -8.165 1.00 80.88 659 MET A C 1
ATOM 5045 O O . MET A 1 659 ? 12.375 13.099 -7.467 1.00 80.88 659 MET A O 1
ATOM 5049 N N . SER A 1 660 ? 10.452 14.233 -7.741 1.00 84.50 660 SER A N 1
ATOM 5050 C CA . SER A 1 660 ? 9.840 13.750 -6.514 1.00 84.50 660 SER A CA 1
ATOM 5051 C C . SER A 1 660 ? 8.940 12.567 -6.856 1.00 84.50 660 SER A C 1
ATOM 5053 O O . SER A 1 660 ? 8.248 12.616 -7.867 1.00 84.50 660 SER A O 1
ATOM 5055 N N . PHE A 1 661 ? 8.920 11.508 -6.058 1.00 82.88 661 PHE A N 1
ATOM 5056 C CA . PHE A 1 661 ? 7.929 10.439 -6.209 1.00 82.88 661 PHE A CA 1
ATOM 5057 C C . PHE A 1 661 ? 7.687 9.702 -4.900 1.00 82.88 661 PHE A C 1
ATOM 5059 O O . PHE A 1 661 ? 8.551 9.638 -4.023 1.00 82.88 661 PHE A O 1
ATOM 5066 N N . GLY A 1 662 ? 6.480 9.166 -4.765 1.00 81.44 662 GLY A N 1
ATOM 5067 C CA . GLY A 1 662 ? 6.031 8.506 -3.552 1.00 81.44 662 GLY A CA 1
ATOM 5068 C C . GLY A 1 662 ? 6.497 7.064 -3.516 1.00 81.44 662 GLY A C 1
ATOM 5069 O O . GLY A 1 662 ? 6.486 6.369 -4.538 1.00 81.44 662 GLY A O 1
ATOM 5070 N N . VAL A 1 663 ? 6.874 6.616 -2.326 1.00 82.44 663 VAL A N 1
ATOM 5071 C CA . VAL A 1 663 ? 7.101 5.209 -1.999 1.00 82.44 663 VAL A CA 1
ATOM 5072 C C . VAL A 1 663 ? 6.392 4.876 -0.694 1.00 82.44 663 VAL A C 1
ATOM 5074 O O . VAL A 1 663 ? 6.213 5.747 0.166 1.00 82.44 663 VAL A O 1
ATOM 5077 N N . TYR A 1 664 ? 5.997 3.615 -0.546 1.00 81.31 664 TYR A N 1
ATOM 5078 C CA . TYR A 1 664 ? 5.531 3.106 0.735 1.00 81.31 664 TYR A CA 1
ATOM 5079 C C . TYR A 1 664 ? 6.716 2.968 1.694 1.00 81.31 664 TYR A C 1
ATOM 5081 O O . TYR A 1 664 ? 7.715 2.332 1.374 1.00 81.31 664 TYR A O 1
ATOM 5089 N N . GLY A 1 665 ? 6.603 3.604 2.856 1.00 84.50 665 GLY A N 1
ATOM 5090 C CA . GLY A 1 665 ? 7.493 3.421 3.996 1.00 84.50 665 GLY A CA 1
ATOM 5091 C C . GLY A 1 665 ? 6.953 2.361 4.964 1.00 84.50 665 GLY A C 1
ATOM 5092 O O . GLY A 1 665 ? 6.069 1.581 4.591 1.00 84.50 665 GLY A O 1
ATOM 5093 N N . PRO A 1 666 ? 7.440 2.339 6.214 1.00 86.50 666 PRO A N 1
ATOM 5094 C CA . PRO A 1 666 ? 6.958 1.390 7.212 1.00 86.50 666 PRO A CA 1
ATOM 5095 C C . PRO A 1 666 ? 5.479 1.626 7.557 1.00 86.50 666 PRO A C 1
ATOM 5097 O O . PRO A 1 666 ? 4.997 2.755 7.433 1.00 86.50 666 PRO A O 1
ATOM 5100 N N . PHE A 1 667 ? 4.759 0.581 7.961 1.00 86.69 667 PHE A N 1
ATOM 5101 C CA . PHE A 1 667 ? 3.475 0.644 8.644 1.00 86.69 667 PHE A CA 1
ATOM 5102 C C . PHE A 1 667 ? 3.579 1.475 9.922 1.00 86.69 667 PHE A C 1
ATOM 5104 O O . PHE A 1 667 ? 4.506 1.328 10.711 1.00 86.69 667 PHE A O 1
ATOM 5111 N N . GLU A 1 668 ? 2.573 2.311 10.130 1.00 87.25 668 GLU A N 1
ATOM 5112 C CA . GLU A 1 668 ? 2.390 3.127 11.323 1.00 87.25 668 GLU A CA 1
ATOM 5113 C C . GLU A 1 668 ? 0.990 2.862 11.865 1.00 87.25 668 GLU A C 1
ATOM 5115 O O . GLU A 1 668 ? 0.018 2.783 11.102 1.00 87.25 668 GLU A O 1
ATOM 5120 N N . THR A 1 669 ? 0.896 2.713 13.184 1.00 90.25 669 THR A N 1
ATOM 5121 C CA . THR A 1 669 ? -0.375 2.715 13.903 1.00 90.25 669 THR A CA 1
ATOM 5122 C C . THR A 1 669 ? -0.738 4.141 14.294 1.00 90.25 669 THR A C 1
ATOM 5124 O O . THR A 1 669 ? 0.071 4.867 14.872 1.00 90.25 669 THR A O 1
ATOM 5127 N N . ILE A 1 670 ? -1.980 4.523 14.019 1.00 90.94 670 ILE A N 1
ATOM 5128 C CA . ILE A 1 670 ? -2.604 5.728 14.560 1.00 90.94 670 ILE A CA 1
ATOM 5129 C C . ILE A 1 670 ? -3.848 5.281 15.317 1.00 90.94 670 ILE A C 1
ATOM 5131 O O . ILE A 1 670 ? -4.631 4.478 14.803 1.00 90.94 670 ILE A O 1
ATOM 5135 N N . LEU A 1 671 ? -4.019 5.791 16.529 1.00 94.44 671 LEU A N 1
ATOM 5136 C CA . LEU A 1 671 ? -5.191 5.559 17.360 1.00 94.44 671 LEU A CA 1
ATOM 5137 C C . LEU A 1 671 ? -5.736 6.904 17.824 1.00 94.44 671 LEU A C 1
ATOM 5139 O O . LEU A 1 671 ? -5.012 7.681 18.432 1.00 94.44 671 LEU A O 1
ATOM 5143 N N . ASP A 1 672 ? -7.007 7.172 17.560 1.00 94.75 672 ASP A N 1
ATOM 5144 C CA . ASP A 1 672 ? -7.688 8.380 18.012 1.00 94.75 672 ASP A CA 1
ATOM 5145 C C . ASP A 1 672 ? -8.712 7.998 19.089 1.00 94.75 672 ASP A C 1
ATOM 5147 O O . ASP A 1 672 ? -9.651 7.245 18.820 1.00 94.75 672 ASP A O 1
ATOM 5151 N N . ASP A 1 673 ? -8.518 8.529 20.298 1.00 95.19 673 ASP A N 1
ATOM 5152 C CA . ASP A 1 673 ? -9.479 8.508 21.406 1.00 95.19 673 ASP A CA 1
ATOM 5153 C C . ASP A 1 673 ? -10.295 9.805 21.376 1.00 95.19 673 ASP A C 1
ATOM 5155 O O . ASP A 1 673 ? -9.746 10.913 21.408 1.00 95.19 673 ASP A O 1
ATOM 5159 N N . VAL A 1 674 ? -11.615 9.682 21.261 1.00 95.19 674 VAL A N 1
ATOM 5160 C CA . VAL A 1 674 ? -12.532 10.796 21.051 1.00 95.19 674 VAL A CA 1
ATOM 5161 C C . VAL A 1 674 ? -13.586 10.835 22.146 1.00 95.19 674 VAL A C 1
ATOM 5163 O O . VAL A 1 674 ? -14.395 9.925 22.289 1.00 95.19 674 VAL A O 1
ATOM 5166 N N . THR A 1 675 ? -13.661 11.957 22.858 1.00 95.88 675 THR A N 1
ATOM 5167 C CA . THR A 1 675 ? -14.743 12.250 23.807 1.00 95.88 675 THR A CA 1
ATOM 5168 C C . THR A 1 675 ? -15.665 13.332 23.255 1.00 95.88 675 THR A C 1
ATOM 5170 O O . THR A 1 675 ? -15.204 14.367 22.760 1.00 95.88 675 THR A O 1
ATOM 5173 N N . PHE A 1 676 ? -16.975 13.133 23.399 1.00 94.44 676 PHE A N 1
ATOM 5174 C CA . PHE A 1 676 ? -17.984 14.129 23.046 1.00 94.44 676 PHE A CA 1
ATOM 5175 C C . PHE A 1 676 ? -18.601 14.749 24.303 1.00 94.44 676 PHE A C 1
ATOM 5177 O O . PHE A 1 676 ? -19.004 14.058 25.234 1.00 94.44 676 PHE A O 1
ATOM 5184 N N . SER A 1 677 ? -18.675 16.077 24.346 1.00 94.56 677 SER A N 1
ATOM 5185 C CA . SER A 1 677 ? -19.135 16.831 25.520 1.00 94.56 677 SER A CA 1
ATOM 5186 C C . SER A 1 677 ? -19.812 18.145 25.124 1.00 94.56 677 SER A C 1
ATOM 5188 O O . SER A 1 677 ? -19.894 18.472 23.943 1.00 94.56 677 SER A O 1
ATOM 5190 N N . ASN A 1 678 ? -20.301 18.913 26.107 1.00 92.94 678 ASN A N 1
ATOM 5191 C CA . ASN A 1 678 ? -20.894 20.247 25.915 1.00 92.94 678 ASN A CA 1
ATOM 5192 C C . ASN A 1 678 ? -21.924 20.286 24.776 1.00 92.94 678 ASN A C 1
ATOM 5194 O O . ASN A 1 678 ? -21.799 21.039 23.810 1.00 92.94 678 ASN A O 1
ATOM 5198 N N . TYR A 1 679 ? -22.917 19.411 24.874 1.00 93.00 679 TYR A N 1
ATOM 5199 C CA . TYR A 1 679 ? -24.006 19.349 23.917 1.00 93.00 679 TYR A CA 1
ATOM 5200 C C . TYR A 1 679 ? -24.961 20.529 24.085 1.00 93.00 679 TYR A C 1
ATOM 5202 O O . TYR A 1 679 ? -25.386 20.849 25.196 1.00 93.00 679 TYR A O 1
ATOM 5210 N N . HIS A 1 680 ? -25.364 21.127 22.969 1.00 89.69 680 HIS A N 1
ATOM 5211 C CA . HIS A 1 680 ? -26.294 22.249 22.941 1.00 89.69 680 HIS A CA 1
ATOM 5212 C C . HIS A 1 680 ? -27.247 22.152 21.750 1.00 89.69 680 HIS A C 1
ATOM 5214 O O . HIS A 1 680 ? -26.879 21.687 20.672 1.00 89.69 680 HIS A O 1
ATOM 5220 N N . LEU A 1 681 ? -28.480 22.633 21.930 1.00 87.25 681 LEU A N 1
ATOM 5221 C CA . LEU A 1 681 ? -29.436 22.759 20.831 1.00 87.25 681 LEU A CA 1
ATOM 5222 C C . LEU A 1 681 ? -29.071 23.946 19.944 1.00 87.25 681 LEU A C 1
ATOM 5224 O O . LEU A 1 681 ? -28.785 25.039 20.431 1.00 87.25 681 LEU A O 1
ATOM 5228 N N . PHE A 1 682 ? -29.183 23.757 18.634 1.00 75.94 682 PHE A N 1
ATOM 5229 C CA . PHE A 1 682 ? -29.097 24.839 17.666 1.00 75.94 682 PHE A CA 1
ATOM 5230 C C . PHE A 1 682 ? -30.451 25.563 17.578 1.00 75.94 682 PHE A C 1
ATOM 5232 O O . PHE A 1 682 ? -31.188 25.436 16.599 1.00 75.94 682 PHE A O 1
ATOM 5239 N N . ARG A 1 683 ? -30.816 26.292 18.640 1.00 68.75 683 ARG A N 1
ATOM 5240 C CA . ARG A 1 683 ? -32.040 27.105 18.707 1.00 68.75 683 ARG A CA 1
ATOM 5241 C C . ARG A 1 683 ? -31.787 28.442 19.398 1.00 68.75 683 ARG A C 1
ATOM 5243 O O . ARG A 1 683 ? -30.903 28.556 20.240 1.00 68.75 683 ARG A O 1
ATOM 5250 N N . SER A 1 684 ? -32.590 29.444 19.060 1.00 54.81 684 SER A N 1
ATOM 5251 C CA . SER A 1 684 ? -32.622 30.729 19.762 1.00 54.81 684 SER A CA 1
ATOM 5252 C C . SER A 1 684 ? -33.570 30.619 20.958 1.00 54.81 684 SER A C 1
ATOM 5254 O O . SER A 1 684 ? -34.783 30.503 20.774 1.00 54.81 684 SER A O 1
ATOM 5256 N N . ASP A 1 685 ? -33.043 30.667 22.180 1.00 50.88 685 ASP A N 1
ATOM 5257 C CA . ASP A 1 685 ? -33.884 30.808 23.371 1.00 50.88 685 ASP A CA 1
ATOM 5258 C C . ASP A 1 685 ? -34.305 32.282 23.512 1.00 50.88 685 ASP A C 1
ATOM 5260 O O . ASP A 1 685 ? -33.471 33.184 23.572 1.00 50.88 685 ASP A O 1
ATOM 5264 N N . HIS A 1 686 ? -35.613 32.538 23.558 1.00 48.25 686 HIS A N 1
ATOM 5265 C CA . HIS A 1 686 ? -36.181 33.847 23.873 1.00 48.25 686 HIS A CA 1
ATOM 5266 C C . HIS A 1 686 ? -36.942 33.745 25.194 1.00 48.25 686 HIS A C 1
ATOM 5268 O O . HIS A 1 686 ? -37.826 32.907 25.357 1.00 48.25 686 HIS A O 1
ATOM 5274 N N . ARG A 1 687 ? -36.601 34.607 26.153 1.00 54.31 687 ARG A N 1
ATOM 5275 C CA . ARG A 1 687 ? -37.345 34.757 27.406 1.00 54.31 687 ARG A CA 1
ATOM 5276 C C . ARG A 1 687 ? -38.067 36.094 27.372 1.00 54.31 687 ARG A C 1
ATOM 5278 O O . ARG A 1 687 ? -37.421 37.137 27.363 1.00 54.31 687 ARG A O 1
ATOM 5285 N N . ILE A 1 688 ? -39.397 36.066 27.379 1.00 59.22 688 ILE A N 1
ATOM 5286 C CA . ILE A 1 688 ? -40.195 37.269 27.622 1.00 59.22 688 ILE A CA 1
ATOM 5287 C C . ILE A 1 688 ? -40.106 37.564 29.122 1.00 59.22 688 ILE A C 1
ATOM 5289 O O . ILE A 1 688 ? -40.496 36.739 29.949 1.00 59.22 688 ILE A O 1
ATOM 5293 N N . LEU A 1 689 ? -39.539 38.715 29.480 1.00 59.03 689 LEU A N 1
ATOM 5294 C CA . LEU A 1 689 ? -39.582 39.227 30.847 1.00 59.03 689 LEU A CA 1
ATOM 5295 C C . LEU A 1 689 ? -40.980 39.810 31.076 1.00 59.03 689 LEU A C 1
ATOM 5297 O O . LEU A 1 689 ? -41.341 40.811 30.462 1.00 59.03 689 LEU A O 1
ATOM 5301 N N . THR A 1 690 ? -41.784 39.169 31.920 1.00 53.78 690 THR A N 1
ATOM 5302 C CA . THR A 1 690 ? -43.088 39.698 32.330 1.00 53.78 690 THR A CA 1
ATOM 5303 C C . THR A 1 690 ? -42.897 40.884 33.279 1.00 53.78 690 THR A C 1
ATOM 5305 O O . THR A 1 690 ? -42.437 40.702 34.402 1.00 53.78 690 THR A O 1
ATOM 5308 N N . GLU A 1 691 ? -43.233 42.066 32.757 1.00 51.09 691 GLU A N 1
ATOM 5309 C CA . GLU A 1 691 ? -43.613 43.333 33.405 1.00 51.09 691 GLU A CA 1
ATOM 5310 C C . GLU A 1 691 ? -42.743 43.867 34.560 1.00 51.09 691 GLU A C 1
ATOM 5312 O O . GLU A 1 691 ? -42.889 43.505 35.724 1.00 51.09 691 GLU A O 1
ATOM 5317 N N . VAL A 1 692 ? -41.920 44.875 34.243 1.00 56.41 692 VAL A N 1
ATOM 5318 C CA . VAL A 1 692 ? -41.564 45.927 35.205 1.00 56.41 692 VAL A CA 1
ATOM 5319 C C . VAL A 1 692 ? -42.775 46.857 35.298 1.00 56.41 692 VAL A C 1
ATOM 5321 O O . VAL A 1 692 ? -43.050 47.592 34.350 1.00 56.41 692 VAL A O 1
ATOM 5324 N N . SER A 1 693 ? -43.518 46.825 36.409 1.00 49.12 693 SER A N 1
ATOM 5325 C CA . SER A 1 693 ? -44.507 47.871 36.695 1.00 49.12 693 SER A CA 1
ATOM 5326 C C . SER A 1 693 ? -43.796 49.231 36.745 1.00 49.12 693 SER A C 1
ATOM 5328 O O . SER A 1 693 ? -42.815 49.361 37.484 1.00 49.12 693 SER A O 1
ATOM 5330 N N . PRO A 1 694 ? -44.245 50.252 35.995 1.00 48.75 694 PRO A N 1
ATOM 5331 C CA . PRO A 1 694 ? -43.715 51.596 36.158 1.00 48.75 694 PRO A CA 1
ATOM 5332 C C . PRO A 1 694 ? -44.118 52.107 37.546 1.00 48.75 694 PRO A C 1
ATOM 5334 O O . PRO A 1 694 ? -45.300 52.129 37.890 1.00 48.75 694 PRO A O 1
ATOM 5337 N N . ALA A 1 695 ? -43.121 52.462 38.357 1.00 48.38 695 ALA A N 1
ATOM 5338 C CA . ALA A 1 695 ? -43.327 53.097 39.652 1.00 48.38 695 ALA A CA 1
ATOM 5339 C C . ALA A 1 695 ? -44.126 54.404 39.484 1.00 48.38 695 ALA A C 1
ATOM 5341 O O . ALA A 1 695 ? -43.842 55.182 38.569 1.00 48.38 695 ALA A O 1
ATOM 5342 N N . GLN A 1 696 ? -45.120 54.605 40.355 1.00 40.78 696 GLN A N 1
ATOM 5343 C CA . GLN A 1 696 ? -45.763 55.901 40.594 1.00 40.78 696 GLN A CA 1
ATOM 5344 C C . GLN A 1 696 ? -44.847 56.823 41.391 1.00 40.78 696 GLN A C 1
ATOM 5346 O O . GLN A 1 696 ? -44.139 56.304 42.288 1.00 40.78 696 GLN A O 1
#

Secondary structure (DSSP, 8-state):
-PPPPPSHHHHHHTTT---------PPPPPSEEEEEEEE-GGG-B--S--GGGEEEEETTEEE-EEEEEE-SSS--SSPPEEEEEEETTTS-HHHHHHHHHHHHHHHTGGGGEEEEEEEEEEEETTEEEE-SS-EEEHHHHHHHHH-GGGSEEEEEPP-----S--HHHHHHHHHHHHHHHHHHHHHHHHTS-S-EEEEEES----SSSS----HHHHHHHHHHHHHTTEEEEEEE-TT-SSPPPTTTT------STTS--GGGG-HHHHHHHTT-EEEE-SS-HHHHHHHHHHHHSS-EEEEEPPP--SSTTEEEEEEEEESSTT-EEES--EEEE-GGGG-PPP-PPEE-HHHHHHHHHHTTTS-HHHHHHHHHTPEESS---HHHHHHHGGG--SSHHHHHHHHHHHHHTTSPPPGGGS---PPPPHHHHHHHHHHHHHHHHHHHHH--SEEEEEEEEEEEPPPPPTTS-TTS--S----EEPPPEEEEEEEETTEEEEPPP------SS---------TTTHHHHHHHHHHTSTT-EEEEEEEEEETTEEEEEEEEEESS-S-EEEEEEEEETTEEEEEEEE-EEEEEEEE-TTT--EEEEEEEEEPPTTSSEEEEEEEEEEEEEEETTEEEEEEEEEEEEEEEEEEEEEEETTEEEEEEEEEEEEEEEEEEEEEEESS---------PPP-

Foldseek 3Di:
DDDDDDDVLVVVVVVVDPPPDAPPPDQDFAPAKKWKFKAFPPRHGDFDDDPVLKFKDKQHHTFDFSDKDFCQPDADVVHEEEEEEQEQAFDDPVLSVQLLVQLLVLCCPPNNFAPHFYKYWYQHLQAIWIDPDTHRRSVVVNVCSVPVVNTHGLDTDPDDPPDDDDDLVSLAVSQLRLLLRLLSVLQVLLVDDDAYEYEHEALGGDQPSDADQDLVSLQSLLVSCSSSNYQYEYEHAAVDPPRPPPVLQDQDDDFDSVSTGRSCPGSNNSNQQQLHHYDDDDDRPSVVVVSCCSRRSGTMMTGGYDDQDPAFFGKIAMDMRRNDPRMDMGIRGIHGAFNQLPLPDDDDDAAELVNVQVVLVVCLPPDLVVLLVVLLPHHHQAACDPVSCVVRVVSHDDDRNSVSVVVNNLNRLFHHHDPVQFDPDDDDDPVLVVLLVVLLVVVLVCLLVPPFWKKWKKKKWKWWADDDDLPDDLRDDDPTQGTDTDDIDIFMWTQDSLFTDTDPDDPDPDPPDDDPDDDDTNLSRNVSSFLSVQLVDPVKDKDWDGWGQDPVGIWTKIKIWHQFGDDKDWDFAFDFPVDGDIDIDGGIWIGMWIADSPRSDTFKIKIWGPDDPPDQWDTWIKIWGWDWDQEPNDTDIHTAKMKIKTWGFDWDFDQPSNGTTIDTGHIMMMMMIMGIHDMYGPDDDDDDDPDDDPDD

Mean predicted aligned error: 10.78 Å